Protein AF-A0A3D0MVD3-F1 (afdb_monomer_lite)

Radius of gyration: 24.78 Å; chains: 1; bounding box: 66×50×90 Å

Foldseek 3Di:
DDWDWDWDADPNAIATATDDDDDDGDGDDPDPDDPDPPDDQPAPLPDKFWFFQFPLRATALAEAEEEEEPAQVQQVLQVVCCVVPVRHFGAHDPDHAFDDPVQLVQVLLLLLLLLQFNNYQEYEYEAQAPGPNDPVSSQVSNCVSVHHYHYFHQVVLPHSVSSNVRVVVVVVVSVVVSVPTGIDIDTLLSAEEEEAEDLDALLLLVWQLLLLLLLLSNSLSSNHEYEQEALLLQVLPLVVLLVLAPDVVQSVVSVVLNVLVQVLCVLVVVPDSDCPDPSHVVRVDDGSNSRNSSSVSNNHRHGAHHEAEQLAADPGTHYYYYYFHNPRQQNLSSSSSNRHNEYEYEHAQDDQADARSHAYAYEYSAPVNCVVPVLRHNYYRNCVPPVVDDSNVSSVVVSVVVSVVSNPDHHSCRVVVRHHHDHDRSDPDDRDD

pLDDT: mean 87.59, std 19.26, range [27.52, 98.88]

Structure (mmCIF, N/CA/C/O backbone):
data_AF-A0A3D0MVD3-F1
#
_entry.id   AF-A0A3D0MVD3-F1
#
loop_
_atom_site.group_PDB
_atom_site.id
_atom_site.type_symbol
_atom_site.label_atom_id
_atom_site.label_alt_id
_atom_site.label_comp_id
_atom_site.label_asym_id
_atom_site.label_entity_id
_atom_site.label_seq_id
_atom_site.pdbx_PDB_ins_code
_atom_site.Cartn_x
_atom_site.Cartn_y
_atom_site.Cartn_z
_atom_site.occupancy
_atom_site.B_iso_or_equiv
_atom_site.auth_seq_id
_atom_site.auth_comp_id
_atom_site.auth_asym_id
_atom_site.auth_atom_id
_atom_site.pdbx_PDB_model_num
ATOM 1 N N . MET A 1 1 ? -28.614 -7.981 62.683 1.00 42.78 1 MET A N 1
ATOM 2 C CA . MET A 1 1 ? -28.472 -8.530 61.319 1.00 42.78 1 MET A CA 1
ATOM 3 C C . MET A 1 1 ? -27.143 -9.275 61.280 1.00 42.78 1 MET A C 1
ATOM 5 O O . MET A 1 1 ? -26.109 -8.626 61.317 1.00 42.78 1 MET A O 1
ATOM 9 N N . GLN A 1 2 ? -27.153 -10.607 61.383 1.00 33.69 2 GLN A N 1
ATOM 10 C CA . GLN A 1 2 ? -25.928 -11.416 61.335 1.00 33.69 2 GLN A CA 1
ATOM 11 C C . GLN A 1 2 ? -25.668 -11.805 59.881 1.00 33.69 2 GLN A C 1
ATOM 13 O O . GLN A 1 2 ? -26.498 -12.463 59.263 1.00 33.69 2 GLN A O 1
ATOM 18 N N . LEU A 1 3 ? -24.543 -11.351 59.335 1.00 35.91 3 LEU A N 1
ATOM 19 C CA . LEU A 1 3 ? -24.064 -11.752 58.019 1.00 35.91 3 LEU A CA 1
ATOM 20 C C . LEU A 1 3 ? -23.161 -12.975 58.213 1.00 35.91 3 LEU A C 1
ATOM 22 O O . LEU A 1 3 ? -22.106 -12.859 58.836 1.00 35.91 3 LEU A O 1
ATOM 26 N N . PHE A 1 4 ? -23.573 -14.137 57.711 1.00 40.38 4 PHE A N 1
ATOM 27 C CA . PHE A 1 4 ? -22.705 -15.312 57.657 1.00 40.38 4 PHE A CA 1
ATOM 28 C C . PHE A 1 4 ? -21.987 -15.332 56.306 1.00 40.38 4 PHE A C 1
ATOM 30 O O . PHE A 1 4 ? -22.629 -15.368 55.258 1.00 40.38 4 PHE A O 1
ATOM 37 N N . ILE A 1 5 ? -20.653 -15.280 56.346 1.00 44.38 5 ILE A N 1
ATOM 38 C CA . ILE A 1 5 ? -19.778 -15.427 55.179 1.00 44.38 5 ILE A CA 1
ATOM 39 C C . ILE A 1 5 ? -19.074 -16.774 55.323 1.00 44.38 5 ILE A C 1
ATOM 41 O O . ILE A 1 5 ? -18.333 -16.979 56.283 1.00 44.38 5 ILE A O 1
ATOM 45 N N . SER A 1 6 ? -19.297 -17.678 54.369 1.00 42.41 6 SER A N 1
ATOM 46 C CA . SER A 1 6 ? -18.528 -18.919 54.239 1.00 42.41 6 SER A CA 1
ATOM 47 C C . SER A 1 6 ? -17.803 -18.939 52.895 1.00 42.41 6 SER A C 1
ATOM 49 O O . SER A 1 6 ? -18.352 -18.506 51.876 1.00 42.41 6 SER A O 1
ATOM 51 N N . MET A 1 7 ? -16.557 -19.416 52.904 1.00 39.56 7 MET A N 1
ATOM 52 C CA . MET A 1 7 ? -15.723 -19.599 51.717 1.00 39.56 7 MET A CA 1
ATOM 53 C C . MET A 1 7 ? -15.426 -21.083 51.544 1.00 39.56 7 MET A C 1
ATOM 55 O O . MET A 1 7 ? -14.732 -21.676 52.368 1.00 39.56 7 MET A O 1
ATOM 59 N N . GLU A 1 8 ? -15.891 -21.660 50.441 1.00 44.62 8 GLU A N 1
ATOM 60 C CA . GLU A 1 8 ? -15.601 -23.048 50.083 1.00 44.62 8 GLU A CA 1
ATOM 61 C C . GLU A 1 8 ? -14.921 -23.139 48.716 1.00 44.62 8 GLU A C 1
ATOM 63 O O . GLU A 1 8 ? -15.130 -22.320 47.813 1.00 44.62 8 GLU A O 1
ATOM 68 N N . LYS A 1 9 ? -14.063 -24.153 48.580 1.00 36.06 9 LYS A N 1
ATOM 69 C CA . LYS A 1 9 ? -13.267 -24.409 47.381 1.00 36.06 9 LYS A CA 1
ATOM 70 C C . LYS A 1 9 ? -13.806 -25.662 46.698 1.00 36.06 9 LYS A C 1
ATOM 72 O O . LYS A 1 9 ? -13.534 -26.774 47.140 1.00 36.06 9 LYS A O 1
ATOM 77 N N . LEU A 1 10 ? -14.541 -25.478 45.605 1.00 44.56 10 LEU A N 1
ATOM 78 C CA . LEU A 1 10 ? -15.076 -26.560 44.777 1.00 44.56 10 LEU A CA 1
ATOM 79 C C . LEU A 1 10 ? -14.470 -26.453 43.375 1.00 44.56 10 LEU A C 1
ATOM 81 O O . LEU A 1 10 ? -14.450 -25.385 42.768 1.00 44.56 10 LEU A O 1
ATOM 85 N N . SER A 1 11 ? -13.931 -27.558 42.850 1.00 45.00 11 SER A N 1
ATOM 86 C CA . SER A 1 11 ? -13.425 -27.656 41.464 1.00 45.00 11 SER A CA 1
ATOM 87 C C . SER A 1 11 ? -12.439 -26.554 41.016 1.00 45.00 11 SER A C 1
ATOM 89 O O . SER A 1 11 ? -12.397 -26.180 39.849 1.00 45.00 11 SER A O 1
ATOM 91 N N . GLY A 1 12 ? -11.623 -26.022 41.933 1.00 44.56 12 GLY A N 1
ATOM 92 C CA . GLY A 1 12 ? -10.601 -25.016 41.610 1.00 44.56 12 GLY A CA 1
ATOM 93 C C . GLY A 1 12 ? -11.105 -23.572 41.493 1.00 44.56 12 GLY A C 1
ATOM 94 O O . GLY A 1 12 ? -10.300 -22.691 41.198 1.00 44.56 12 GLY A O 1
ATOM 95 N N . GLN A 1 13 ? -12.384 -23.309 41.776 1.00 40.06 13 GLN A N 1
ATOM 96 C CA . GLN A 1 13 ? -12.948 -21.961 41.890 1.00 40.06 13 GLN A CA 1
ATOM 97 C C . GLN A 1 13 ? -13.281 -21.632 43.356 1.00 40.06 13 GLN A C 1
ATOM 99 O O . GLN A 1 13 ? -13.587 -22.515 44.160 1.00 40.06 13 GLN A O 1
ATOM 104 N N . LEU A 1 14 ? -13.147 -20.353 43.719 1.00 39.94 14 LEU A N 1
ATOM 105 C CA . LEU A 1 14 ? -13.486 -19.819 45.041 1.00 39.94 14 LEU A CA 1
ATOM 106 C C . LEU A 1 14 ? -14.916 -19.282 45.005 1.00 39.94 14 LEU A C 1
ATOM 108 O O . LEU A 1 14 ? -15.205 -18.375 44.226 1.00 39.94 14 LEU A O 1
ATOM 112 N N . HIS A 1 15 ? -15.790 -19.820 45.854 1.00 45.06 15 HIS A N 1
ATOM 113 C CA . HIS A 1 15 ? -17.178 -19.377 45.962 1.00 45.06 15 HIS A CA 1
ATOM 114 C C . HIS A 1 15 ? -17.394 -18.628 47.281 1.00 45.06 15 HIS A C 1
ATOM 116 O O . HIS A 1 15 ? -16.989 -19.101 48.343 1.00 45.06 15 HIS A O 1
ATOM 122 N N . LEU A 1 16 ? -18.031 -17.457 47.203 1.00 41.53 16 LEU A N 1
ATOM 123 C CA . LEU A 1 16 ? -18.475 -16.683 48.361 1.00 41.53 16 LEU A CA 1
ATOM 124 C C . LEU A 1 16 ? -19.991 -16.857 48.491 1.00 41.53 16 LEU A C 1
ATOM 126 O O . LEU A 1 16 ? -20.726 -16.491 47.574 1.00 41.53 16 LEU A O 1
ATOM 130 N N . ILE A 1 17 ? -20.456 -17.422 49.604 1.00 47.00 17 ILE A N 1
ATOM 131 C CA . ILE A 1 17 ? -21.887 -17.634 49.851 1.00 47.00 17 ILE A CA 1
ATOM 132 C C . ILE A 1 17 ? -22.347 -16.635 50.913 1.00 47.00 17 ILE A C 1
ATOM 134 O O . ILE A 1 17 ? -21.803 -16.601 52.017 1.00 47.00 17 ILE A O 1
ATOM 138 N N . LEU A 1 18 ? -23.347 -15.824 50.561 1.00 40.09 18 LEU A N 1
ATOM 139 C CA . LEU A 1 18 ? -24.022 -14.882 51.453 1.00 40.09 18 LEU A CA 1
ATOM 140 C C . LEU A 1 18 ? -25.457 -15.367 51.661 1.00 40.09 18 LEU A C 1
ATOM 142 O O . LEU A 1 18 ? -26.223 -15.452 50.703 1.00 40.09 18 LEU A O 1
ATOM 146 N N . VAL A 1 19 ? -25.815 -15.692 52.903 1.00 41.47 19 VAL A N 1
ATOM 147 C CA . VAL A 1 19 ? -27.167 -16.149 53.259 1.00 41.47 19 VAL A CA 1
ATOM 148 C C . VAL A 1 19 ? -27.900 -15.023 53.986 1.00 41.47 19 VAL A C 1
ATOM 150 O O . VAL A 1 19 ? -27.467 -14.579 55.049 1.00 41.47 19 VAL A O 1
ATOM 153 N N . LEU A 1 20 ? -29.011 -14.567 53.405 1.00 36.78 20 LEU A N 1
ATOM 154 C CA . LEU A 1 20 ? -29.987 -13.671 54.027 1.00 36.78 20 LEU A CA 1
ATOM 155 C C . LEU A 1 20 ? -31.325 -14.421 54.069 1.00 36.78 20 LEU A C 1
ATOM 157 O O . LEU A 1 20 ? -31.834 -14.832 53.031 1.00 36.78 20 LEU A O 1
ATOM 161 N N . GLU A 1 21 ? -31.855 -14.660 55.266 1.00 49.50 21 GLU A N 1
ATOM 162 C CA . GLU A 1 21 ? -33.095 -15.418 55.482 1.00 49.50 21 GLU A CA 1
ATOM 163 C C . GLU A 1 21 ? -34.331 -14.507 55.616 1.00 49.50 21 GLU A C 1
ATOM 165 O O . GLU A 1 21 ? -34.207 -13.415 56.184 1.00 49.50 21 GLU A O 1
ATOM 170 N N . PRO A 1 22 ? -35.538 -14.998 55.260 1.00 49.41 22 PRO A N 1
ATOM 171 C CA . PRO A 1 22 ? -35.840 -16.038 54.276 1.00 49.41 22 PRO A CA 1
ATOM 172 C C . PRO A 1 22 ? -36.545 -15.438 53.048 1.00 49.41 22 PRO A C 1
ATOM 174 O O . PRO A 1 22 ? -37.058 -14.326 53.093 1.00 49.41 22 PRO A O 1
ATOM 177 N N . TRP A 1 23 ? -36.611 -16.226 51.975 1.00 35.09 23 TRP A N 1
ATOM 178 C CA . TRP A 1 23 ? -37.117 -15.913 50.628 1.00 35.09 23 TRP A CA 1
ATOM 179 C C . TRP A 1 23 ? -36.072 -15.219 49.733 1.00 35.09 23 TRP A C 1
ATOM 181 O O . TRP A 1 23 ? -35.795 -14.038 49.879 1.00 35.09 23 TRP A O 1
ATOM 191 N N . PHE A 1 24 ? -35.558 -15.981 48.759 1.00 33.34 24 PHE A N 1
ATOM 192 C CA . PHE A 1 24 ? -34.566 -15.661 47.713 1.00 33.34 24 PHE A CA 1
ATOM 193 C C . PHE A 1 24 ? -33.111 -16.071 47.992 1.00 33.34 24 PHE A C 1
ATOM 195 O O . PHE A 1 24 ? -32.304 -15.353 48.572 1.00 33.34 24 PHE A O 1
ATOM 202 N N . MET A 1 25 ? -32.760 -17.243 47.459 1.00 33.88 25 MET A N 1
ATOM 203 C CA . MET A 1 25 ? -31.386 -17.711 47.307 1.00 33.88 25 MET A CA 1
ATOM 204 C C . MET A 1 25 ? -30.790 -17.062 46.044 1.00 33.88 25 MET A C 1
ATOM 206 O O . MET A 1 25 ? -31.176 -17.419 44.933 1.00 33.88 25 MET A O 1
ATOM 210 N N . PHE A 1 26 ? -29.877 -16.097 46.192 1.00 33.94 26 PHE A N 1
ATOM 211 C CA . PHE A 1 26 ? -29.099 -15.549 45.074 1.00 33.94 26 PHE A CA 1
ATOM 212 C C . PHE A 1 26 ? -27.710 -16.187 45.056 1.00 33.94 26 PHE A C 1
ATOM 214 O O . PHE A 1 26 ? -26.931 -16.036 45.994 1.00 33.94 26 PHE A O 1
ATOM 221 N N . THR A 1 27 ? -27.372 -16.887 43.977 1.00 30.80 27 THR A N 1
ATOM 222 C CA . THR A 1 27 ? -26.001 -17.349 43.741 1.00 30.80 27 THR A CA 1
ATOM 223 C C . THR A 1 27 ? -25.240 -16.241 43.015 1.00 30.80 27 THR A C 1
ATOM 225 O O . THR A 1 27 ? -25.493 -15.984 41.841 1.00 30.80 27 THR A O 1
ATOM 228 N N . ILE A 1 28 ? -24.314 -15.561 43.699 1.00 33.19 28 ILE A N 1
ATOM 229 C CA . ILE A 1 28 ? -23.387 -14.618 43.058 1.00 33.19 28 ILE A CA 1
ATOM 230 C C . ILE A 1 28 ? -22.120 -15.391 42.689 1.00 33.19 28 ILE A C 1
ATOM 232 O O . ILE A 1 28 ? -21.298 -15.722 43.542 1.00 33.19 28 ILE A O 1
ATOM 236 N N . SER A 1 29 ? -21.946 -15.689 41.404 1.00 29.41 29 SER A N 1
ATOM 237 C CA . SER A 1 29 ? -20.688 -16.224 40.885 1.00 29.41 29 SER A CA 1
ATOM 238 C C . SER A 1 29 ? -19.672 -15.088 40.742 1.00 29.41 29 SER A C 1
ATOM 240 O O . SER A 1 29 ? -19.677 -14.361 39.751 1.00 29.41 29 SER A O 1
ATOM 242 N N . VAL A 1 30 ? -18.782 -14.923 41.723 1.00 30.62 30 VAL A N 1
ATOM 243 C CA . VAL A 1 30 ? -17.603 -14.057 41.573 1.00 30.62 30 VAL A CA 1
ATOM 244 C C . VAL A 1 30 ? -16.540 -14.832 40.797 1.00 30.62 30 VAL A C 1
ATOM 246 O O . VAL A 1 30 ? -15.803 -15.641 41.356 1.00 30.62 30 VAL A O 1
ATOM 249 N N . VAL A 1 31 ? -16.459 -14.600 39.487 1.00 28.08 31 VAL A N 1
ATOM 250 C CA . VAL A 1 31 ? -15.354 -15.108 38.667 1.00 28.08 31 VAL A CA 1
ATOM 251 C C . VAL A 1 31 ? -14.133 -14.231 38.931 1.00 28.08 31 VAL A C 1
ATOM 253 O O . VAL A 1 31 ? -14.072 -13.081 38.500 1.00 28.08 31 VAL A O 1
ATOM 256 N N . THR A 1 32 ? -13.136 -14.766 39.633 1.00 27.52 32 THR A N 1
ATOM 257 C CA . THR A 1 32 ? -11.799 -14.166 39.668 1.00 27.52 32 THR A CA 1
ATOM 258 C C . THR A 1 32 ? -11.208 -14.253 38.260 1.00 27.52 32 THR A C 1
ATOM 260 O O . THR A 1 32 ? -10.862 -15.331 37.778 1.00 27.52 32 THR A O 1
ATOM 263 N N . VAL A 1 33 ? -11.125 -13.116 37.565 1.00 30.81 33 VAL A N 1
ATOM 264 C CA . VAL A 1 33 ? -10.515 -13.023 36.232 1.00 30.81 33 VAL A CA 1
ATOM 265 C C . VAL A 1 33 ? -8.999 -13.165 36.378 1.00 30.81 33 VAL A C 1
ATOM 267 O O . VAL A 1 33 ? -8.267 -12.190 36.527 1.00 30.81 33 VAL A O 1
ATOM 270 N N . GLY A 1 34 ? -8.511 -14.404 36.343 1.00 28.41 34 GLY A N 1
ATOM 271 C CA . GLY A 1 34 ? -7.114 -14.676 36.021 1.00 28.41 34 GLY A CA 1
ATOM 272 C C . GLY A 1 34 ? -6.810 -14.165 34.610 1.00 28.41 34 GLY A C 1
ATOM 273 O O . GLY A 1 34 ? -7.619 -14.345 33.699 1.00 28.41 34 GLY A O 1
ATOM 274 N N . ARG A 1 35 ? -5.657 -13.506 34.429 1.00 38.28 35 ARG A N 1
ATOM 275 C CA . ARG A 1 35 ? -5.145 -12.963 33.154 1.00 38.28 35 ARG A CA 1
ATOM 276 C C . ARG A 1 35 ? -4.899 -14.064 32.108 1.00 38.28 35 ARG A C 1
ATOM 278 O O . ARG A 1 35 ? -3.765 -14.385 31.788 1.00 38.28 35 ARG A O 1
ATOM 285 N N . ASN A 1 36 ? -5.965 -14.625 31.555 1.00 28.20 36 ASN A N 1
ATOM 286 C CA . ASN A 1 36 ? -5.936 -15.463 30.365 1.00 28.20 36 ASN A CA 1
ATOM 287 C C . ASN A 1 36 ? -7.139 -15.078 29.502 1.00 28.20 36 ASN A C 1
ATOM 289 O O . ASN A 1 36 ? -8.187 -15.722 29.526 1.00 28.20 36 ASN A O 1
ATOM 293 N N . ARG A 1 37 ? -7.003 -13.979 28.748 1.00 37.69 37 ARG A N 1
ATOM 294 C CA . ARG A 1 37 ? -7.951 -13.657 27.677 1.00 37.69 37 ARG A CA 1
ATOM 295 C C . ARG A 1 37 ? -7.795 -14.725 26.593 1.00 37.69 37 ARG A C 1
ATOM 297 O O . ARG A 1 37 ? -6.898 -14.641 25.760 1.00 37.69 37 ARG A O 1
ATOM 304 N N . ARG A 1 38 ? -8.642 -15.757 26.624 1.00 30.92 38 ARG A N 1
ATOM 305 C CA . ARG A 1 38 ? -8.852 -16.629 25.463 1.00 30.92 38 ARG A CA 1
ATOM 306 C C . ARG A 1 38 ? -9.610 -15.814 24.421 1.00 30.92 38 ARG A C 1
ATOM 308 O O . ARG A 1 38 ? -10.798 -15.556 24.579 1.00 30.92 38 ARG A O 1
ATOM 315 N N . TRP A 1 39 ? -8.903 -15.388 23.384 1.00 43.31 39 TRP A N 1
ATOM 316 C CA . TRP A 1 39 ? -9.495 -14.768 22.206 1.00 43.31 39 TRP A CA 1
ATOM 317 C C . TRP A 1 39 ? -10.240 -15.852 21.421 1.00 43.31 39 TRP A C 1
ATOM 319 O O . TRP A 1 39 ? -9.623 -16.777 20.894 1.00 43.31 39 TRP A O 1
ATOM 329 N N . ILE A 1 40 ? -11.571 -15.795 21.417 1.00 38.22 40 ILE A N 1
ATOM 330 C CA . ILE A 1 40 ? -12.404 -16.705 20.628 1.00 38.22 40 ILE A CA 1
ATOM 331 C C . ILE A 1 40 ? -12.468 -16.128 19.211 1.00 38.22 40 ILE A C 1
ATOM 333 O O . ILE A 1 40 ? -13.049 -15.067 19.006 1.00 38.22 40 ILE A O 1
ATOM 337 N N . SER A 1 41 ? -11.838 -16.810 18.251 1.00 44.97 41 SER A N 1
ATOM 338 C CA . SER A 1 41 ? -11.932 -16.494 16.818 1.00 44.97 41 SER A CA 1
ATOM 339 C C . SER A 1 41 ? -13.382 -16.688 16.366 1.00 44.97 41 SER A C 1
ATOM 341 O O . SER A 1 41 ? -13.910 -17.796 16.455 1.00 44.97 41 SER A O 1
ATOM 343 N N . MET A 1 42 ? -14.030 -15.606 15.923 1.00 48.38 42 MET A N 1
ATOM 344 C CA . MET A 1 42 ? -15.375 -15.633 15.324 1.00 48.38 42 MET A CA 1
ATOM 345 C C . MET A 1 42 ? -15.336 -15.614 13.784 1.00 48.38 42 MET A C 1
ATOM 347 O O . MET A 1 42 ? -16.382 -15.553 13.142 1.00 48.38 42 MET A O 1
ATOM 351 N N . GLY A 1 43 ? -14.143 -15.653 13.182 1.00 55.47 43 GLY A N 1
ATOM 352 C CA . GLY A 1 43 ? -13.955 -15.582 11.734 1.00 55.47 43 GLY A CA 1
ATOM 353 C C . GLY A 1 43 ? -14.288 -16.897 11.031 1.00 55.47 43 GLY A C 1
ATOM 354 O O . GLY A 1 43 ? -13.859 -17.974 11.453 1.00 55.47 43 GLY A O 1
ATOM 355 N N . ASP A 1 44 ? -15.016 -16.810 9.919 1.00 62.56 44 ASP A N 1
ATOM 356 C CA . ASP A 1 44 ? -15.234 -17.947 9.028 1.00 62.56 44 ASP A CA 1
ATOM 357 C C . ASP A 1 44 ? -13.959 -18.221 8.218 1.00 62.56 44 ASP A C 1
ATOM 359 O O . ASP A 1 44 ? -13.727 -17.651 7.148 1.00 62.56 44 ASP A O 1
ATOM 363 N N . LYS A 1 45 ? -13.114 -19.110 8.752 1.00 61.81 45 LYS A N 1
ATOM 364 C CA . LYS A 1 45 ? -11.849 -19.543 8.133 1.00 61.81 45 LYS A CA 1
ATOM 365 C C . LYS A 1 45 ? -12.026 -20.184 6.750 1.00 61.81 45 LYS A C 1
ATOM 367 O O . LYS A 1 45 ? -11.028 -20.386 6.062 1.00 61.81 45 LYS A O 1
ATOM 372 N N . ASN A 1 46 ? -13.259 -20.488 6.344 1.00 66.44 46 ASN A N 1
ATOM 373 C CA . ASN A 1 46 ? -13.567 -21.105 5.060 1.00 66.44 46 ASN A CA 1
ATOM 374 C C . ASN A 1 46 ? -13.971 -20.092 3.978 1.00 66.44 46 ASN A C 1
ATOM 376 O O . ASN A 1 46 ? -14.238 -20.507 2.850 1.00 66.44 46 ASN A O 1
ATOM 380 N N . LYS A 1 47 ? -14.000 -18.779 4.263 1.00 82.88 47 LYS A N 1
ATOM 381 C CA . LYS A 1 47 ? -14.265 -17.775 3.220 1.00 82.88 47 LYS A CA 1
ATOM 382 C C . LYS A 1 47 ? -13.173 -17.800 2.150 1.00 82.88 47 LYS A C 1
ATOM 384 O O . LYS A 1 47 ? -11.989 -17.605 2.436 1.00 82.88 47 LYS A O 1
ATOM 389 N N . THR A 1 48 ? -13.593 -17.996 0.905 1.00 90.69 48 THR A N 1
ATOM 390 C CA . THR A 1 48 ? -12.734 -17.954 -0.278 1.00 90.69 48 THR A CA 1
ATOM 391 C C . THR A 1 48 ? -12.965 -16.681 -1.088 1.00 90.69 48 THR A C 1
ATOM 393 O O . THR A 1 48 ? -14.022 -16.052 -1.024 1.00 90.69 48 THR A O 1
ATOM 396 N N . LEU A 1 49 ? -11.959 -16.299 -1.866 1.00 94.00 49 LEU A N 1
ATOM 397 C CA . LEU A 1 49 ? -12.010 -15.216 -2.846 1.00 94.00 49 LEU A CA 1
ATOM 398 C C . LEU A 1 49 ? -11.340 -15.651 -4.148 1.00 94.00 49 LEU A C 1
ATOM 400 O O . LEU A 1 49 ? -10.601 -16.633 -4.177 1.00 94.00 49 LEU A O 1
ATOM 404 N N . LYS A 1 50 ? -11.593 -14.915 -5.229 1.00 94.75 50 LYS A N 1
ATOM 405 C CA . LYS A 1 50 ? -10.973 -15.139 -6.537 1.00 94.75 50 LYS A CA 1
ATOM 406 C C . LYS A 1 50 ? -9.700 -14.305 -6.664 1.00 94.75 50 LYS A C 1
ATOM 408 O O . LYS A 1 50 ? -9.775 -13.081 -6.755 1.00 94.75 50 LYS A O 1
ATOM 413 N N . GLY A 1 51 ? -8.542 -14.960 -6.725 1.00 97.12 51 GLY A N 1
ATOM 414 C CA . GLY A 1 51 ? -7.237 -14.295 -6.803 1.00 97.12 51 GLY A CA 1
ATOM 415 C C . GLY A 1 51 ? -6.262 -14.961 -7.773 1.00 97.12 51 GLY A C 1
ATOM 416 O O . GLY A 1 51 ? -6.508 -16.055 -8.276 1.00 97.12 51 GLY A O 1
ATOM 417 N N . TYR A 1 52 ? -5.143 -14.291 -8.032 1.00 97.88 52 TYR A N 1
ATOM 418 C CA . TYR A 1 52 ? -4.048 -14.776 -8.870 1.00 97.88 52 TYR A CA 1
ATOM 419 C C . TYR A 1 52 ? -2.984 -15.434 -7.995 1.00 97.88 52 TYR A C 1
ATOM 421 O O . TYR A 1 52 ? -2.267 -14.749 -7.261 1.00 97.88 52 TYR A O 1
ATOM 429 N N . MET A 1 53 ? -2.879 -16.760 -8.067 1.00 96.69 53 MET A N 1
ATOM 430 C CA . MET A 1 53 ? -1.848 -17.505 -7.347 1.00 96.69 53 MET A CA 1
ATOM 431 C C . MET A 1 53 ? -0.472 -17.215 -7.955 1.00 96.69 53 MET A C 1
ATOM 433 O O . MET A 1 53 ? -0.263 -17.381 -9.157 1.00 96.69 53 MET A O 1
ATOM 437 N N . ARG A 1 54 ? 0.483 -16.783 -7.131 1.00 96.62 54 ARG A N 1
ATOM 438 C CA . ARG A 1 54 ? 1.865 -16.525 -7.550 1.00 96.62 54 ARG A CA 1
ATOM 439 C C . ARG A 1 54 ? 2.745 -17.738 -7.262 1.00 96.62 54 ARG A C 1
ATOM 441 O O . ARG A 1 54 ? 2.462 -18.538 -6.376 1.00 96.62 54 ARG A O 1
ATOM 448 N N . LYS A 1 55 ? 3.856 -17.870 -7.994 1.00 94.81 55 LYS A N 1
ATOM 449 C CA . LYS A 1 55 ? 4.773 -19.023 -7.864 1.00 94.81 55 LYS A CA 1
ATOM 450 C C . LYS A 1 55 ? 5.411 -19.147 -6.478 1.00 94.81 55 LYS A C 1
ATOM 452 O O . LYS A 1 55 ? 5.749 -20.246 -6.061 1.00 94.81 55 LYS A O 1
ATOM 457 N N . ASN A 1 56 ? 5.568 -18.032 -5.771 1.00 92.50 56 ASN A N 1
ATOM 458 C CA . ASN A 1 56 ? 6.059 -17.981 -4.395 1.00 92.50 56 ASN A CA 1
ATOM 459 C C . ASN A 1 56 ? 4.955 -18.209 -3.339 1.00 92.50 56 ASN A C 1
ATOM 461 O O . ASN A 1 56 ? 5.207 -17.999 -2.156 1.00 92.50 56 ASN A O 1
ATOM 465 N N . GLY A 1 57 ? 3.742 -18.597 -3.749 1.00 93.50 57 GLY A N 1
ATOM 466 C CA . GLY A 1 57 ? 2.623 -18.917 -2.859 1.00 93.50 57 GLY A CA 1
ATOM 467 C C . GLY A 1 57 ? 1.825 -17.714 -2.351 1.00 93.50 57 GLY A C 1
ATOM 468 O O . GLY A 1 57 ? 0.874 -17.903 -1.597 1.00 93.50 57 GLY A O 1
ATOM 469 N N . THR A 1 58 ? 2.175 -16.484 -2.742 1.00 96.06 58 THR A N 1
ATOM 470 C CA . THR A 1 58 ? 1.350 -15.308 -2.433 1.00 96.06 58 THR A CA 1
ATOM 471 C C . THR A 1 58 ? 0.184 -15.183 -3.414 1.00 96.06 58 THR A C 1
ATOM 473 O O . THR A 1 58 ? 0.169 -15.806 -4.476 1.00 96.06 58 THR A O 1
ATOM 476 N N . VAL A 1 59 ? -0.811 -14.365 -3.068 1.00 97.56 59 VAL A N 1
ATOM 477 C CA . VAL A 1 59 ? -2.016 -14.177 -3.884 1.00 97.56 59 VAL A CA 1
ATOM 478 C C . VAL A 1 59 ? -2.182 -12.708 -4.238 1.00 97.56 59 VAL A C 1
ATOM 480 O O . VAL A 1 59 ? -2.194 -11.857 -3.352 1.00 97.56 59 VAL A O 1
ATOM 483 N N . GLY A 1 60 ? -2.329 -12.410 -5.530 1.00 98.19 60 GLY A N 1
ATOM 484 C CA . GLY A 1 60 ? -2.724 -11.088 -6.020 1.00 98.19 60 GLY A CA 1
ATOM 485 C C . GLY A 1 60 ? -4.237 -10.956 -6.155 1.00 98.19 60 GLY A C 1
ATOM 486 O O . GLY A 1 60 ? -4.892 -11.875 -6.640 1.00 98.19 60 GLY A O 1
ATOM 487 N N . ILE A 1 61 ? -4.794 -9.798 -5.799 1.00 98.38 61 ILE A N 1
ATOM 488 C CA . ILE A 1 61 ? -6.209 -9.459 -6.066 1.00 98.38 61 ILE A CA 1
ATOM 489 C C . ILE A 1 61 ? -6.376 -8.592 -7.325 1.00 98.38 61 ILE A C 1
ATOM 491 O O . ILE A 1 61 ? -7.490 -8.303 -7.771 1.00 98.38 61 ILE A O 1
ATOM 495 N N . ARG A 1 62 ? -5.248 -8.189 -7.913 1.00 98.25 62 ARG A N 1
ATOM 496 C CA . ARG A 1 62 ? -5.098 -7.570 -9.233 1.00 98.25 62 ARG A CA 1
ATOM 497 C C . ARG A 1 62 ? -3.965 -8.271 -9.992 1.00 98.25 62 ARG A C 1
ATOM 499 O O . ARG A 1 62 ? -3.229 -9.066 -9.403 1.00 98.25 62 ARG A O 1
ATOM 506 N N . ASN A 1 63 ? -3.843 -7.991 -11.289 1.00 98.06 63 ASN A N 1
ATOM 507 C CA . ASN A 1 63 ? -2.785 -8.551 -12.133 1.00 98.06 63 ASN A CA 1
ATOM 508 C C . ASN A 1 63 ? -2.168 -7.487 -13.044 1.00 98.06 63 ASN A C 1
ATOM 510 O O . ASN A 1 63 ? -2.354 -7.494 -14.255 1.00 98.06 63 ASN A O 1
ATOM 514 N N . HIS A 1 64 ? -1.483 -6.526 -12.436 1.00 98.50 64 HIS A N 1
ATOM 515 C CA . HIS A 1 64 ? -0.909 -5.389 -13.144 1.00 98.50 64 HIS A CA 1
ATOM 516 C C . HIS A 1 64 ? 0.514 -5.660 -13.642 1.00 98.50 64 HIS A C 1
ATOM 518 O O . HIS A 1 64 ? 1.245 -6.478 -13.078 1.00 98.50 64 HIS A O 1
ATOM 524 N N . ILE A 1 65 ? 0.929 -4.899 -14.651 1.00 98.81 65 ILE A N 1
ATOM 525 C CA . ILE A 1 65 ? 2.341 -4.692 -14.984 1.00 98.81 65 ILE A CA 1
ATOM 526 C C . ILE A 1 65 ? 2.804 -3.445 -14.230 1.00 98.81 65 ILE A C 1
ATOM 528 O O . ILE A 1 65 ? 2.162 -2.402 -14.346 1.00 98.81 65 ILE A O 1
ATOM 532 N N . LEU A 1 66 ? 3.896 -3.544 -13.471 1.00 98.81 66 LEU A N 1
ATOM 533 C CA . LEU A 1 66 ? 4.560 -2.388 -12.863 1.00 98.81 66 LEU A CA 1
ATOM 534 C C . LEU A 1 66 ? 5.703 -1.915 -13.765 1.00 98.81 66 LEU A C 1
ATOM 536 O O . LEU A 1 66 ? 6.569 -2.716 -14.106 1.00 98.81 66 LEU A O 1
ATOM 540 N N . VAL A 1 67 ? 5.750 -0.627 -14.094 1.00 98.75 67 VAL A N 1
ATOM 541 C CA . VAL A 1 67 ? 6.911 0.015 -14.727 1.00 98.75 67 VAL A CA 1
ATOM 542 C C . VAL A 1 67 ? 7.552 0.950 -13.704 1.00 98.75 67 VAL A C 1
ATOM 544 O O . VAL A 1 67 ? 6.952 1.951 -13.307 1.00 98.75 67 VAL A O 1
ATOM 547 N N . LEU A 1 68 ? 8.753 0.588 -13.252 1.00 98.19 68 LEU A N 1
ATOM 548 C CA . LEU A 1 68 ? 9.423 1.185 -12.099 1.00 98.19 68 LEU A CA 1
ATOM 549 C C . LEU A 1 68 ? 10.763 1.824 -12.514 1.00 98.19 68 LEU A C 1
ATOM 551 O O . LEU A 1 68 ? 11.683 1.098 -12.905 1.00 98.19 68 LEU A O 1
ATOM 555 N N . PRO A 1 69 ? 10.906 3.157 -12.422 1.00 97.56 69 PRO A N 1
ATOM 556 C CA . PRO A 1 69 ? 12.181 3.834 -12.614 1.00 97.56 69 PRO A CA 1
ATOM 557 C C . PRO A 1 69 ? 13.058 3.707 -11.365 1.00 97.56 69 PRO A C 1
ATOM 559 O O . PRO A 1 69 ? 12.587 3.902 -10.245 1.00 97.56 69 PRO A O 1
ATOM 562 N N . LEU A 1 70 ? 14.353 3.445 -11.555 1.00 95.94 70 LEU A N 1
ATOM 563 C CA . LEU A 1 70 ? 15.333 3.415 -10.459 1.00 95.94 70 LEU A CA 1
ATOM 564 C C . LEU A 1 70 ? 15.959 4.782 -10.154 1.00 95.94 70 LEU A C 1
ATOM 566 O O . LEU A 1 70 ? 16.697 4.918 -9.184 1.00 95.94 70 LEU A O 1
ATOM 570 N N . VAL A 1 71 ? 15.700 5.783 -10.997 1.00 95.25 71 VAL A N 1
ATOM 571 C CA . VAL A 1 71 ? 16.217 7.149 -10.865 1.00 95.25 71 VAL A CA 1
ATOM 572 C C . VAL A 1 71 ? 15.324 8.122 -11.640 1.00 95.25 71 VAL A C 1
ATOM 574 O O . VAL A 1 71 ? 14.739 7.738 -12.652 1.00 95.25 71 VAL A O 1
ATOM 577 N N . VAL A 1 72 ? 15.249 9.394 -11.227 1.00 95.81 72 VAL A N 1
ATOM 578 C CA . VAL A 1 72 ? 14.402 10.420 -11.874 1.00 95.81 72 VAL A CA 1
ATOM 579 C C . VAL A 1 72 ? 14.724 10.603 -13.356 1.00 95.81 72 VAL A C 1
ATOM 581 O O . VAL A 1 72 ? 13.826 10.820 -14.164 1.00 95.81 72 VAL A O 1
ATOM 584 N N . CYS A 1 73 ? 15.987 10.422 -13.753 1.00 96.81 73 CYS A N 1
ATOM 585 C CA . CYS A 1 73 ? 16.417 10.508 -15.150 1.00 96.81 73 CYS A CA 1
ATOM 586 C C . CYS A 1 73 ? 15.774 9.446 -16.061 1.00 96.81 73 CYS A C 1
ATOM 588 O O . CYS A 1 73 ? 15.841 9.574 -17.282 1.00 96.81 73 CYS A O 1
ATOM 590 N N . ALA A 1 74 ? 15.171 8.397 -15.493 1.00 97.62 74 ALA A N 1
ATOM 591 C CA . ALA A 1 74 ? 14.452 7.367 -16.233 1.00 97.62 74 ALA A CA 1
ATOM 592 C C . ALA A 1 74 ? 12.947 7.662 -16.394 1.00 97.62 74 ALA A C 1
ATOM 594 O O . ALA A 1 74 ? 12.277 6.959 -17.156 1.00 97.62 74 ALA A O 1
ATOM 595 N N . ASN A 1 75 ? 12.411 8.695 -15.730 1.00 97.75 75 ASN A N 1
ATOM 596 C CA . ASN A 1 75 ? 10.968 8.954 -15.679 1.00 97.75 75 ASN A CA 1
ATOM 597 C C . ASN A 1 75 ? 10.347 9.144 -17.067 1.00 97.75 75 ASN A C 1
ATOM 599 O O . ASN A 1 75 ? 9.291 8.581 -17.318 1.00 97.75 75 ASN A O 1
ATOM 603 N N . SER A 1 76 ? 11.013 9.825 -18.006 1.00 97.69 76 SER A N 1
ATOM 604 C CA . SER A 1 76 ? 10.443 10.053 -19.346 1.00 97.69 76 SER A CA 1
ATOM 605 C C . SER A 1 76 ? 10.159 8.759 -20.120 1.00 97.69 76 SER A C 1
ATOM 607 O O . SER A 1 76 ? 9.194 8.696 -20.876 1.00 97.69 76 SER A O 1
ATOM 609 N N . VAL A 1 77 ? 10.962 7.706 -19.923 1.00 98.44 77 VAL A N 1
ATOM 610 C CA . VAL A 1 77 ? 10.699 6.387 -20.530 1.00 98.44 77 VAL A CA 1
ATOM 611 C C . VAL A 1 77 ? 9.489 5.727 -19.865 1.00 98.44 77 VAL A C 1
ATOM 613 O O . VAL A 1 77 ? 8.652 5.138 -20.545 1.00 98.44 77 VAL A O 1
ATOM 616 N N . VAL A 1 78 ? 9.377 5.842 -18.541 1.00 98.19 78 VAL A N 1
ATOM 617 C CA . VAL A 1 78 ? 8.260 5.286 -17.763 1.00 98.19 78 VAL A CA 1
ATOM 618 C C . VAL A 1 78 ? 6.942 5.989 -18.087 1.00 98.19 78 VAL A C 1
ATOM 620 O O . VAL A 1 78 ? 5.928 5.327 -18.299 1.00 98.19 78 VAL A O 1
ATOM 623 N N . GLU A 1 79 ? 6.955 7.316 -18.185 1.00 97.88 79 GLU A N 1
ATOM 624 C CA . GLU A 1 79 ? 5.805 8.129 -18.582 1.00 97.88 79 GLU A CA 1
ATOM 625 C C . GLU A 1 79 ? 5.308 7.751 -19.979 1.00 97.88 79 GLU A C 1
ATOM 627 O O . GLU A 1 79 ? 4.104 7.595 -20.183 1.00 97.88 79 GLU A O 1
ATOM 632 N N . GLU A 1 80 ? 6.220 7.532 -20.929 1.00 98.50 80 GLU A N 1
ATOM 633 C CA . GLU A 1 80 ? 5.863 7.070 -22.271 1.00 98.50 80 GLU A CA 1
ATOM 634 C C . GLU A 1 80 ? 5.201 5.683 -22.244 1.00 98.50 80 GLU A C 1
ATOM 636 O O . GLU A 1 80 ? 4.202 5.465 -22.933 1.00 98.50 80 GLU A O 1
ATOM 641 N N . MET A 1 81 ? 5.682 4.755 -21.406 1.00 98.56 81 MET A N 1
ATOM 642 C CA . MET A 1 81 ? 5.001 3.466 -21.218 1.00 98.56 81 MET A CA 1
ATOM 643 C C . MET A 1 81 ? 3.584 3.650 -20.666 1.00 98.56 81 MET A C 1
ATOM 645 O O . MET A 1 81 ? 2.667 2.979 -21.131 1.00 98.56 81 MET A O 1
ATOM 649 N N . GLY A 1 82 ? 3.373 4.593 -19.745 1.00 97.31 82 GLY A N 1
ATOM 650 C CA . GLY A 1 82 ? 2.042 4.912 -19.217 1.00 97.31 82 GLY A CA 1
ATOM 651 C C . GLY A 1 82 ? 1.100 5.509 -20.267 1.00 97.31 82 GLY A C 1
ATOM 652 O O . GLY A 1 82 ? -0.096 5.217 -20.259 1.00 97.31 82 GLY A O 1
ATOM 653 N N . ARG A 1 83 ? 1.628 6.298 -21.215 1.00 97.88 83 ARG A N 1
ATOM 654 C CA . ARG A 1 83 ? 0.850 6.823 -22.353 1.00 97.88 83 ARG A CA 1
ATOM 655 C C . ARG A 1 83 ? 0.431 5.718 -23.322 1.00 97.88 83 ARG A C 1
ATOM 657 O O . ARG A 1 83 ? -0.702 5.735 -23.797 1.00 97.88 83 ARG A O 1
ATOM 664 N N . ARG A 1 84 ? 1.328 4.769 -23.613 1.00 98.19 84 ARG A N 1
ATOM 665 C CA . ARG A 1 84 ? 1.068 3.647 -24.536 1.00 98.19 84 ARG A CA 1
ATOM 666 C C . ARG A 1 84 ? 0.193 2.557 -23.930 1.00 98.19 84 ARG A C 1
ATOM 668 O O . ARG A 1 84 ? -0.617 1.968 -24.639 1.00 98.19 84 ARG A O 1
ATOM 675 N N . TYR A 1 85 ? 0.349 2.310 -22.632 1.00 97.69 85 TYR A N 1
ATOM 676 C CA . TYR A 1 85 ? -0.302 1.227 -21.902 1.00 97.69 85 TYR A CA 1
ATOM 677 C C . TYR A 1 85 ? -1.012 1.782 -20.655 1.00 97.69 85 TYR A C 1
ATOM 679 O O . TYR A 1 85 ? -0.503 1.633 -19.544 1.00 97.69 85 TYR A O 1
ATOM 687 N N . PRO A 1 86 ? -2.200 2.402 -20.795 1.00 94.25 86 PRO A N 1
ATOM 688 C CA . PRO A 1 86 ? -2.886 3.066 -19.677 1.00 94.25 86 PRO A CA 1
ATOM 689 C C . PRO A 1 86 ? -3.236 2.156 -18.483 1.00 94.25 86 PRO A C 1
ATOM 691 O O . PRO A 1 86 ? -3.424 2.636 -17.357 1.00 94.25 86 PRO A O 1
ATOM 694 N N . ASP A 1 87 ? -3.329 0.847 -18.727 1.00 93.69 87 ASP A N 1
ATOM 695 C CA . ASP A 1 87 ? -3.617 -0.171 -17.712 1.00 93.69 87 ASP A CA 1
ATOM 696 C C . ASP A 1 87 ? -2.359 -0.679 -16.987 1.00 93.69 87 ASP A C 1
ATOM 698 O O . ASP A 1 87 ? -2.466 -1.310 -15.930 1.00 93.69 87 ASP A O 1
ATOM 702 N N . ALA A 1 88 ? -1.164 -0.367 -17.504 1.00 97.50 88 ALA A N 1
ATOM 703 C CA . ALA A 1 88 ? 0.074 -0.550 -16.762 1.00 97.50 88 ALA A CA 1
ATOM 704 C C . ALA A 1 88 ? 0.139 0.457 -15.604 1.00 97.50 88 ALA A C 1
ATOM 706 O O . ALA A 1 88 ? -0.317 1.603 -15.690 1.00 97.50 88 ALA A O 1
ATOM 707 N N . ILE A 1 89 ? 0.714 0.016 -14.490 1.00 98.38 89 ILE A N 1
ATOM 708 C CA . ILE A 1 89 ? 0.969 0.862 -13.333 1.00 98.38 89 ILE A CA 1
ATOM 709 C C . ILE A 1 89 ? 2.371 1.430 -13.490 1.00 98.38 89 ILE A C 1
ATOM 711 O O . ILE A 1 89 ? 3.364 0.721 -13.364 1.00 98.38 89 ILE A O 1
ATOM 715 N N . THR A 1 90 ? 2.444 2.718 -13.782 1.00 97.62 90 THR A N 1
ATOM 716 C CA . THR A 1 90 ? 3.694 3.467 -13.877 1.00 97.62 90 THR A CA 1
ATOM 717 C C . THR A 1 90 ? 3.832 4.358 -12.655 1.00 97.62 90 THR A C 1
ATOM 719 O O . THR A 1 90 ? 2.861 5.016 -12.276 1.00 97.62 90 THR A O 1
ATOM 722 N N . VAL A 1 91 ? 5.019 4.413 -12.058 1.00 95.50 91 VAL A N 1
ATOM 723 C CA . VAL A 1 91 ? 5.304 5.312 -10.930 1.00 95.50 91 VAL A CA 1
ATOM 724 C C . VAL A 1 91 ? 6.481 6.223 -11.272 1.00 95.50 91 VAL A C 1
ATOM 726 O O . VAL A 1 91 ? 7.407 5.766 -11.938 1.00 95.50 91 VAL A O 1
ATOM 729 N N . PRO A 1 92 ? 6.480 7.500 -10.858 1.00 94.25 92 PRO A N 1
ATOM 730 C CA . PRO A 1 92 ? 7.649 8.357 -11.007 1.00 94.25 92 PRO A CA 1
ATOM 731 C C . PRO A 1 92 ? 8.698 8.017 -9.943 1.00 94.25 92 PRO A C 1
ATOM 733 O O . PRO A 1 92 ? 8.355 7.637 -8.825 1.00 94.25 92 PRO A O 1
ATOM 736 N N . HIS A 1 93 ? 9.981 8.225 -10.240 1.00 94.19 93 HIS A N 1
ATOM 737 C CA . HIS A 1 93 ? 10.976 8.354 -9.181 1.00 94.19 93 HIS A CA 1
ATOM 738 C C . HIS A 1 93 ? 11.024 9.821 -8.730 1.00 94.19 93 HIS A C 1
ATOM 740 O O . HIS A 1 93 ? 11.308 10.685 -9.567 1.00 94.19 93 HIS A O 1
ATOM 746 N N . PRO A 1 94 ? 10.736 10.126 -7.450 1.00 89.44 94 PRO A N 1
ATOM 747 C CA . PRO A 1 94 ? 10.591 11.506 -6.989 1.00 89.44 94 PRO A CA 1
ATOM 748 C C . PRO A 1 94 ? 11.928 12.216 -6.749 1.00 89.44 94 PRO A C 1
ATOM 750 O O . PRO A 1 94 ? 11.948 13.434 -6.581 1.00 89.44 94 PRO A O 1
ATOM 753 N N . TYR A 1 95 ? 13.043 11.482 -6.710 1.00 88.62 95 TYR A N 1
ATOM 754 C CA . TYR A 1 95 ? 14.310 12.030 -6.246 1.00 88.62 95 TYR A CA 1
ATOM 755 C C . TYR A 1 95 ? 15.448 11.915 -7.257 1.00 88.62 95 TYR A C 1
ATOM 757 O O . TYR A 1 95 ? 15.424 11.107 -8.180 1.00 88.62 95 TYR A O 1
ATOM 765 N N . GLY A 1 96 ? 16.479 12.738 -7.053 1.00 85.50 96 GLY A N 1
ATOM 766 C CA . GLY A 1 96 ? 17.770 12.580 -7.717 1.00 85.50 96 GLY A CA 1
ATOM 767 C C . GLY A 1 96 ? 18.476 11.282 -7.315 1.00 85.50 96 GLY A C 1
ATOM 768 O O . GLY A 1 96 ? 17.859 10.311 -6.894 1.00 85.50 96 GLY A O 1
ATOM 769 N N . CYS A 1 97 ? 19.796 11.258 -7.439 1.00 85.31 97 CYS A N 1
ATOM 770 C CA . CYS A 1 97 ? 20.603 10.125 -7.000 1.00 85.31 97 CYS A CA 1
ATOM 771 C C . CYS A 1 97 ? 21.609 10.558 -5.924 1.00 85.31 97 CYS A C 1
ATOM 773 O O . CYS A 1 97 ? 21.454 11.643 -5.371 1.00 85.31 97 CYS A O 1
ATOM 775 N N . THR A 1 98 ? 22.610 9.720 -5.629 1.00 85.31 98 THR A N 1
ATOM 776 C CA . THR A 1 98 ? 23.705 10.007 -4.674 1.00 85.31 98 THR A CA 1
ATOM 777 C C . THR A 1 98 ? 23.259 10.190 -3.223 1.00 85.31 98 THR A C 1
ATOM 779 O O . THR A 1 98 ? 23.799 11.001 -2.465 1.00 85.31 98 THR A O 1
ATOM 782 N N . PHE A 1 99 ? 22.286 9.374 -2.812 1.00 82.69 99 PHE A N 1
ATOM 783 C CA . PHE A 1 99 ? 21.906 9.272 -1.407 1.00 82.69 99 PHE A CA 1
ATOM 784 C C . PHE A 1 99 ? 22.995 8.621 -0.564 1.00 82.69 99 PHE A C 1
ATOM 786 O O . PHE A 1 99 ? 23.847 7.877 -1.061 1.00 82.69 99 PHE A O 1
ATOM 793 N N . ASP A 1 100 ? 22.913 8.853 0.740 1.00 84.06 100 ASP A N 1
ATOM 794 C CA . ASP A 1 100 ? 23.697 8.103 1.700 1.00 84.06 100 ASP A CA 1
ATOM 795 C C . ASP A 1 100 ? 23.348 6.597 1.673 1.00 84.06 100 ASP A C 1
ATOM 797 O O . ASP A 1 100 ? 22.270 6.207 1.206 1.00 84.06 100 ASP A O 1
ATOM 801 N N . PRO A 1 101 ? 24.248 5.718 2.155 1.00 86.50 101 PRO A N 1
ATOM 802 C CA . PRO A 1 101 ? 24.032 4.274 2.112 1.00 86.50 101 PRO A CA 1
ATOM 803 C C . PRO A 1 101 ? 22.738 3.798 2.785 1.00 86.50 101 PRO A C 1
ATOM 805 O O . PRO A 1 101 ? 22.151 2.824 2.315 1.00 86.50 101 PRO A O 1
ATOM 808 N N . SER A 1 102 ? 22.281 4.466 3.852 1.00 86.44 102 SER A N 1
ATOM 809 C CA . SER A 1 102 ? 21.060 4.067 4.563 1.00 86.44 102 SER A CA 1
ATOM 810 C C . SER A 1 102 ? 19.811 4.379 3.741 1.00 86.44 102 SER A C 1
ATOM 812 O O . SER A 1 102 ? 18.992 3.488 3.518 1.00 86.44 102 SER A O 1
ATOM 814 N N . SER A 1 103 ? 19.735 5.582 3.168 1.00 87.12 103 SER A N 1
ATOM 815 C CA . SER A 1 103 ? 18.653 5.978 2.263 1.00 87.12 103 SER A CA 1
ATOM 816 C C . SER A 1 103 ? 18.637 5.127 0.985 1.00 87.12 103 SER A C 1
ATOM 818 O O . SER A 1 103 ? 17.579 4.657 0.574 1.00 87.12 103 SER A O 1
ATOM 820 N N . ASN A 1 104 ? 19.799 4.854 0.370 1.00 89.56 104 ASN A N 1
ATOM 821 C CA . ASN A 1 104 ? 19.875 3.961 -0.798 1.00 89.56 104 ASN A CA 1
ATOM 822 C C . ASN A 1 104 ? 19.355 2.556 -0.473 1.00 89.56 104 ASN A C 1
ATOM 824 O O . ASN A 1 104 ? 18.658 1.957 -1.295 1.00 89.56 104 ASN A O 1
ATOM 828 N N . LYS A 1 105 ? 19.689 2.026 0.710 1.00 91.62 105 LYS A N 1
ATOM 829 C CA . LYS A 1 105 ? 19.206 0.719 1.152 1.00 91.62 105 LYS A CA 1
ATOM 830 C C . LYS A 1 105 ? 17.687 0.714 1.325 1.00 91.62 105 LYS A C 1
ATOM 832 O O . LYS A 1 105 ? 17.042 -0.180 0.792 1.00 91.62 105 LYS A O 1
ATOM 837 N N . GLU A 1 106 ? 17.123 1.700 2.015 1.00 91.06 106 GLU A N 1
ATOM 838 C CA . GLU A 1 106 ? 15.675 1.776 2.245 1.00 91.06 106 GLU A CA 1
ATOM 839 C C . GLU A 1 106 ? 14.892 1.914 0.931 1.00 91.06 106 GLU A C 1
ATOM 841 O O . GLU A 1 106 ? 13.932 1.180 0.707 1.00 91.06 106 GLU A O 1
ATOM 846 N N . ILE A 1 107 ? 15.353 2.763 0.004 1.00 93.75 107 ILE A N 1
ATOM 847 C CA . ILE A 1 107 ? 14.735 2.884 -1.326 1.00 93.75 107 ILE A CA 1
ATOM 848 C C . ILE A 1 107 ? 14.847 1.562 -2.104 1.00 93.75 107 ILE A C 1
ATOM 850 O O . ILE A 1 107 ? 13.884 1.135 -2.742 1.00 93.75 107 ILE A O 1
ATOM 854 N N . THR A 1 108 ? 16.001 0.888 -2.039 1.00 95.38 108 THR A N 1
ATOM 855 C CA . THR A 1 108 ? 16.197 -0.429 -2.672 1.00 95.38 108 THR A CA 1
ATOM 856 C C . THR A 1 108 ? 15.226 -1.463 -2.103 1.00 95.38 108 THR A C 1
ATOM 858 O O . THR A 1 108 ? 14.587 -2.183 -2.870 1.00 95.38 108 THR A O 1
ATOM 861 N N . ASP A 1 109 ? 15.065 -1.509 -0.779 1.00 96.00 109 ASP A N 1
ATOM 862 C CA . ASP A 1 109 ? 14.143 -2.423 -0.103 1.00 96.00 109 ASP A CA 1
ATOM 863 C C . ASP A 1 109 ? 12.682 -2.131 -0.496 1.00 96.00 109 ASP A C 1
ATOM 865 O O . ASP A 1 109 ? 11.940 -3.065 -0.808 1.00 96.00 109 ASP A O 1
ATOM 869 N N . ILE A 1 110 ? 12.284 -0.854 -0.588 1.00 96.69 110 ILE A N 1
ATOM 870 C CA . ILE A 1 110 ? 10.952 -0.439 -1.062 1.00 96.69 110 ILE A CA 1
ATOM 871 C C . ILE A 1 110 ? 10.718 -0.861 -2.513 1.00 96.69 110 ILE A C 1
ATOM 873 O O . ILE A 1 110 ? 9.664 -1.410 -2.827 1.00 96.69 110 ILE A O 1
ATOM 877 N N . PHE A 1 111 ? 11.687 -0.667 -3.406 1.00 97.62 111 PHE A N 1
ATOM 878 C CA . PHE A 1 111 ? 11.572 -1.093 -4.803 1.00 97.62 111 PHE A CA 1
ATOM 879 C C . PHE A 1 111 ? 11.470 -2.606 -4.956 1.00 97.62 111 PHE A C 1
ATOM 881 O O . PHE A 1 111 ? 10.640 -3.095 -5.729 1.00 97.62 111 PHE A O 1
ATOM 888 N N . VAL A 1 112 ? 12.270 -3.354 -4.195 1.00 98.31 112 VAL A N 1
ATOM 889 C CA . VAL A 1 112 ? 12.172 -4.813 -4.149 1.00 98.31 112 VAL A CA 1
ATOM 890 C C . VAL A 1 112 ? 10.804 -5.232 -3.620 1.00 98.31 112 VAL A C 1
ATOM 892 O O . VAL A 1 112 ? 10.143 -6.060 -4.245 1.00 98.31 112 VAL A O 1
ATOM 895 N N . GLY A 1 113 ? 10.354 -4.662 -2.503 1.00 97.94 113 GLY A N 1
ATOM 896 C CA . GLY A 1 113 ? 9.056 -4.961 -1.904 1.00 97.94 113 GLY A CA 1
ATOM 897 C C . GLY A 1 113 ? 7.899 -4.668 -2.858 1.00 97.94 113 GLY A C 1
ATOM 898 O O . GLY A 1 113 ? 7.078 -5.545 -3.133 1.00 97.94 113 GLY A O 1
ATOM 899 N N . LEU A 1 114 ? 7.883 -3.474 -3.456 1.00 98.00 114 LEU A N 1
ATOM 900 C CA . LEU A 1 114 ? 6.843 -3.059 -4.393 1.00 98.00 114 LEU A CA 1
ATOM 901 C C . LEU A 1 114 ? 6.813 -3.974 -5.618 1.00 98.00 114 LEU A C 1
ATOM 903 O O . LEU A 1 114 ? 5.753 -4.479 -5.976 1.00 98.00 114 LEU A O 1
ATOM 907 N N . GLY A 1 115 ? 7.969 -4.277 -6.214 1.00 98.12 115 GLY A N 1
ATOM 908 C CA . GLY A 1 115 ? 8.044 -5.229 -7.323 1.00 98.12 115 GLY A CA 1
ATOM 909 C C . GLY A 1 115 ? 7.602 -6.645 -6.932 1.00 98.12 115 GLY A C 1
ATOM 910 O O . GLY A 1 115 ? 7.028 -7.375 -7.746 1.00 98.12 115 GLY A O 1
ATOM 911 N N . ARG A 1 116 ? 7.799 -7.049 -5.672 1.00 98.06 116 ARG A N 1
ATOM 912 C CA . ARG A 1 116 ? 7.336 -8.339 -5.139 1.00 98.06 116 ARG A CA 1
ATOM 913 C C . ARG A 1 116 ? 5.852 -8.362 -4.791 1.00 98.06 116 ARG A C 1
ATOM 915 O O . ARG A 1 116 ? 5.310 -9.471 -4.739 1.00 98.06 116 ARG A O 1
ATOM 922 N N . ASN A 1 117 ? 5.191 -7.213 -4.622 1.00 98.69 117 ASN A N 1
ATOM 923 C CA . ASN A 1 117 ? 3.774 -7.149 -4.266 1.00 98.69 117 ASN A CA 1
ATOM 924 C C . ASN A 1 117 ? 2.942 -8.050 -5.202 1.00 98.69 117 ASN A C 1
ATOM 926 O O . ASN A 1 117 ? 3.137 -8.040 -6.426 1.00 98.69 117 ASN A O 1
ATOM 930 N N . PRO A 1 118 ? 2.048 -8.888 -4.652 1.00 98.19 118 PRO A N 1
ATOM 931 C CA . PRO A 1 118 ? 1.367 -9.906 -5.436 1.00 98.19 118 PRO A CA 1
ATOM 932 C C . PRO A 1 118 ? 0.330 -9.357 -6.427 1.00 98.19 118 PRO A C 1
ATOM 934 O O . PRO A 1 118 ? -0.046 -10.083 -7.348 1.00 98.19 118 PRO A O 1
ATOM 937 N N . ASN A 1 119 ? -0.102 -8.100 -6.308 1.00 98.69 119 ASN A N 1
ATOM 938 C CA . ASN A 1 119 ? -0.972 -7.451 -7.293 1.00 98.69 119 ASN A CA 1
ATOM 939 C C . ASN A 1 119 ? -0.263 -7.173 -8.630 1.00 98.69 119 ASN A C 1
ATOM 941 O O . ASN A 1 119 ? -0.937 -6.978 -9.643 1.00 98.69 119 ASN A O 1
ATOM 945 N N . PHE A 1 120 ? 1.074 -7.210 -8.665 1.00 98.69 120 PHE A N 1
ATOM 946 C CA . PHE A 1 120 ? 1.845 -7.132 -9.905 1.00 98.69 120 PHE A CA 1
ATOM 947 C C . PHE A 1 120 ? 2.182 -8.529 -10.421 1.00 98.69 120 PHE A C 1
ATOM 949 O O . PHE A 1 120 ? 2.880 -9.300 -9.754 1.00 98.69 120 PHE A O 1
ATOM 956 N N . GLY A 1 121 ? 1.705 -8.846 -11.621 1.00 98.25 121 GLY A N 1
ATOM 957 C CA . GLY A 1 121 ? 2.026 -10.084 -12.324 1.00 98.25 121 GLY A CA 1
ATOM 958 C C . GLY A 1 121 ? 3.392 -10.047 -13.001 1.00 98.25 121 GLY A C 1
ATOM 959 O O . GLY A 1 121 ? 4.047 -11.079 -13.089 1.00 98.25 121 GLY A O 1
ATOM 960 N N . ALA A 1 122 ? 3.848 -8.866 -13.420 1.00 98.69 122 ALA A N 1
ATOM 961 C CA . ALA A 1 122 ? 5.154 -8.655 -14.040 1.00 98.69 122 ALA A CA 1
ATOM 962 C C . ALA A 1 122 ? 5.706 -7.261 -13.705 1.00 98.69 122 ALA A C 1
ATOM 964 O O . ALA A 1 122 ? 4.945 -6.351 -13.362 1.00 98.69 122 ALA A O 1
ATOM 965 N N . VAL A 1 123 ? 7.028 -7.097 -13.801 1.00 98.81 123 VAL A N 1
ATOM 966 C CA . VAL A 1 123 ? 7.714 -5.835 -13.481 1.00 98.81 123 VAL A CA 1
ATOM 967 C C . VAL A 1 123 ? 8.732 -5.481 -14.561 1.00 98.81 123 VAL A C 1
ATOM 969 O O . VAL A 1 123 ? 9.586 -6.293 -14.902 1.00 98.81 123 VAL A O 1
ATOM 972 N N . LEU A 1 124 ? 8.680 -4.253 -15.068 1.00 98.88 124 LEU A N 1
ATOM 973 C CA . LEU A 1 124 ? 9.708 -3.653 -15.910 1.00 98.88 124 LEU A CA 1
ATOM 974 C C . LEU A 1 124 ? 10.497 -2.629 -15.087 1.00 98.88 124 LEU A C 1
ATOM 976 O O . LEU A 1 124 ? 9.944 -1.624 -14.643 1.00 98.88 124 LEU A O 1
ATOM 980 N N . LEU A 1 125 ? 11.795 -2.871 -14.916 1.00 98.81 125 LEU A N 1
ATOM 981 C CA . LEU A 1 125 ? 12.727 -1.924 -14.313 1.00 98.81 125 LEU A CA 1
ATOM 982 C C . LEU A 1 125 ? 13.339 -1.032 -15.393 1.00 98.81 125 LEU A C 1
ATOM 984 O O . LEU A 1 125 ? 13.883 -1.531 -16.384 1.00 98.81 125 LEU A O 1
ATOM 988 N N . VAL A 1 126 ? 13.296 0.280 -15.170 1.00 98.69 126 VAL A N 1
ATOM 989 C CA . VAL A 1 126 ? 13.919 1.271 -16.051 1.00 98.69 126 VAL A CA 1
ATOM 990 C C . VAL A 1 126 ? 15.036 1.990 -15.303 1.00 98.69 126 VAL A C 1
ATOM 992 O O . VAL A 1 126 ? 14.832 2.649 -14.287 1.00 98.69 126 VAL A O 1
ATOM 995 N N . SER A 1 127 ? 16.241 1.834 -15.822 1.00 97.75 127 SER A N 1
ATOM 996 C CA . SER A 1 127 ? 17.502 2.302 -15.260 1.00 97.75 127 SER A CA 1
ATOM 997 C C . SER A 1 127 ? 18.109 3.359 -16.184 1.00 97.75 127 SER A C 1
ATOM 999 O O . SER A 1 127 ? 17.939 3.285 -17.405 1.00 97.75 127 SER A O 1
ATOM 1001 N N . LEU A 1 128 ? 18.846 4.332 -15.638 1.00 97.38 128 LEU A N 1
ATOM 1002 C CA . LEU A 1 128 ? 19.692 5.185 -16.474 1.00 97.38 128 LEU A CA 1
ATOM 1003 C C . LEU A 1 128 ? 20.977 4.426 -16.829 1.00 97.38 128 LEU A C 1
ATOM 1005 O O . LEU A 1 128 ? 21.296 4.285 -18.009 1.00 97.38 128 LEU A O 1
ATOM 1009 N N . GLY A 1 129 ? 21.663 3.894 -15.817 1.00 94.50 129 GLY A N 1
ATOM 1010 C CA . GLY A 1 129 ? 22.918 3.145 -15.931 1.00 94.50 129 GLY A CA 1
ATOM 1011 C C . GLY A 1 129 ? 24.017 3.606 -14.969 1.00 94.50 129 GLY A C 1
ATOM 1012 O O . GLY A 1 129 ? 25.021 2.910 -14.836 1.00 94.50 129 GLY A O 1
ATOM 1013 N N . CYS A 1 130 ? 23.827 4.737 -14.283 1.00 93.75 130 CYS A N 1
ATOM 1014 C CA . CYS A 1 130 ? 24.819 5.334 -13.381 1.00 93.75 130 CYS A CA 1
ATOM 1015 C C . CYS A 1 130 ? 24.252 5.722 -12.004 1.00 93.75 130 CYS A C 1
ATOM 1017 O O . CYS A 1 130 ? 24.913 6.420 -11.238 1.00 93.75 130 CYS A O 1
ATOM 1019 N N . GLU A 1 131 ? 23.018 5.325 -11.700 1.00 93.38 131 GLU A N 1
ATOM 1020 C CA . GLU A 1 131 ? 22.407 5.516 -10.388 1.00 93.38 131 GLU A CA 1
ATOM 1021 C C . GLU A 1 131 ? 23.131 4.744 -9.263 1.00 93.38 131 GLU A C 1
ATOM 1023 O O . GLU A 1 131 ? 23.748 3.704 -9.483 1.00 93.38 131 GLU A O 1
ATOM 1028 N N . THR A 1 132 ? 23.035 5.248 -8.028 1.00 91.38 132 THR A N 1
ATOM 1029 C CA . THR A 1 132 ? 23.564 4.609 -6.814 1.00 91.38 132 THR A CA 1
ATOM 1030 C C . THR A 1 132 ? 22.719 3.430 -6.351 1.00 91.38 132 THR A C 1
ATOM 1032 O O . THR A 1 132 ? 23.245 2.515 -5.718 1.00 91.38 132 THR A O 1
ATOM 1035 N N . ILE A 1 133 ? 21.425 3.422 -6.684 1.00 91.94 133 ILE A N 1
ATOM 1036 C CA . ILE A 1 133 ? 20.562 2.255 -6.504 1.00 91.94 133 ILE A CA 1
ATOM 1037 C C . ILE A 1 133 ? 20.995 1.199 -7.512 1.00 91.94 133 ILE A C 1
ATOM 1039 O O . ILE A 1 133 ? 20.921 1.388 -8.724 1.00 91.94 133 ILE A O 1
ATOM 1043 N N . LYS A 1 134 ? 21.453 0.055 -7.016 1.00 93.00 134 LYS A N 1
ATOM 1044 C CA . LYS A 1 134 ? 22.006 -0.980 -7.881 1.00 93.00 134 LYS A CA 1
ATOM 1045 C C . LYS A 1 134 ? 20.885 -1.775 -8.533 1.00 93.00 134 LYS A C 1
ATOM 1047 O O . LYS A 1 134 ? 20.251 -2.618 -7.901 1.00 93.00 134 LYS A O 1
ATOM 1052 N N . LEU A 1 135 ? 20.727 -1.581 -9.839 1.00 95.94 135 LEU A N 1
ATOM 1053 C CA . LEU A 1 135 ? 19.784 -2.317 -10.685 1.00 95.94 135 LEU A CA 1
ATOM 1054 C C . LEU A 1 135 ? 19.792 -3.833 -10.443 1.00 95.94 135 LEU A C 1
ATOM 1056 O O . LEU A 1 135 ? 18.730 -4.441 -10.357 1.00 95.94 135 LEU A O 1
ATOM 1060 N N . HIS A 1 136 ? 20.973 -4.442 -10.313 1.00 96.56 136 HIS A N 1
ATOM 1061 C CA . HIS A 1 136 ? 21.091 -5.883 -10.084 1.00 96.56 136 HIS A CA 1
ATOM 1062 C C . HIS A 1 136 ? 20.471 -6.325 -8.749 1.00 96.56 136 HIS A C 1
ATOM 1064 O O . HIS A 1 136 ? 19.818 -7.362 -8.702 1.00 96.56 136 HIS A O 1
ATOM 1070 N N . GLU A 1 137 ? 20.640 -5.547 -7.675 1.00 97.38 137 GLU A N 1
ATOM 1071 C CA . GLU A 1 137 ? 20.073 -5.876 -6.359 1.00 97.38 137 GLU A CA 1
ATOM 1072 C C . GLU A 1 137 ? 18.538 -5.823 -6.398 1.00 97.38 137 GLU A C 1
ATOM 1074 O O . GLU A 1 137 ? 17.878 -6.753 -5.932 1.00 97.38 137 GLU A O 1
ATOM 1079 N N . VAL A 1 138 ? 17.969 -4.798 -7.048 1.00 98.19 138 VAL A N 1
ATOM 1080 C CA . VAL A 1 138 ? 16.512 -4.678 -7.230 1.00 98.19 138 VAL A CA 1
ATOM 1081 C C . VAL A 1 138 ? 15.968 -5.803 -8.114 1.00 98.19 138 VAL A C 1
ATOM 1083 O O . VAL A 1 138 ? 14.993 -6.465 -7.754 1.00 98.19 138 VAL A O 1
ATOM 1086 N N . TYR A 1 139 ? 16.614 -6.054 -9.255 1.00 98.56 139 TYR A N 1
ATOM 1087 C CA . TYR A 1 139 ? 16.225 -7.107 -10.192 1.00 98.56 139 TYR A CA 1
ATOM 1088 C C . TYR A 1 139 ? 16.200 -8.482 -9.522 1.00 98.56 139 TYR A C 1
ATOM 1090 O O . TYR A 1 139 ? 15.174 -9.161 -9.562 1.00 98.56 139 TYR A O 1
ATOM 1098 N N . GLU A 1 140 ? 17.291 -8.876 -8.861 1.00 98.12 140 GLU A N 1
ATOM 1099 C CA . GLU A 1 140 ? 17.377 -10.173 -8.191 1.00 98.12 140 GLU A CA 1
ATOM 1100 C C . GLU A 1 140 ? 16.372 -10.282 -7.043 1.00 98.12 140 GLU A C 1
ATOM 1102 O O . GLU A 1 140 ? 15.669 -11.290 -6.936 1.00 98.12 140 GLU A O 1
ATOM 1107 N N . GLY A 1 141 ? 16.220 -9.224 -6.239 1.00 97.75 141 GLY A N 1
ATOM 1108 C CA . GLY A 1 141 ? 15.245 -9.186 -5.152 1.00 97.75 141 GLY A CA 1
ATOM 1109 C C . GLY A 1 141 ? 13.812 -9.456 -5.625 1.00 97.75 141 GLY A C 1
ATOM 1110 O O . GLY A 1 141 ? 13.079 -10.207 -4.975 1.00 97.75 141 GLY A O 1
ATOM 1111 N N . ILE A 1 142 ? 13.417 -8.906 -6.777 1.00 98.38 142 ILE A N 1
ATOM 1112 C CA . ILE A 1 142 ? 12.086 -9.128 -7.362 1.00 98.38 142 ILE A CA 1
ATOM 1113 C C . ILE A 1 142 ? 12.004 -10.500 -8.036 1.00 98.38 142 ILE A C 1
ATOM 1115 O O . ILE A 1 142 ? 11.027 -11.229 -7.821 1.00 98.38 142 ILE A O 1
ATOM 1119 N N . ARG A 1 143 ? 13.020 -10.886 -8.818 1.00 97.50 143 ARG A N 1
ATOM 1120 C CA . ARG A 1 143 ? 13.060 -12.143 -9.585 1.00 97.50 143 ARG A CA 1
ATOM 1121 C C . ARG A 1 143 ? 12.882 -13.372 -8.695 1.00 97.50 143 ARG A C 1
ATOM 1123 O O . ARG A 1 143 ? 12.234 -14.333 -9.109 1.00 97.50 143 ARG A O 1
ATOM 1130 N N . LEU A 1 144 ? 13.373 -13.328 -7.455 1.00 95.81 144 LEU A N 1
ATOM 1131 C CA . LEU A 1 144 ? 13.201 -14.400 -6.465 1.00 95.81 144 LEU A CA 1
ATOM 1132 C C . LEU A 1 144 ? 11.732 -14.691 -6.099 1.00 95.81 144 LEU A C 1
ATOM 1134 O O . LEU A 1 144 ? 11.438 -15.767 -5.587 1.00 95.81 144 LEU A O 1
ATOM 1138 N N . SER A 1 145 ? 10.788 -13.790 -6.396 1.00 95.69 145 SER A N 1
ATOM 1139 C CA . SER A 1 145 ? 9.348 -14.082 -6.274 1.00 95.69 145 SER A CA 1
ATOM 1140 C C . SER A 1 145 ? 8.799 -14.997 -7.382 1.00 95.69 145 SER A C 1
ATOM 1142 O O . SER A 1 145 ? 7.663 -15.463 -7.292 1.00 95.69 145 SER A O 1
ATOM 1144 N N . GLY A 1 146 ? 9.585 -15.266 -8.430 1.00 96.31 146 GLY A N 1
ATOM 1145 C CA . GLY A 1 146 ? 9.227 -16.141 -9.549 1.00 96.31 146 GLY A CA 1
ATOM 1146 C C . GLY A 1 146 ? 8.390 -15.482 -10.652 1.00 96.31 146 GLY A C 1
ATOM 1147 O O . GLY A 1 146 ? 8.018 -16.164 -11.617 1.00 96.31 146 GLY A O 1
ATOM 1148 N N . LYS A 1 147 ? 8.089 -14.182 -10.531 1.00 96.38 147 LYS A N 1
ATOM 1149 C CA . LYS A 1 147 ? 7.392 -13.410 -11.568 1.00 96.38 147 LYS A CA 1
ATOM 1150 C C . LYS A 1 147 ? 8.352 -12.935 -12.674 1.00 96.38 147 LYS A C 1
ATOM 1152 O O . LYS A 1 147 ? 9.547 -12.802 -12.407 1.00 96.38 147 LYS A O 1
ATOM 1157 N N . PRO A 1 148 ? 7.863 -12.678 -13.899 1.00 98.00 148 PRO A N 1
ATOM 1158 C CA . PRO A 1 148 ? 8.664 -12.062 -14.952 1.00 98.00 148 PRO A CA 1
ATOM 1159 C C . PRO A 1 148 ? 9.181 -10.680 -14.534 1.00 98.00 148 PRO A C 1
ATOM 1161 O O . PRO A 1 148 ? 8.415 -9.841 -14.052 1.00 98.00 148 PRO A O 1
ATOM 1164 N N . VAL A 1 149 ? 10.481 -10.450 -14.738 1.00 98.69 149 VAL A N 1
ATOM 1165 C CA . VAL A 1 149 ? 11.134 -9.158 -14.505 1.00 98.69 149 VAL A CA 1
ATOM 1166 C C . VAL A 1 149 ? 11.949 -8.793 -15.737 1.00 98.69 149 VAL A C 1
ATOM 1168 O O . VAL A 1 149 ? 12.771 -9.580 -16.198 1.00 98.69 149 VAL A O 1
ATOM 1171 N N . GLY A 1 150 ? 11.701 -7.606 -16.271 1.00 98.62 150 GLY A N 1
ATOM 1172 C CA . GLY A 1 150 ? 12.340 -7.064 -17.460 1.00 98.62 150 GLY A CA 1
ATOM 1173 C C . GLY A 1 150 ? 13.186 -5.863 -17.084 1.00 98.62 150 GLY A C 1
ATOM 1174 O O . GLY A 1 150 ? 12.933 -5.210 -16.071 1.00 98.62 150 GLY A O 1
ATOM 1175 N N . VAL A 1 151 ? 14.207 -5.579 -17.884 1.00 98.50 151 VAL A N 1
ATOM 1176 C CA . VAL A 1 151 ? 15.179 -4.528 -17.586 1.00 98.50 151 VAL A CA 1
ATOM 1177 C C . VAL A 1 151 ? 15.504 -3.740 -18.845 1.00 98.50 151 VAL A C 1
ATOM 1179 O O . VAL A 1 151 ? 15.861 -4.310 -19.878 1.00 98.50 151 VAL A O 1
ATOM 1182 N N . VAL A 1 152 ? 15.456 -2.417 -18.718 1.00 98.56 152 VAL A N 1
ATOM 1183 C CA . VAL A 1 152 ? 15.938 -1.462 -19.718 1.00 98.56 152 VAL A CA 1
ATOM 1184 C C . VAL A 1 152 ? 16.917 -0.511 -19.043 1.00 98.56 152 VAL A C 1
ATOM 1186 O O . VAL A 1 152 ? 16.603 0.061 -18.003 1.00 98.56 152 VAL A O 1
ATOM 1189 N N . SER A 1 153 ? 18.102 -0.331 -19.630 1.00 98.31 153 SER A N 1
ATOM 1190 C CA . SER A 1 153 ? 19.093 0.648 -19.167 1.00 98.31 153 SER A CA 1
ATOM 1191 C C . SER A 1 153 ? 19.367 1.652 -20.277 1.00 98.31 153 SER A C 1
ATOM 1193 O O . SER A 1 153 ? 19.931 1.298 -21.310 1.00 98.31 153 SER A O 1
ATOM 1195 N N . ILE A 1 154 ? 18.970 2.907 -20.070 1.00 98.56 154 ILE A N 1
ATOM 1196 C CA . ILE A 1 154 ? 18.960 3.945 -21.109 1.00 98.56 154 ILE A CA 1
ATOM 1197 C C . ILE A 1 154 ? 20.349 4.149 -21.724 1.00 98.56 154 ILE A C 1
ATOM 1199 O O . ILE A 1 154 ? 20.470 4.236 -22.946 1.00 98.56 154 ILE A O 1
ATOM 1203 N N . GLN A 1 155 ? 21.407 4.180 -20.910 1.00 98.06 155 GLN A N 1
ATOM 1204 C CA . GLN A 1 155 ? 22.780 4.326 -21.399 1.00 98.06 155 GLN A CA 1
ATOM 1205 C C . GLN A 1 155 ? 23.258 3.094 -22.175 1.00 98.06 155 GLN A C 1
ATOM 1207 O O . GLN A 1 155 ? 23.926 3.252 -23.193 1.00 98.06 155 GLN A O 1
ATOM 1212 N N . LYS A 1 156 ? 22.880 1.878 -21.751 1.00 97.81 156 LYS A N 1
ATOM 1213 C CA . LYS A 1 156 ? 23.232 0.639 -22.468 1.00 97.81 156 LYS A CA 1
ATOM 1214 C C . LYS A 1 156 ? 22.503 0.513 -23.801 1.00 97.81 156 LYS A C 1
ATOM 1216 O O . LYS A 1 156 ? 23.112 0.094 -24.778 1.00 97.81 156 LYS A O 1
ATOM 1221 N N . GLU A 1 157 ? 21.236 0.921 -23.860 1.00 98.19 157 GLU A N 1
ATOM 1222 C CA . GLU A 1 157 ? 20.498 1.000 -25.126 1.00 98.19 157 GLU A CA 1
ATOM 1223 C C . GLU A 1 157 ? 20.977 2.184 -25.989 1.00 98.19 157 GLU A C 1
ATOM 1225 O O . GLU A 1 157 ? 20.671 2.263 -27.174 1.00 98.19 157 GLU A O 1
ATOM 1230 N N . GLY A 1 158 ? 21.753 3.114 -25.427 1.00 97.38 158 GLY A N 1
ATOM 1231 C CA . GLY A 1 158 ? 22.334 4.268 -26.111 1.00 97.38 158 GLY A CA 1
ATOM 1232 C C . GLY A 1 158 ? 21.347 5.409 -26.390 1.00 97.38 158 GLY A C 1
ATOM 1233 O O . GLY A 1 158 ? 21.495 6.115 -27.387 1.00 97.38 158 GLY A O 1
ATOM 1234 N N . GLY A 1 159 ? 20.348 5.593 -25.527 1.00 97.38 159 GLY A N 1
ATOM 1235 C CA . GLY A 1 159 ? 19.461 6.757 -25.543 1.00 97.38 159 GLY A CA 1
ATOM 1236 C C . GLY A 1 159 ? 17.983 6.426 -25.351 1.00 97.38 159 GLY A C 1
ATOM 1237 O O . GLY A 1 159 ? 17.552 5.277 -25.446 1.00 97.38 159 GLY A O 1
ATOM 1238 N N . THR A 1 160 ? 17.193 7.471 -25.100 1.00 98.19 160 THR A N 1
ATOM 1239 C CA . THR A 1 160 ? 15.777 7.379 -24.713 1.00 98.19 160 THR A CA 1
ATOM 1240 C C . THR A 1 160 ? 14.909 6.655 -25.744 1.00 98.19 160 THR A C 1
ATOM 12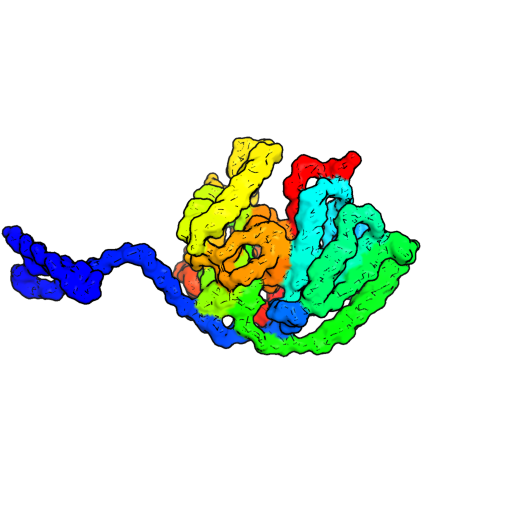42 O O . THR A 1 160 ? 14.121 5.799 -25.365 1.00 98.19 160 THR A O 1
ATOM 1245 N N . GLY A 1 161 ? 15.071 6.939 -27.043 1.00 98.44 161 GLY A N 1
ATOM 1246 C CA . GLY A 1 161 ? 14.252 6.318 -28.097 1.00 98.44 161 GLY A CA 1
ATOM 1247 C C . GLY A 1 161 ? 14.400 4.792 -28.153 1.00 98.44 161 GLY A C 1
ATOM 1248 O O . GLY A 1 161 ? 13.407 4.074 -28.095 1.00 98.44 161 GLY A O 1
ATOM 1249 N N . ARG A 1 162 ? 15.642 4.289 -28.153 1.00 98.56 162 ARG A N 1
ATOM 1250 C CA . ARG A 1 162 ? 15.918 2.840 -28.153 1.00 98.56 162 ARG A CA 1
ATOM 1251 C C . ARG A 1 162 ? 15.504 2.166 -26.844 1.00 98.56 162 ARG A C 1
ATOM 1253 O O . ARG A 1 162 ? 15.015 1.041 -26.855 1.00 98.56 162 ARG A O 1
ATOM 1260 N N . ALA A 1 163 ? 15.637 2.871 -25.720 1.00 98.75 163 ALA A N 1
ATOM 1261 C CA . ALA A 1 163 ? 15.119 2.403 -24.439 1.00 98.75 163 ALA A CA 1
ATOM 1262 C C . ALA A 1 163 ? 13.588 2.240 -24.461 1.00 98.75 163 ALA A C 1
ATOM 1264 O O . ALA A 1 163 ? 13.080 1.231 -23.977 1.00 98.75 163 ALA A O 1
ATOM 1265 N N . ILE A 1 164 ? 12.861 3.187 -25.065 1.00 98.81 164 ILE A N 1
ATOM 1266 C CA . ILE A 1 164 ? 11.404 3.115 -25.246 1.00 98.81 164 ILE A CA 1
ATOM 1267 C C . ILE A 1 164 ? 11.015 1.931 -26.140 1.00 98.81 164 ILE A C 1
ATOM 1269 O O . ILE A 1 164 ? 10.096 1.199 -25.791 1.00 98.81 164 ILE A O 1
ATOM 1273 N N . GLU A 1 165 ? 11.705 1.709 -27.262 1.00 98.69 165 GLU A N 1
ATOM 1274 C CA . GLU A 1 165 ? 11.436 0.569 -28.157 1.00 98.69 165 GLU A CA 1
ATOM 1275 C C . GLU A 1 165 ? 11.623 -0.777 -27.447 1.00 98.69 165 GLU A C 1
ATOM 1277 O O . GLU A 1 165 ? 10.781 -1.669 -27.553 1.00 98.69 165 GLU A O 1
ATOM 1282 N N . LYS A 1 166 ? 12.695 -0.913 -26.660 1.00 98.81 166 LYS A N 1
ATOM 1283 C CA . LYS A 1 166 ? 12.935 -2.120 -25.865 1.00 98.81 166 LYS A CA 1
ATOM 1284 C C . LYS A 1 166 ? 11.906 -2.298 -24.748 1.00 98.81 166 LYS A C 1
ATOM 1286 O O . LYS A 1 166 ? 11.444 -3.414 -24.520 1.00 98.81 166 LYS A O 1
ATOM 1291 N N . ALA A 1 167 ? 11.544 -1.216 -24.059 1.00 98.81 167 ALA A N 1
ATOM 1292 C CA . ALA A 1 167 ? 10.501 -1.232 -23.039 1.00 98.81 167 ALA A CA 1
ATOM 1293 C C . ALA A 1 167 ? 9.152 -1.675 -23.630 1.00 98.81 167 ALA A C 1
ATOM 1295 O O . ALA A 1 167 ? 8.489 -2.529 -23.045 1.00 98.81 167 ALA A O 1
ATOM 1296 N N . ASP A 1 168 ? 8.792 -1.166 -24.813 1.00 98.75 168 ASP A N 1
ATOM 1297 C CA . ASP A 1 168 ? 7.576 -1.535 -25.546 1.00 98.75 168 ASP A CA 1
ATOM 1298 C C . ASP A 1 168 ? 7.517 -3.038 -25.837 1.00 98.75 168 ASP A C 1
ATOM 1300 O O . ASP A 1 168 ? 6.523 -3.692 -25.520 1.00 98.75 168 ASP A O 1
ATOM 1304 N N . ALA A 1 169 ? 8.608 -3.601 -26.368 1.00 98.81 169 ALA A N 1
ATOM 1305 C CA . ALA A 1 169 ? 8.703 -5.029 -26.655 1.00 98.81 169 ALA A CA 1
ATOM 1306 C C . ALA A 1 169 ? 8.489 -5.882 -25.392 1.00 98.81 169 ALA A C 1
ATOM 1308 O O . ALA A 1 169 ? 7.674 -6.804 -25.399 1.00 98.81 169 ALA A O 1
ATOM 1309 N N . ILE A 1 170 ? 9.147 -5.525 -24.284 1.00 98.81 170 ILE A N 1
ATOM 1310 C CA . ILE A 1 170 ? 9.019 -6.243 -23.007 1.00 98.81 170 ILE A CA 1
ATOM 1311 C C . ILE A 1 170 ? 7.592 -6.145 -22.448 1.00 98.81 170 ILE A C 1
ATOM 1313 O O . ILE A 1 170 ? 7.044 -7.141 -21.975 1.00 98.81 170 ILE A O 1
ATOM 1317 N N . VAL A 1 171 ? 6.962 -4.966 -22.496 1.00 98.75 171 VAL A N 1
ATOM 1318 C CA . VAL A 1 171 ? 5.586 -4.798 -21.997 1.00 98.75 171 VAL A CA 1
ATOM 1319 C C . VAL A 1 171 ? 4.606 -5.649 -22.806 1.00 98.75 171 VAL A C 1
ATOM 1321 O O . VAL A 1 171 ? 3.747 -6.299 -22.211 1.00 98.75 171 VAL A O 1
ATOM 1324 N N . ARG A 1 172 ? 4.760 -5.730 -24.134 1.00 98.50 172 ARG A N 1
ATOM 1325 C CA . ARG A 1 172 ? 3.937 -6.613 -24.981 1.00 98.50 172 ARG A CA 1
ATOM 1326 C C . ARG A 1 172 ? 4.099 -8.087 -24.616 1.00 98.50 172 ARG A C 1
ATOM 1328 O O . ARG A 1 172 ? 3.103 -8.806 -24.543 1.00 98.50 172 ARG A O 1
ATOM 1335 N N . GLU A 1 173 ? 5.326 -8.531 -24.349 1.00 98.56 173 GLU A N 1
ATOM 1336 C CA . GLU A 1 173 ? 5.583 -9.893 -23.867 1.00 98.56 173 GLU A CA 1
ATOM 1337 C C . GLU A 1 173 ? 4.897 -10.150 -22.521 1.00 98.56 173 GLU A C 1
ATOM 1339 O O . GLU A 1 173 ? 4.259 -11.187 -22.336 1.00 98.56 173 GLU A O 1
ATOM 1344 N N . PHE A 1 174 ? 4.962 -9.194 -21.591 1.00 98.62 174 PHE A N 1
ATOM 1345 C CA . PHE A 1 174 ? 4.267 -9.299 -20.309 1.00 98.62 174 PHE A CA 1
ATOM 1346 C C . PHE A 1 174 ? 2.755 -9.365 -20.463 1.00 98.62 174 PHE A C 1
ATOM 1348 O O . PHE A 1 174 ? 2.138 -10.204 -19.813 1.00 98.62 174 PHE A O 1
ATOM 1355 N N . MET A 1 175 ? 2.155 -8.552 -21.331 1.00 98.25 175 MET A N 1
ATOM 1356 C CA . MET A 1 175 ? 0.716 -8.620 -21.596 1.00 98.25 175 MET A CA 1
ATOM 1357 C C . MET A 1 175 ? 0.310 -10.019 -22.076 1.00 98.25 175 MET A C 1
ATOM 1359 O O . MET A 1 175 ? -0.573 -10.632 -21.481 1.00 98.25 175 MET A O 1
ATOM 1363 N N . ALA A 1 176 ? 1.030 -10.580 -23.053 1.00 97.75 176 ALA A N 1
ATOM 1364 C CA . ALA A 1 176 ? 0.764 -11.925 -23.569 1.00 97.75 176 ALA A CA 1
ATOM 1365 C C . ALA A 1 176 ? 0.966 -13.042 -22.522 1.00 97.75 176 ALA A C 1
ATOM 1367 O O . ALA A 1 176 ? 0.369 -14.118 -22.623 1.00 97.75 176 ALA A O 1
ATOM 1368 N N . LEU A 1 177 ? 1.830 -12.824 -21.524 1.00 96.69 177 LEU A N 1
ATOM 1369 C CA . LEU A 1 177 ? 1.987 -13.736 -20.389 1.00 96.69 177 LEU A CA 1
ATOM 1370 C C . LEU A 1 177 ? 0.820 -13.612 -19.403 1.00 96.69 177 LEU A C 1
ATOM 1372 O O . LEU A 1 177 ? 0.254 -14.634 -19.022 1.00 96.69 177 LEU A O 1
ATOM 1376 N N . LEU A 1 178 ? 0.450 -12.389 -19.014 1.00 96.81 178 LEU A N 1
ATOM 1377 C CA . LEU A 1 178 ? -0.590 -12.141 -18.011 1.00 96.81 178 LEU A CA 1
ATOM 1378 C C . LEU A 1 178 ? -2.005 -12.447 -18.516 1.00 96.81 178 LEU A C 1
ATOM 1380 O O . LEU A 1 178 ? -2.863 -12.784 -17.706 1.00 96.81 178 LEU A O 1
ATOM 1384 N N . GLU A 1 179 ? -2.250 -12.411 -19.827 1.00 95.69 179 GLU A N 1
ATOM 1385 C CA . GLU A 1 179 ? -3.506 -12.886 -20.436 1.00 95.69 179 GLU A CA 1
ATOM 1386 C C . GLU A 1 179 ? -3.801 -14.364 -20.137 1.00 95.69 179 GLU A C 1
ATOM 1388 O O . GLU A 1 179 ? -4.954 -14.791 -20.173 1.00 95.69 179 GLU A O 1
ATOM 1393 N N . LYS A 1 180 ? -2.767 -15.156 -19.828 1.00 95.44 180 LYS A N 1
ATOM 1394 C CA . LYS A 1 180 ? -2.893 -16.585 -19.505 1.00 95.44 180 LYS A CA 1
ATOM 1395 C C . LYS A 1 180 ? -3.159 -16.838 -18.022 1.00 95.44 180 LYS A C 1
ATOM 1397 O O . LYS A 1 180 ? -3.470 -17.972 -17.654 1.00 95.44 180 LYS A O 1
ATOM 1402 N N . ASP A 1 181 ? -3.020 -15.823 -17.172 1.00 95.25 181 ASP A N 1
ATOM 1403 C CA . ASP A 1 181 ? -3.264 -15.963 -15.743 1.00 95.25 181 ASP A CA 1
ATOM 1404 C C . ASP A 1 181 ? -4.768 -16.057 -15.472 1.00 95.25 181 ASP A C 1
ATOM 1406 O O . ASP A 1 181 ? -5.550 -15.170 -15.815 1.00 95.25 181 ASP A O 1
ATOM 1410 N N . VAL A 1 182 ? -5.175 -17.118 -14.781 1.00 94.38 182 VAL A N 1
ATOM 1411 C CA . VAL A 1 182 ? -6.568 -17.331 -14.380 1.00 94.38 182 VAL A CA 1
ATOM 1412 C C . VAL A 1 182 ? -6.741 -17.083 -12.888 1.00 94.38 182 VAL A C 1
ATOM 1414 O O . VAL A 1 182 ? -5.899 -17.464 -12.072 1.00 94.38 182 VAL A O 1
ATOM 1417 N N . LYS A 1 183 ? -7.861 -16.457 -12.514 1.00 96.12 183 LYS A N 1
ATOM 1418 C CA . LYS A 1 183 ? -8.248 -16.363 -11.105 1.00 96.12 183 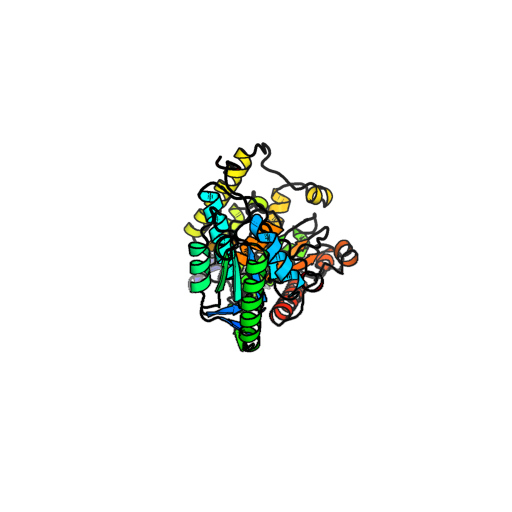LYS A CA 1
ATOM 1419 C C . LYS A 1 183 ? -8.656 -17.743 -10.590 1.00 96.12 183 LYS A C 1
ATOM 1421 O O . LYS A 1 183 ? -9.451 -18.434 -11.225 1.00 96.12 183 LYS A O 1
ATOM 1426 N N . VAL A 1 184 ? -8.175 -18.101 -9.406 1.00 96.50 184 VAL A N 1
ATOM 1427 C CA . VAL A 1 184 ? -8.525 -19.337 -8.695 1.00 96.50 184 VAL A CA 1
ATOM 1428 C C . VAL A 1 184 ? -9.140 -19.011 -7.339 1.00 96.50 184 VAL A C 1
ATOM 1430 O O . VAL A 1 184 ? -8.980 -17.898 -6.835 1.00 96.50 184 VAL A O 1
ATOM 1433 N N . ASP A 1 185 ? -9.859 -19.970 -6.757 1.00 96.38 185 ASP A N 1
ATOM 1434 C CA . ASP A 1 185 ? -10.306 -19.848 -5.371 1.00 96.38 185 ASP A CA 1
ATOM 1435 C C . ASP A 1 185 ? -9.103 -19.918 -4.432 1.00 96.38 185 ASP A C 1
ATOM 1437 O O . ASP A 1 185 ? -8.292 -20.842 -4.494 1.00 96.38 185 ASP A O 1
ATOM 1441 N N . VAL A 1 186 ? -8.993 -18.926 -3.559 1.00 95.50 186 VAL A N 1
ATOM 1442 C CA . VAL A 1 186 ? -7.955 -18.834 -2.533 1.00 95.50 186 VAL A CA 1
ATOM 1443 C C . VAL A 1 186 ? -8.592 -18.468 -1.197 1.00 95.50 186 VAL A C 1
ATOM 1445 O O . VAL A 1 186 ? -9.636 -17.810 -1.175 1.00 95.50 186 VAL A O 1
ATOM 1448 N N . PRO A 1 187 ? -7.999 -18.869 -0.064 1.00 95.00 187 PRO A N 1
ATOM 1449 C CA . PRO A 1 187 ? -8.563 -18.536 1.232 1.00 95.00 187 PRO A CA 1
ATOM 1450 C C . PRO A 1 187 ? -8.342 -17.054 1.551 1.00 95.00 187 PRO A C 1
ATOM 1452 O O . PRO A 1 187 ? -7.287 -16.493 1.233 1.00 95.00 187 PRO A O 1
ATOM 1455 N N . LEU A 1 188 ? -9.305 -16.442 2.246 1.00 95.25 188 LEU A N 1
ATOM 1456 C CA . LEU A 1 188 ? -9.222 -15.060 2.734 1.00 95.25 188 LEU A CA 1
ATOM 1457 C C . LEU A 1 188 ? -7.967 -14.810 3.583 1.00 95.25 188 LEU A C 1
ATOM 1459 O O . LEU A 1 188 ? -7.388 -13.727 3.527 1.00 95.25 188 LEU A O 1
ATOM 1463 N N . SER A 1 189 ? -7.499 -15.836 4.299 1.00 96.31 189 SER A N 1
ATOM 1464 C CA . SER A 1 189 ? -6.259 -15.819 5.084 1.00 96.31 189 SER A CA 1
ATOM 1465 C C . SER A 1 189 ? -4.997 -15.514 4.271 1.00 96.31 189 SER A C 1
ATOM 1467 O O . SER A 1 189 ? -3.954 -15.202 4.840 1.00 96.31 189 SER A O 1
ATOM 1469 N N . SER A 1 190 ? -5.071 -15.580 2.940 1.00 95.44 190 SER A N 1
ATOM 1470 C CA . SER A 1 190 ? -3.962 -15.207 2.060 1.00 95.44 190 SER A CA 1
ATOM 1471 C C . SER A 1 190 ? -3.732 -13.699 2.005 1.00 95.44 190 SER A C 1
ATOM 1473 O O . SER A 1 190 ? -2.633 -13.292 1.631 1.00 95.44 190 SER A O 1
ATOM 1475 N N . LEU A 1 191 ? -4.737 -12.886 2.354 1.00 97.69 191 LEU A N 1
ATOM 1476 C CA . LEU A 1 191 ? -4.666 -11.438 2.208 1.00 97.69 191 LEU A CA 1
ATOM 1477 C C . LEU A 1 191 ? -3.771 -10.776 3.255 1.00 97.69 191 LEU A C 1
ATOM 1479 O O . LEU A 1 191 ? -3.686 -11.200 4.411 1.00 97.69 191 LEU A O 1
ATOM 1483 N N . ILE A 1 192 ? -3.169 -9.673 2.828 1.00 98.69 192 ILE A N 1
ATOM 1484 C CA . ILE A 1 192 ? -2.551 -8.666 3.681 1.00 98.69 192 ILE A CA 1
ATOM 1485 C C . ILE A 1 192 ? -3.324 -7.359 3.476 1.00 98.69 192 ILE A C 1
ATOM 1487 O O . ILE A 1 192 ? -3.451 -6.887 2.346 1.00 98.69 192 ILE A O 1
ATOM 1491 N N . VAL A 1 193 ? -3.866 -6.786 4.546 1.00 98.75 193 VAL A N 1
ATOM 1492 C CA . VAL A 1 193 ? -4.674 -5.557 4.519 1.00 98.75 193 VAL A CA 1
ATOM 1493 C C . VAL A 1 193 ? -3.914 -4.438 5.220 1.00 98.75 193 VAL A C 1
ATOM 1495 O O . VAL A 1 193 ? -3.443 -4.627 6.334 1.00 98.75 193 VAL A O 1
ATOM 1498 N N . GLY A 1 194 ? -3.780 -3.281 4.579 1.00 98.50 194 GLY A N 1
ATOM 1499 C CA . GLY A 1 194 ? -3.205 -2.088 5.199 1.00 98.50 194 GLY A CA 1
ATOM 1500 C C . GLY A 1 194 ? -4.252 -1.189 5.853 1.00 98.50 194 GLY A C 1
ATOM 1501 O O . GLY A 1 194 ? -5.417 -1.207 5.448 1.00 98.50 194 GLY A O 1
ATOM 1502 N N . THR A 1 195 ? -3.837 -0.366 6.813 1.00 98.31 195 THR A N 1
ATOM 1503 C CA . THR A 1 195 ? -4.665 0.710 7.377 1.00 98.31 195 THR A CA 1
ATOM 1504 C C . THR A 1 195 ? -3.877 2.003 7.435 1.00 98.31 195 THR A C 1
ATOM 1506 O O . THR A 1 195 ? -2.768 1.990 7.944 1.00 98.31 195 THR A O 1
ATOM 1509 N N . GLU A 1 196 ? -4.482 3.095 6.996 1.00 96.62 196 GLU A N 1
ATOM 1510 C CA . GLU A 1 196 ? -3.912 4.440 6.996 1.00 96.62 196 GLU A CA 1
ATOM 1511 C C . GLU A 1 196 ? -4.962 5.436 7.505 1.00 96.62 196 GLU A C 1
ATOM 1513 O O . GLU A 1 196 ? -6.168 5.201 7.334 1.00 96.62 196 GLU A O 1
ATOM 1518 N N . CYS A 1 197 ? -4.543 6.557 8.094 1.00 92.88 197 CYS A N 1
ATOM 1519 C CA . CYS A 1 197 ? -5.394 7.737 8.199 1.00 92.88 197 CYS A CA 1
ATOM 1520 C C . CYS A 1 197 ? -4.743 8.957 7.558 1.00 92.88 197 CYS A C 1
ATOM 1522 O O . CYS A 1 197 ? -3.567 9.207 7.732 1.00 92.88 197 CYS A O 1
ATOM 1524 N N . GLY A 1 198 ? -5.538 9.740 6.834 1.00 89.75 198 GLY A N 1
ATOM 1525 C CA . GLY A 1 198 ? -5.073 11.007 6.273 1.00 89.75 198 GLY A CA 1
ATOM 1526 C C . GLY A 1 198 ? -5.522 12.189 7.107 1.00 89.75 198 GLY A C 1
ATOM 1527 O O . GLY A 1 198 ? -5.375 12.225 8.327 1.00 89.75 198 GLY A O 1
ATOM 1528 N N . ALA A 1 199 ? -6.166 13.147 6.431 1.00 88.31 199 ALA A N 1
ATOM 1529 C CA . ALA A 1 199 ? -6.780 14.347 7.000 1.00 88.31 199 ALA A CA 1
ATOM 1530 C C . ALA A 1 199 ? -7.886 14.044 8.042 1.00 88.31 199 ALA A C 1
ATOM 1532 O O . ALA A 1 199 ? -9.079 14.234 7.788 1.00 88.31 199 ALA A O 1
ATOM 1533 N N . SER A 1 200 ? -7.470 13.543 9.203 1.00 88.56 200 SER A N 1
ATOM 1534 C CA . SER A 1 200 ? -8.258 13.212 10.382 1.00 88.56 200 SER A CA 1
ATOM 1535 C C . SER A 1 200 ? -8.953 14.437 10.959 1.00 88.56 200 SER A C 1
ATOM 1537 O O . SER A 1 200 ? -8.449 15.557 10.858 1.00 88.56 200 SER A O 1
ATOM 1539 N N . ASP A 1 201 ? -10.106 14.192 11.568 1.00 91.00 201 ASP A N 1
ATOM 1540 C CA . ASP A 1 201 ? -10.917 15.158 12.300 1.00 91.00 201 ASP A CA 1
ATOM 1541 C C . ASP A 1 201 ? -11.249 14.609 13.699 1.00 91.00 201 ASP A C 1
ATOM 1543 O O . ASP A 1 201 ? -10.831 13.504 14.062 1.00 91.00 201 ASP A O 1
ATOM 1547 N N . SER A 1 202 ? -12.013 15.364 14.486 1.00 91.44 202 SER A N 1
ATOM 1548 C CA . SER A 1 202 ? -12.467 14.940 15.818 1.00 91.44 202 SER A CA 1
ATOM 1549 C C . SER A 1 202 ? -13.385 13.707 15.797 1.00 91.44 202 SER A C 1
ATOM 1551 O O . SER A 1 202 ? -13.538 13.029 16.814 1.00 91.44 202 SER A O 1
ATOM 1553 N N . TYR A 1 203 ? -13.973 13.356 14.647 1.00 94.50 203 TYR A N 1
ATOM 1554 C CA . TYR A 1 203 ? -14.811 12.163 14.499 1.00 94.50 203 TYR A CA 1
ATOM 1555 C C . TYR A 1 203 ? -14.000 10.905 14.174 1.00 94.50 203 TYR A C 1
ATOM 1557 O O . TYR A 1 203 ? -14.466 9.804 14.469 1.00 94.50 203 TYR A O 1
ATOM 1565 N N . SER A 1 204 ? -12.789 11.025 13.613 1.00 95.88 204 SER A N 1
ATOM 1566 C CA . SER A 1 204 ? -11.951 9.890 13.191 1.00 95.88 204 SER A CA 1
ATOM 1567 C C . SER A 1 204 ? -11.835 8.799 14.259 1.00 95.88 204 SER A C 1
ATOM 1569 O O . SER A 1 204 ? -12.067 7.623 13.968 1.00 95.88 204 SER A O 1
ATOM 1571 N N . GLY A 1 205 ? -11.518 9.181 15.502 1.00 95.31 205 GLY A N 1
ATOM 1572 C CA . GLY A 1 205 ? -11.362 8.257 16.632 1.00 95.31 205 GLY A CA 1
ATOM 1573 C C . GLY A 1 205 ? -12.673 7.689 17.188 1.00 95.31 205 GLY A C 1
ATOM 1574 O O . GLY A 1 205 ? -12.638 6.714 17.939 1.00 95.31 205 GLY A O 1
ATOM 1575 N N . LEU A 1 206 ? -13.818 8.262 16.808 1.00 96.12 206 LEU A N 1
ATOM 1576 C CA . LEU A 1 206 ? -15.153 7.901 17.296 1.00 96.12 206 LEU A CA 1
ATOM 1577 C C . LEU A 1 206 ? -15.960 7.086 16.273 1.00 96.12 206 LEU A C 1
ATOM 1579 O O . LEU A 1 206 ? -16.837 6.320 16.669 1.00 96.12 206 LEU A O 1
ATOM 1583 N N . SER A 1 207 ? -15.655 7.217 14.977 1.00 98.19 207 SER A N 1
ATOM 1584 C CA . SER A 1 207 ? -16.378 6.562 13.880 1.00 98.19 207 SER A CA 1
ATOM 1585 C C . SER A 1 207 ? -15.462 5.723 12.977 1.00 98.19 207 SER A C 1
ATOM 1587 O O . SER A 1 207 ? -15.365 4.510 13.167 1.00 98.19 207 SER A O 1
ATOM 1589 N N . ALA A 1 208 ? -14.778 6.329 12.000 1.00 98.31 208 ALA A N 1
ATOM 1590 C CA . ALA A 1 208 ? -14.071 5.617 10.935 1.00 98.31 208 ALA A CA 1
ATOM 1591 C C . ALA A 1 208 ? -12.981 4.678 11.463 1.00 98.31 208 ALA A C 1
ATOM 1593 O O . ALA A 1 208 ? -12.922 3.530 11.027 1.00 98.31 208 ALA A O 1
ATOM 1594 N N . ASN A 1 209 ? -12.152 5.117 12.417 1.00 98.44 209 ASN A N 1
ATOM 1595 C CA . ASN A 1 209 ? -11.057 4.288 12.923 1.00 98.44 209 ASN A CA 1
ATOM 1596 C C . ASN A 1 209 ? -11.574 3.062 13.700 1.00 98.44 209 ASN A C 1
ATOM 1598 O O . ASN A 1 209 ? -11.106 1.960 13.413 1.00 98.44 209 ASN A O 1
ATOM 1602 N N . PRO A 1 210 ? -12.556 3.180 14.621 1.00 98.44 210 PRO A N 1
ATOM 1603 C CA . PRO A 1 210 ? -13.205 2.010 15.216 1.00 98.44 210 PRO A CA 1
ATOM 1604 C C . PRO A 1 210 ? -13.909 1.086 14.209 1.00 98.44 210 PRO A C 1
ATOM 1606 O O . PRO A 1 210 ? -13.837 -0.134 14.364 1.00 98.44 210 PRO A O 1
ATOM 1609 N N . VAL A 1 211 ? -14.570 1.635 13.181 1.00 98.81 211 VAL A N 1
ATOM 1610 C CA . VAL A 1 211 ? -15.236 0.847 12.123 1.00 98.81 211 VAL A CA 1
ATOM 1611 C C . VAL A 1 211 ? -14.215 0.047 11.307 1.00 98.81 211 VAL A C 1
ATOM 1613 O O . VAL A 1 211 ? -14.389 -1.160 11.126 1.00 98.81 211 VAL A O 1
ATOM 1616 N N . VAL A 1 212 ? -13.114 0.680 10.884 1.00 98.88 212 VAL A N 1
ATOM 1617 C CA . VAL A 1 212 ? -11.973 -0.006 10.252 1.00 98.88 212 VAL A CA 1
ATOM 1618 C C . VAL A 1 212 ? -11.393 -1.055 11.195 1.00 98.88 212 VAL A C 1
ATOM 1620 O O . VAL A 1 212 ? -11.204 -2.194 10.783 1.00 98.88 212 VAL A O 1
ATOM 1623 N N . GLY A 1 213 ? -11.199 -0.724 12.472 1.00 98.69 213 GLY A N 1
ATOM 1624 C CA . GLY A 1 213 ? -10.711 -1.661 13.480 1.00 98.69 213 GLY A CA 1
ATOM 1625 C C . GLY A 1 213 ? -11.562 -2.921 13.610 1.00 98.69 213 GLY A C 1
ATOM 1626 O O . GLY A 1 213 ? -11.022 -4.023 13.705 1.00 98.69 213 GLY A O 1
ATOM 1627 N N . HIS A 1 214 ? -12.887 -2.780 13.557 1.00 98.75 214 HIS A N 1
ATOM 1628 C CA . HIS A 1 214 ? -13.798 -3.921 13.571 1.00 98.75 214 HIS A CA 1
ATOM 1629 C C . HIS A 1 214 ? -13.664 -4.783 12.305 1.00 98.75 214 HIS A C 1
ATOM 1631 O O . HIS A 1 214 ? -13.633 -6.009 12.399 1.00 98.75 214 HIS A O 1
ATOM 1637 N N . ALA A 1 215 ? -13.525 -4.168 11.127 1.00 98.62 215 ALA A N 1
ATOM 1638 C CA . ALA A 1 215 ? -13.267 -4.897 9.884 1.00 98.62 215 ALA A CA 1
ATOM 1639 C C . ALA A 1 215 ? -11.902 -5.617 9.907 1.00 98.62 215 ALA A C 1
ATOM 1641 O O . ALA A 1 215 ? -11.805 -6.777 9.504 1.00 98.62 215 ALA A O 1
ATOM 1642 N N . CYS A 1 216 ? -10.858 -4.970 10.427 1.00 98.62 216 CYS A N 1
ATOM 1643 C CA . CYS A 1 216 ? -9.526 -5.548 10.618 1.00 98.62 216 CYS A CA 1
ATOM 1644 C C . CYS A 1 216 ? -9.555 -6.770 11.539 1.00 98.62 216 CYS A C 1
ATOM 1646 O O . CYS A 1 216 ? -8.941 -7.792 11.234 1.00 98.62 216 CYS A O 1
ATOM 1648 N N . ASP A 1 217 ? -10.312 -6.696 12.632 1.00 98.44 217 ASP A N 1
ATOM 1649 C CA . ASP A 1 217 ? -10.509 -7.812 13.549 1.00 98.44 217 ASP A CA 1
ATOM 1650 C C . ASP A 1 217 ? -11.122 -9.040 12.833 1.00 98.44 217 ASP A C 1
ATOM 1652 O O . ASP A 1 217 ? -10.670 -10.161 13.067 1.00 98.44 217 ASP A O 1
ATOM 1656 N N . HIS A 1 218 ? -12.059 -8.855 11.888 1.00 97.56 218 HIS A N 1
ATOM 1657 C CA . HIS A 1 218 ? -12.581 -9.951 11.046 1.00 97.56 218 HIS A CA 1
ATOM 1658 C C . HIS A 1 218 ? -11.521 -10.573 10.133 1.00 97.56 218 HIS A C 1
ATOM 1660 O O . HIS A 1 218 ? -11.476 -11.798 9.985 1.00 97.56 218 HIS A O 1
ATOM 1666 N N . PHE A 1 219 ? -10.658 -9.756 9.521 1.00 97.88 219 PHE A N 1
ATOM 1667 C CA . PHE A 1 219 ? -9.544 -10.254 8.708 1.00 97.88 219 PHE A CA 1
ATOM 1668 C C . PHE A 1 219 ? -8.568 -11.082 9.550 1.00 97.88 219 PHE A C 1
ATOM 1670 O O . PHE A 1 219 ? -8.238 -12.210 9.173 1.00 97.88 219 PHE A O 1
ATOM 1677 N N . VAL A 1 220 ? -8.162 -10.565 10.714 1.00 98.19 220 VAL A N 1
ATOM 1678 C CA . VAL A 1 220 ? -7.277 -11.273 11.651 1.00 98.19 220 VAL A CA 1
ATOM 1679 C C . VAL A 1 220 ? -7.909 -12.584 12.119 1.00 98.19 220 VAL A C 1
ATOM 1681 O O . VAL A 1 220 ? -7.261 -13.630 12.070 1.00 98.19 220 VAL A O 1
ATOM 1684 N N . ASP A 1 221 ? -9.185 -12.564 12.509 1.00 96.44 221 ASP A N 1
ATOM 1685 C CA . ASP A 1 221 ? -9.893 -13.757 12.985 1.00 96.44 221 ASP A CA 1
ATOM 1686 C C . ASP A 1 221 ? -10.074 -14.813 11.878 1.00 96.44 221 ASP A C 1
ATOM 1688 O O . ASP A 1 221 ? -10.155 -16.008 12.181 1.00 96.44 221 ASP A O 1
ATOM 1692 N N . SER A 1 222 ? -10.076 -14.386 10.610 1.00 95.44 222 SER A N 1
ATOM 1693 C CA . SER A 1 222 ? -10.081 -15.248 9.416 1.00 95.44 222 SER A CA 1
ATOM 1694 C C . SER A 1 222 ? -8.680 -15.728 9.002 1.00 95.44 222 SER A C 1
ATOM 1696 O O . SER A 1 222 ? -8.541 -16.450 8.016 1.00 95.44 222 SER A O 1
ATOM 1698 N N . GLY A 1 223 ? -7.633 -15.359 9.746 1.00 96.19 223 GLY A N 1
ATOM 1699 C CA . GLY A 1 223 ? -6.248 -15.784 9.525 1.00 96.19 223 GLY A CA 1
ATOM 1700 C C . GLY A 1 223 ? -5.454 -14.937 8.527 1.00 96.19 223 GLY A C 1
ATOM 1701 O O . GLY A 1 223 ? -4.363 -15.353 8.139 1.00 96.19 223 GLY A O 1
ATOM 1702 N N . ALA A 1 224 ? -5.984 -13.788 8.101 1.00 97.69 224 ALA A N 1
ATOM 1703 C CA . ALA A 1 224 ? -5.266 -12.833 7.261 1.00 97.69 224 ALA A CA 1
ATOM 1704 C C . ALA A 1 224 ? -4.270 -12.003 8.090 1.00 97.69 224 ALA A C 1
ATOM 1706 O O . ALA A 1 224 ? -4.208 -12.104 9.321 1.00 97.69 224 ALA A O 1
ATOM 1707 N N . THR A 1 225 ? -3.480 -11.178 7.410 1.00 98.69 225 THR A N 1
ATOM 1708 C CA . THR A 1 225 ? -2.572 -10.221 8.051 1.00 98.69 225 THR A CA 1
ATOM 1709 C C . THR A 1 225 ? -3.124 -8.806 7.909 1.00 98.69 225 THR A C 1
ATOM 1711 O O . THR A 1 225 ? -3.642 -8.452 6.852 1.00 98.69 225 THR A O 1
ATOM 1714 N N . VAL A 1 226 ? -3.001 -7.993 8.956 1.00 98.81 226 VAL A N 1
ATOM 1715 C CA . VAL A 1 226 ? -3.360 -6.569 8.937 1.00 98.81 226 VAL A CA 1
ATOM 1716 C C . VAL A 1 226 ? -2.149 -5.750 9.359 1.00 98.81 226 VAL A C 1
ATOM 1718 O O . VAL A 1 226 ? -1.571 -6.037 10.405 1.00 98.81 226 VAL A O 1
ATOM 1721 N N . PHE A 1 227 ? -1.785 -4.733 8.583 1.00 98.69 227 PHE A N 1
ATOM 1722 C CA . PHE A 1 227 ? -0.818 -3.723 8.998 1.00 98.69 227 PHE A CA 1
ATOM 1723 C C . PHE A 1 227 ? -1.508 -2.577 9.731 1.00 98.69 227 PHE A C 1
ATOM 1725 O O . PHE A 1 227 ? -2.491 -2.031 9.236 1.00 98.69 227 PHE A O 1
ATOM 1732 N N . LEU A 1 228 ? -0.933 -2.190 10.866 1.00 98.00 228 LEU A N 1
ATOM 1733 C CA . LEU A 1 228 ? -1.085 -0.879 11.484 1.00 98.00 228 LEU A CA 1
ATOM 1734 C C . LEU A 1 228 ? 0.230 -0.110 11.285 1.00 98.00 228 LEU A C 1
ATOM 1736 O O . LEU A 1 228 ? 1.293 -0.618 11.639 1.00 98.00 228 LEU A O 1
ATOM 1740 N N . THR A 1 229 ? 0.168 1.082 10.709 1.00 94.06 229 THR A N 1
ATOM 1741 C CA . THR A 1 229 ? 1.323 1.941 10.393 1.00 94.06 229 THR A CA 1
ATOM 1742 C C . THR A 1 229 ? 1.292 3.227 11.223 1.00 94.06 229 THR A C 1
ATOM 1744 O O . THR A 1 229 ? 0.648 3.265 12.272 1.00 94.06 229 THR A O 1
ATOM 1747 N N . GLU A 1 230 ? 1.994 4.261 10.748 1.00 90.19 230 GLU A N 1
ATOM 1748 C CA . GLU A 1 230 ? 1.944 5.632 11.250 1.00 90.19 230 GLU A CA 1
ATOM 1749 C C . GLU A 1 230 ? 2.500 5.756 12.673 1.00 90.19 230 GLU A C 1
ATOM 1751 O O . GLU A 1 230 ? 1.810 6.174 13.600 1.00 90.19 230 GLU A O 1
ATOM 1756 N N . VAL A 1 231 ? 3.780 5.401 12.848 1.00 88.69 231 VAL A N 1
ATOM 1757 C CA . VAL A 1 231 ? 4.451 5.422 14.165 1.00 88.69 231 VAL A CA 1
ATOM 1758 C C . VAL A 1 231 ? 4.392 6.805 14.805 1.00 88.69 231 VAL A C 1
ATOM 1760 O O . VAL A 1 231 ? 4.136 6.925 15.999 1.00 88.69 231 VAL A O 1
ATOM 1763 N N . THR A 1 232 ? 4.544 7.851 13.992 1.00 85.69 232 THR A N 1
ATOM 1764 C CA . THR A 1 232 ? 4.394 9.251 14.414 1.00 85.69 232 THR A CA 1
ATOM 1765 C C . THR A 1 232 ? 2.995 9.563 14.947 1.00 85.69 232 THR A C 1
ATOM 1767 O O . THR A 1 232 ? 2.846 10.434 15.795 1.00 85.69 232 THR A O 1
ATOM 1770 N N . GLU A 1 233 ? 1.970 8.855 14.470 1.00 86.94 233 GLU A N 1
ATOM 1771 C CA . GLU A 1 233 ? 0.559 9.136 14.750 1.00 86.94 233 GLU A CA 1
ATOM 1772 C C . GLU A 1 233 ? -0.002 8.350 15.927 1.00 86.94 233 GLU A C 1
ATOM 1774 O O . GLU A 1 233 ? -1.183 8.488 16.231 1.00 86.94 233 GLU A O 1
ATOM 1779 N N . PHE A 1 234 ? 0.796 7.496 16.569 1.00 88.44 234 PHE A N 1
ATOM 1780 C CA . PHE A 1 234 ? 0.413 6.845 17.819 1.00 88.44 234 PHE A CA 1
ATOM 1781 C C . PHE A 1 234 ? 1.356 7.154 18.988 1.00 88.44 234 PHE A C 1
ATOM 1783 O O . PHE A 1 234 ? 1.246 6.506 20.030 1.00 88.44 234 PHE A O 1
ATOM 1790 N N . LEU A 1 235 ? 2.238 8.151 18.840 1.00 87.62 235 LEU A N 1
ATOM 1791 C CA . LEU A 1 235 ? 3.044 8.693 19.938 1.00 87.62 235 LEU A CA 1
ATOM 1792 C C . LEU A 1 235 ? 2.130 9.230 21.054 1.00 87.62 235 LEU A C 1
ATOM 1794 O O . LEU A 1 235 ? 1.175 9.962 20.795 1.00 87.62 235 LEU A O 1
ATOM 1798 N N . GLY A 1 236 ? 2.382 8.836 22.297 1.00 87.19 236 GLY A N 1
ATOM 1799 C CA . GLY A 1 236 ? 1.495 9.032 23.448 1.00 87.19 236 GLY A CA 1
ATOM 1800 C C . GLY A 1 236 ? 0.480 7.898 23.672 1.00 87.19 236 GLY A C 1
ATOM 1801 O O . GLY A 1 236 ? -0.256 7.920 24.660 1.00 87.19 236 GLY A O 1
ATOM 1802 N N . ALA A 1 237 ? 0.418 6.894 22.791 1.00 92.94 237 ALA A N 1
ATOM 1803 C CA . ALA A 1 237 ? -0.436 5.707 22.936 1.00 92.94 237 ALA A CA 1
ATOM 1804 C C . ALA A 1 237 ? 0.331 4.377 22.775 1.00 92.94 237 ALA A C 1
ATOM 1806 O O . ALA A 1 237 ? -0.275 3.297 22.812 1.00 92.94 237 ALA A O 1
ATOM 1807 N N . GLU A 1 238 ? 1.655 4.426 22.635 1.00 93.50 238 GLU A N 1
ATOM 1808 C CA . GLU A 1 238 ? 2.537 3.277 22.430 1.00 93.50 238 GLU A CA 1
ATOM 1809 C C . GLU A 1 238 ? 2.468 2.261 23.571 1.00 93.50 238 GLU A C 1
ATOM 1811 O O . GLU A 1 238 ? 2.448 1.061 23.302 1.00 93.50 238 GLU A O 1
ATOM 1816 N N . ASP A 1 239 ? 2.307 2.697 24.823 1.00 94.12 239 ASP A N 1
ATOM 1817 C CA . ASP A 1 239 ? 2.164 1.792 25.971 1.00 94.12 239 ASP A CA 1
ATOM 1818 C C . ASP A 1 239 ? 0.917 0.901 25.857 1.00 94.12 239 ASP A C 1
ATOM 1820 O O . ASP A 1 239 ? 0.929 -0.271 26.250 1.00 94.12 239 ASP A O 1
ATOM 1824 N N . ILE A 1 240 ? -0.168 1.425 25.276 1.00 96.25 240 ILE A N 1
ATOM 1825 C CA . ILE A 1 240 ? -1.398 0.658 25.033 1.00 96.25 240 ILE A CA 1
ATOM 1826 C C . ILE A 1 240 ? -1.138 -0.417 23.973 1.00 96.25 240 ILE A C 1
ATOM 1828 O O . ILE A 1 240 ? -1.623 -1.546 24.102 1.00 96.25 240 ILE A O 1
ATOM 1832 N N . LEU A 1 241 ? -0.372 -0.093 22.930 1.00 96.44 241 LEU A N 1
ATOM 1833 C CA . LEU A 1 241 ? 0.031 -1.059 21.909 1.00 96.44 241 LEU A CA 1
ATOM 1834 C C . LEU A 1 241 ? 1.018 -2.093 22.468 1.00 96.44 241 LEU A C 1
ATOM 1836 O O . LEU A 1 241 ? 0.824 -3.287 22.247 1.00 96.44 241 LEU A O 1
ATOM 1840 N N . ALA A 1 242 ? 2.008 -1.676 23.256 1.00 97.12 242 ALA A N 1
ATOM 1841 C CA . ALA A 1 242 ? 2.986 -2.557 23.889 1.00 97.12 242 ALA A CA 1
ATOM 1842 C C . ALA A 1 242 ? 2.307 -3.604 24.789 1.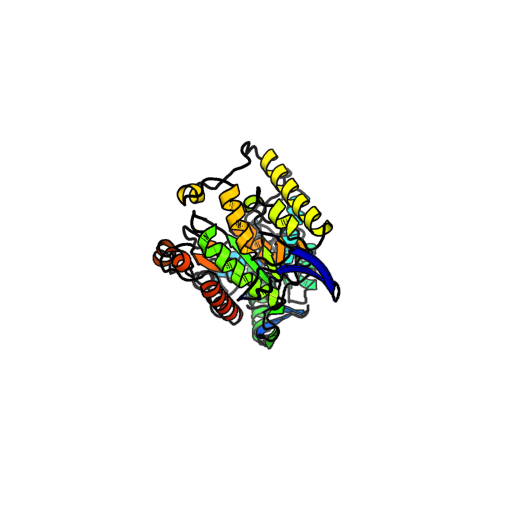00 97.12 242 ALA A C 1
ATOM 1844 O O . ALA A 1 242 ? 2.651 -4.786 24.748 1.00 97.12 242 ALA A O 1
ATOM 1845 N N . GLN A 1 243 ? 1.264 -3.210 25.529 1.00 97.50 243 GLN A N 1
ATOM 1846 C CA . GLN A 1 243 ? 0.440 -4.131 26.326 1.00 97.50 243 GLN A CA 1
ATOM 1847 C C . GLN A 1 243 ? -0.366 -5.134 25.481 1.00 97.50 243 GLN A C 1
ATOM 1849 O O . GLN A 1 243 ? -0.799 -6.167 25.998 1.00 97.50 243 GLN A O 1
ATOM 1854 N N . ARG A 1 244 ? -0.591 -4.846 24.193 1.00 97.44 244 ARG A N 1
ATOM 1855 C CA . ARG A 1 244 ? -1.262 -5.741 23.236 1.00 97.44 244 ARG A CA 1
ATOM 1856 C C . ARG A 1 244 ? -0.294 -6.664 22.498 1.00 97.44 244 ARG A C 1
ATOM 1858 O O . ARG A 1 244 ? -0.764 -7.562 21.799 1.00 97.44 244 ARG A O 1
ATOM 1865 N N . CYS A 1 245 ? 1.016 -6.467 22.605 1.00 98.31 245 CYS A N 1
ATOM 1866 C CA . CYS A 1 245 ? 1.996 -7.340 21.970 1.00 98.31 245 CYS A CA 1
ATOM 1867 C C . CYS A 1 245 ? 1.959 -8.750 22.572 1.00 98.31 245 CYS A C 1
ATOM 1869 O O . CYS A 1 245 ? 1.855 -8.931 23.784 1.00 98.31 245 CYS A O 1
ATOM 1871 N N . VAL A 1 246 ? 2.091 -9.771 21.723 1.00 98.06 246 VAL A N 1
ATOM 1872 C CA . VAL A 1 246 ? 2.061 -11.181 22.161 1.00 98.06 246 VAL A CA 1
ATOM 1873 C C . VAL A 1 246 ? 3.237 -11.586 23.047 1.00 98.06 246 VAL A C 1
ATOM 1875 O O . VAL A 1 246 ? 3.180 -12.617 23.714 1.00 98.06 246 VAL A O 1
ATOM 1878 N N . SER A 1 247 ? 4.316 -10.805 23.046 1.00 98.12 247 SER A N 1
ATOM 1879 C CA . SER A 1 247 ? 5.484 -11.047 23.887 1.00 98.12 247 SER A CA 1
ATOM 1880 C C . SER A 1 247 ? 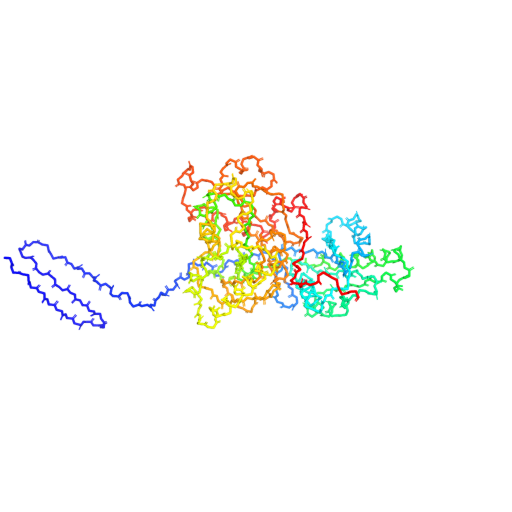6.212 -9.747 24.211 1.00 98.12 247 SER A C 1
ATOM 1882 O O . SER A 1 247 ? 6.114 -8.765 23.473 1.00 98.12 247 SER A O 1
ATOM 1884 N N . ALA A 1 248 ? 7.021 -9.785 25.273 1.00 98.06 248 ALA A N 1
ATOM 1885 C CA . ALA A 1 248 ? 7.909 -8.686 25.637 1.00 98.06 248 ALA A CA 1
ATOM 1886 C C . ALA A 1 248 ? 8.882 -8.324 24.502 1.00 98.06 248 ALA A C 1
ATOM 1888 O O . ALA A 1 248 ? 9.199 -7.154 24.330 1.00 98.06 248 ALA A O 1
ATOM 1889 N N . LYS A 1 249 ? 9.305 -9.301 23.682 1.00 97.88 249 LYS A N 1
ATOM 1890 C CA . LYS A 1 249 ? 10.203 -9.036 22.553 1.00 97.88 249 LYS A CA 1
ATOM 1891 C C . LYS A 1 249 ? 9.523 -8.228 21.446 1.00 97.88 249 LYS A C 1
ATOM 1893 O O . LYS A 1 249 ? 10.122 -7.317 20.892 1.00 97.88 249 LYS A O 1
ATOM 1898 N N . VAL A 1 250 ? 8.263 -8.541 21.140 1.00 98.06 250 VAL A N 1
ATOM 1899 C CA . VAL A 1 250 ? 7.473 -7.774 20.161 1.00 98.06 250 VAL A CA 1
ATOM 1900 C C . VAL A 1 250 ? 7.213 -6.356 20.681 1.00 98.06 250 VAL A C 1
ATOM 1902 O O . VAL A 1 250 ? 7.342 -5.406 19.917 1.00 98.06 250 VAL A O 1
ATOM 1905 N N . ALA A 1 251 ? 6.922 -6.206 21.978 1.00 98.19 251 ALA A N 1
ATOM 1906 C CA . ALA A 1 251 ? 6.782 -4.895 22.610 1.00 98.19 251 ALA A CA 1
ATOM 1907 C C . ALA A 1 251 ? 8.089 -4.084 22.570 1.00 98.19 251 ALA A C 1
ATOM 1909 O O . ALA A 1 251 ? 8.070 -2.908 22.230 1.00 98.19 251 ALA A O 1
ATOM 1910 N N . GLU A 1 252 ? 9.233 -4.704 22.863 1.00 97.94 252 GLU A N 1
ATOM 1911 C CA . GLU A 1 252 ? 10.540 -4.042 22.798 1.00 97.94 252 GLU A CA 1
ATOM 1912 C C . GLU A 1 252 ? 10.852 -3.532 21.386 1.00 97.94 252 GLU A C 1
ATOM 1914 O O . GLU A 1 252 ? 11.264 -2.383 21.241 1.00 97.94 252 GLU A O 1
ATOM 1919 N N . ASN A 1 253 ? 10.598 -4.348 20.357 1.00 97.06 253 ASN A N 1
ATOM 1920 C CA . ASN A 1 253 ? 10.781 -3.945 18.962 1.00 97.06 253 ASN A CA 1
ATOM 1921 C C . ASN A 1 253 ? 9.859 -2.770 18.580 1.00 97.06 253 ASN A C 1
ATOM 1923 O O . ASN A 1 253 ? 10.284 -1.870 17.864 1.00 97.06 253 ASN A O 1
ATOM 1927 N N . LEU A 1 254 ? 8.608 -2.752 19.063 1.00 97.25 254 LEU A N 1
ATOM 1928 C CA . LEU A 1 254 ? 7.705 -1.610 18.869 1.00 97.25 254 LEU A CA 1
ATOM 1929 C C . LEU A 1 254 ? 8.303 -0.332 19.474 1.00 97.25 254 LEU A C 1
ATOM 1931 O O . LEU A 1 254 ? 8.391 0.690 18.799 1.00 97.25 254 LEU A O 1
ATOM 1935 N N . MET A 1 255 ? 8.749 -0.409 20.730 1.00 97.19 255 MET A N 1
ATOM 1936 C CA . MET A 1 255 ? 9.329 0.734 21.440 1.00 97.19 255 MET A CA 1
ATOM 1937 C C . MET A 1 255 ? 10.654 1.202 20.826 1.00 97.19 255 MET A C 1
ATOM 1939 O O . MET A 1 255 ? 11.020 2.363 20.973 1.00 97.19 255 MET A O 1
ATOM 1943 N N . GLU A 1 256 ? 11.392 0.323 20.148 1.00 95.69 256 GLU A N 1
ATOM 1944 C CA . GLU A 1 256 ? 12.592 0.696 19.397 1.00 95.69 256 GLU A CA 1
ATOM 1945 C C . GLU A 1 256 ? 12.255 1.636 18.235 1.00 95.69 256 GLU A C 1
ATOM 1947 O O . GLU A 1 256 ? 12.842 2.712 18.153 1.00 95.69 256 GLU A O 1
ATOM 1952 N N . TYR A 1 257 ? 11.246 1.312 17.422 1.00 93.56 257 TYR A N 1
ATOM 1953 C CA . TYR A 1 257 ? 10.802 2.197 16.339 1.00 93.56 257 TYR A CA 1
ATOM 1954 C C . TYR A 1 257 ? 10.195 3.511 16.837 1.00 93.56 257 TYR A C 1
ATOM 1956 O O . TYR A 1 257 ? 10.388 4.549 16.201 1.00 93.56 257 TYR A O 1
ATOM 1964 N N . VAL A 1 258 ? 9.508 3.494 17.984 1.00 92.62 258 VAL A N 1
ATOM 1965 C CA . VAL A 1 258 ? 9.040 4.723 18.646 1.00 92.62 258 VAL A CA 1
ATOM 1966 C C . VAL A 1 258 ? 10.230 5.621 18.988 1.00 92.62 258 VAL A C 1
ATOM 1968 O O . VAL A 1 258 ? 10.285 6.755 18.519 1.00 92.62 258 VAL A O 1
ATOM 1971 N N . ARG A 1 259 ? 11.241 5.092 19.691 1.00 91.94 259 ARG A N 1
ATOM 1972 C CA . ARG A 1 259 ? 12.450 5.853 20.052 1.00 91.94 259 ARG A CA 1
ATOM 1973 C C . ARG A 1 259 ? 13.223 6.356 18.834 1.00 91.94 259 ARG A C 1
ATOM 1975 O O . ARG A 1 259 ? 13.746 7.467 18.859 1.00 91.94 259 ARG A O 1
ATOM 1982 N N . GLU A 1 260 ? 13.320 5.553 17.773 1.00 88.56 260 GLU A N 1
ATOM 1983 C CA . GLU A 1 260 ? 13.933 5.992 16.513 1.00 88.56 260 GLU A CA 1
ATOM 1984 C C . GLU A 1 260 ? 13.175 7.173 15.897 1.00 88.56 260 GLU A C 1
ATOM 1986 O O . GLU A 1 260 ? 13.797 8.132 15.438 1.00 88.56 260 GLU A O 1
ATOM 1991 N N . THR A 1 261 ? 11.842 7.112 15.907 1.00 86.50 261 THR A N 1
ATOM 1992 C CA . THR A 1 261 ? 10.969 8.158 15.363 1.00 86.50 261 THR A CA 1
ATOM 1993 C C . THR A 1 261 ? 11.099 9.452 16.164 1.00 86.50 261 THR A C 1
ATOM 1995 O O . THR A 1 261 ? 11.346 10.506 15.579 1.00 86.50 261 THR A O 1
ATOM 1998 N N . GLU A 1 262 ? 11.035 9.375 17.494 1.00 85.06 262 GLU A N 1
ATOM 1999 C CA . GLU A 1 262 ? 11.257 10.521 18.387 1.00 85.06 262 GLU A CA 1
ATOM 2000 C C . GLU A 1 262 ? 12.652 11.129 18.187 1.00 85.06 262 GLU A C 1
ATOM 2002 O O . GLU A 1 262 ? 12.805 12.347 18.079 1.00 85.06 262 GLU A O 1
ATOM 2007 N N . GLY A 1 263 ? 13.678 10.279 18.077 1.00 83.31 263 GLY A N 1
ATOM 2008 C CA . GLY A 1 263 ? 15.051 10.705 17.821 1.00 83.31 263 GLY A CA 1
ATOM 2009 C C . GLY A 1 263 ? 15.209 11.429 16.484 1.00 83.31 263 GLY A C 1
ATOM 2010 O O . GLY A 1 263 ? 15.931 12.424 16.411 1.00 83.31 263 GLY A O 1
ATOM 2011 N N . PHE A 1 264 ? 14.521 10.971 15.435 1.00 78.19 264 PHE A N 1
ATOM 2012 C CA . PHE A 1 264 ? 14.498 11.646 14.138 1.00 78.19 264 PHE A CA 1
ATOM 2013 C C . PHE A 1 264 ? 13.792 13.005 14.222 1.00 78.19 264 PHE A C 1
ATOM 2015 O O . PHE A 1 264 ? 14.352 14.005 13.773 1.00 78.19 264 PHE A O 1
ATOM 2022 N N . MET A 1 265 ? 12.615 13.066 14.853 1.00 76.25 265 MET A N 1
ATOM 2023 C CA . MET A 1 265 ? 11.855 14.311 15.041 1.00 76.25 265 MET A CA 1
ATOM 2024 C C . MET A 1 265 ? 12.656 15.366 15.821 1.00 76.25 265 MET A C 1
ATOM 2026 O O . MET A 1 265 ? 12.677 16.537 15.440 1.00 76.25 265 MET A O 1
ATOM 2030 N N . ALA A 1 266 ? 13.403 14.953 16.848 1.00 75.12 266 ALA A N 1
ATOM 2031 C CA . ALA A 1 266 ? 14.269 15.851 17.611 1.00 75.12 266 ALA A CA 1
ATOM 2032 C C . ALA A 1 266 ? 15.413 16.454 16.766 1.00 75.12 266 ALA A C 1
ATOM 2034 O O . ALA A 1 266 ? 15.828 17.589 17.002 1.00 75.12 266 ALA A O 1
ATOM 2035 N N . GLN A 1 267 ? 15.926 15.723 15.769 1.00 70.69 267 GLN A N 1
ATOM 2036 C CA . GLN A 1 267 ? 17.026 16.186 14.909 1.00 70.69 267 GLN A CA 1
ATOM 2037 C C . GLN A 1 267 ? 16.590 17.213 13.862 1.00 70.69 267 GLN A C 1
ATOM 2039 O O . GLN A 1 267 ? 17.377 18.093 13.514 1.00 70.69 267 GLN A O 1
ATOM 2044 N N . VAL A 1 268 ? 15.355 17.125 13.361 1.00 65.06 268 VAL A N 1
ATOM 2045 C CA . VAL A 1 268 ? 14.824 18.059 12.351 1.00 65.06 268 VAL A CA 1
ATOM 2046 C C . VAL A 1 268 ? 14.388 19.410 12.937 1.00 65.06 268 VAL A C 1
ATOM 2048 O O . VAL A 1 268 ? 13.898 20.266 12.208 1.00 65.06 268 VAL A O 1
ATOM 2051 N N . GLY A 1 269 ? 14.618 19.647 14.233 1.00 52.22 269 GLY A N 1
ATOM 2052 C CA . GLY A 1 269 ? 14.356 20.938 14.874 1.00 52.22 269 GLY A CA 1
ATOM 2053 C C . GLY A 1 269 ? 12.881 21.198 15.177 1.00 52.22 269 GLY A C 1
ATOM 2054 O O . GLY A 1 269 ? 12.526 22.326 15.515 1.00 52.22 269 GLY A O 1
ATOM 2055 N N . HIS A 1 270 ? 12.031 20.171 15.105 1.00 52.00 270 HIS A N 1
ATOM 2056 C CA . HIS A 1 270 ? 10.683 20.226 15.660 1.00 52.00 270 HIS A CA 1
ATOM 2057 C C . HIS A 1 270 ? 10.811 20.125 17.187 1.00 52.00 270 HIS A C 1
ATOM 2059 O O . HIS A 1 270 ? 10.838 19.042 17.765 1.00 52.00 270 HIS A O 1
ATOM 2065 N N . SER A 1 271 ? 10.985 21.275 17.844 1.00 41.91 271 SER A N 1
ATOM 2066 C CA . SER A 1 271 ? 11.147 21.384 19.303 1.00 41.91 271 SER A CA 1
ATOM 2067 C C . SER A 1 271 ? 9.878 21.049 20.093 1.00 41.91 271 SER A C 1
ATOM 2069 O O . SER A 1 271 ? 9.921 20.985 21.319 1.00 41.91 271 SER A O 1
ATOM 2071 N N . GLU A 1 272 ? 8.757 20.838 19.407 1.00 47.03 272 GLU A N 1
ATOM 2072 C CA . GLU A 1 272 ? 7.497 20.387 19.981 1.00 47.03 272 GLU A CA 1
ATOM 2073 C C . GLU A 1 272 ? 7.202 18.988 19.431 1.00 47.03 272 GLU A C 1
ATOM 2075 O O . GLU A 1 272 ? 7.078 18.791 18.227 1.00 47.03 272 GLU A O 1
ATOM 2080 N N . ILE A 1 273 ? 7.094 18.005 20.327 1.00 48.47 273 ILE A N 1
ATOM 2081 C CA . ILE A 1 273 ? 6.777 16.594 20.028 1.00 48.47 273 ILE A CA 1
ATOM 2082 C C . ILE A 1 273 ? 5.379 16.443 19.373 1.00 48.47 273 ILE A C 1
ATOM 2084 O O . ILE A 1 273 ? 5.012 15.364 18.920 1.00 48.47 273 ILE A O 1
ATOM 2088 N N . ALA A 1 274 ? 4.604 17.527 19.268 1.00 52.34 274 ALA A N 1
ATOM 2089 C CA . ALA A 1 274 ? 3.247 17.550 18.747 1.00 52.34 274 ALA A CA 1
ATOM 2090 C C . ALA A 1 274 ? 3.159 18.349 17.438 1.00 52.34 274 ALA A C 1
ATOM 2092 O O . ALA A 1 274 ? 2.917 19.551 17.463 1.00 52.34 274 ALA A O 1
ATOM 2093 N N . ASP A 1 275 ? 3.279 17.678 16.293 1.00 59.69 275 ASP A N 1
ATOM 2094 C CA . ASP A 1 275 ? 2.882 18.272 15.011 1.00 59.69 275 ASP A CA 1
ATOM 2095 C C . ASP A 1 275 ? 1.546 17.664 14.562 1.00 59.69 275 ASP A C 1
ATOM 2097 O O . ASP A 1 275 ? 1.467 16.754 13.733 1.00 59.69 275 ASP A O 1
ATOM 2101 N N . ILE A 1 276 ? 0.454 18.126 15.181 1.00 64.25 276 ILE A N 1
ATOM 2102 C CA . ILE A 1 276 ? -0.880 17.875 14.633 1.00 64.25 276 ILE A CA 1
ATOM 2103 C C . ILE A 1 276 ? -0.982 18.732 13.370 1.00 64.25 276 ILE A C 1
ATOM 2105 O O . ILE A 1 276 ? -1.063 19.956 13.461 1.00 64.25 276 ILE A O 1
ATOM 2109 N N . ALA A 1 277 ? -1.007 18.099 12.194 1.00 68.19 277 ALA A N 1
ATOM 2110 C CA . ALA A 1 277 ? -1.031 18.825 10.926 1.00 68.19 277 ALA A CA 1
ATOM 2111 C C . ALA A 1 277 ? -2.142 19.904 10.905 1.00 68.19 277 ALA A C 1
ATOM 2113 O O . ALA A 1 277 ? -3.251 19.645 11.387 1.00 68.19 277 ALA A O 1
ATOM 2114 N N . PRO A 1 278 ? -1.933 21.087 10.288 1.00 72.19 278 PRO A N 1
ATOM 2115 C CA . PRO A 1 278 ? -2.906 22.188 10.323 1.00 72.19 278 PRO A CA 1
ATOM 2116 C C . PRO A 1 278 ? -4.325 21.793 9.885 1.00 72.19 278 PRO A C 1
ATOM 2118 O O . PRO A 1 278 ? -5.320 22.273 10.431 1.00 72.19 278 PRO A O 1
ATOM 2121 N N . GLY A 1 279 ? -4.433 20.871 8.920 1.00 68.50 279 GLY A N 1
ATOM 2122 C CA . GLY A 1 279 ? -5.713 20.312 8.482 1.00 68.50 279 GLY A CA 1
ATOM 2123 C C . GLY A 1 279 ? -6.444 19.527 9.577 1.00 68.50 279 GLY A C 1
ATOM 2124 O O . GLY A 1 279 ? -7.670 19.605 9.650 1.00 68.50 279 GLY A O 1
ATOM 2125 N N . ASN A 1 280 ? -5.714 18.819 10.441 1.00 77.75 280 ASN A N 1
ATOM 2126 C CA . ASN A 1 280 ? -6.257 18.059 11.567 1.00 77.75 280 ASN A CA 1
ATOM 2127 C C . ASN A 1 280 ? -6.735 18.971 12.701 1.00 77.75 280 ASN A C 1
ATOM 2129 O O . ASN A 1 280 ? -7.842 18.772 13.200 1.00 77.75 280 ASN A O 1
ATOM 2133 N N . ILE A 1 281 ? -5.968 20.016 13.040 1.00 74.19 281 ILE A N 1
ATOM 2134 C CA . ILE A 1 281 ? -6.389 21.041 14.015 1.00 74.19 281 ILE A CA 1
ATOM 2135 C C . ILE A 1 281 ? -7.679 21.710 13.536 1.00 74.19 281 ILE A C 1
ATOM 2137 O O . ILE A 1 281 ? -8.666 21.793 14.263 1.00 74.19 281 ILE A O 1
ATOM 2141 N N . ALA A 1 282 ? -7.725 22.109 12.261 1.00 71.44 282 ALA A N 1
ATOM 2142 C CA . ALA A 1 282 ? -8.935 22.659 11.657 1.00 71.44 282 ALA A CA 1
ATOM 2143 C C . ALA A 1 282 ? -10.077 21.626 11.529 1.00 71.44 282 ALA A C 1
ATOM 2145 O O . ALA A 1 282 ? -11.210 22.009 11.248 1.00 71.44 282 ALA A O 1
ATOM 2146 N N . GLY A 1 283 ? -9.787 20.330 11.685 1.00 70.50 283 GLY A N 1
ATOM 2147 C CA . GLY A 1 283 ? -10.762 19.244 11.811 1.00 70.50 283 GLY A CA 1
ATOM 2148 C C . GLY A 1 283 ? -11.231 19.000 13.253 1.00 70.50 283 GLY A C 1
ATOM 2149 O O . GLY A 1 283 ? -12.069 18.133 13.470 1.00 70.50 283 GLY A O 1
ATOM 2150 N N . GLY A 1 284 ? -10.722 19.755 14.230 1.00 81.25 284 GLY A N 1
ATOM 2151 C CA . GLY A 1 284 ? -11.161 19.713 15.625 1.00 81.25 284 GLY A CA 1
ATOM 2152 C C . GLY A 1 284 ? -10.320 18.846 16.562 1.00 81.25 284 GLY A C 1
ATOM 2153 O O . GLY A 1 284 ? -10.719 18.695 17.711 1.00 81.25 284 GLY A O 1
ATOM 2154 N N . LEU A 1 285 ? -9.188 18.291 16.110 1.00 81.88 285 LEU A N 1
ATOM 2155 C CA . LEU A 1 285 ? -8.257 17.586 16.998 1.00 81.88 285 LEU A CA 1
ATOM 2156 C C . LEU A 1 285 ? -7.480 18.587 17.854 1.00 81.88 285 LEU A C 1
ATOM 2158 O O . LEU A 1 285 ? -6.946 19.568 17.332 1.00 81.88 285 LEU A O 1
ATOM 2162 N N . SER A 1 286 ? -7.430 18.330 19.161 1.00 82.81 286 SER A N 1
ATOM 2163 C CA . SER A 1 286 ? -6.902 19.277 20.148 1.00 82.81 286 SER A CA 1
ATOM 2164 C C . SER A 1 286 ? -5.556 18.872 20.747 1.00 82.81 286 SER A C 1
ATOM 2166 O O . SER A 1 286 ? -4.746 19.748 21.049 1.00 82.81 286 SER A O 1
ATOM 2168 N N . THR A 1 287 ? -5.294 17.569 20.894 1.00 84.06 287 THR A N 1
ATOM 2169 C CA . THR A 1 287 ? -4.022 17.053 21.422 1.00 84.06 287 THR A CA 1
ATOM 2170 C C . THR A 1 287 ? -3.507 15.863 20.615 1.00 84.06 287 THR A C 1
ATOM 2172 O O . THR A 1 287 ? -4.256 15.206 19.883 1.00 84.06 287 THR A O 1
ATOM 2175 N N . LEU A 1 288 ? -2.205 15.586 20.733 1.00 80.81 288 LEU A N 1
ATOM 2176 C CA . LEU A 1 288 ? -1.585 14.438 20.077 1.00 80.81 288 LEU A CA 1
ATOM 2177 C C . LEU A 1 288 ? -2.148 13.133 20.646 1.00 80.81 288 LEU A C 1
ATOM 2179 O O . LEU A 1 288 ? -2.459 12.226 19.889 1.00 80.81 288 LEU A O 1
ATOM 2183 N N . GLU A 1 289 ? -2.377 13.062 21.956 1.00 86.19 289 GLU A N 1
ATOM 2184 C CA . GLU A 1 289 ? -2.934 11.885 22.625 1.00 86.19 289 GLU A CA 1
ATOM 2185 C C . GLU A 1 289 ? -4.339 11.554 22.111 1.00 86.19 289 GLU A C 1
ATOM 2187 O O . GLU A 1 289 ? -4.657 10.383 21.914 1.00 86.19 289 GLU A O 1
ATOM 2192 N N . GLU A 1 290 ? -5.174 12.565 21.846 1.00 86.00 290 GLU A N 1
ATOM 2193 C CA . GLU A 1 290 ? -6.491 12.376 21.228 1.00 86.00 290 GLU A CA 1
ATOM 2194 C C . GLU A 1 290 ? -6.361 11.710 19.848 1.00 86.00 290 GLU A C 1
ATOM 2196 O O . GLU A 1 290 ? -7.027 10.705 19.565 1.00 86.00 290 GLU A O 1
ATOM 2201 N N . LYS A 1 291 ? -5.452 12.226 19.011 1.00 87.94 291 LYS A N 1
ATOM 2202 C CA . LYS A 1 291 ? -5.162 11.673 17.682 1.00 87.94 291 LYS A CA 1
ATOM 2203 C C . LYS A 1 291 ? -4.611 10.250 17.784 1.00 87.94 291 LYS A C 1
ATOM 2205 O O . LYS A 1 291 ? -5.125 9.352 17.114 1.00 87.94 291 LYS A O 1
ATOM 2210 N N . SER A 1 292 ? -3.660 10.025 18.683 1.00 90.81 292 SER A N 1
ATOM 2211 C CA . SER A 1 292 ? -2.997 8.743 18.915 1.00 90.81 292 SER A CA 1
ATOM 2212 C C . SER A 1 292 ? -3.950 7.668 19.407 1.00 90.81 292 SER A C 1
ATOM 2214 O O . SER A 1 292 ? -3.984 6.564 18.856 1.00 90.81 292 SER A O 1
ATOM 2216 N N . LEU A 1 293 ? -4.816 7.993 20.368 1.00 93.38 293 LEU A N 1
ATOM 2217 C CA . LEU A 1 293 ? -5.864 7.087 20.837 1.00 93.38 293 LEU A CA 1
ATOM 2218 C C . LEU A 1 293 ? -6.845 6.719 19.722 1.00 93.38 293 LEU A C 1
ATOM 2220 O O . LEU A 1 293 ? -7.314 5.579 19.682 1.00 93.38 293 LEU A O 1
ATOM 2224 N N . GLY A 1 294 ? -7.141 7.649 18.811 1.00 93.06 294 GLY A N 1
ATOM 2225 C CA . GLY A 1 294 ? -7.920 7.378 17.608 1.00 93.06 294 GLY A CA 1
ATOM 2226 C C . GLY A 1 294 ? -7.166 6.508 16.598 1.00 93.06 294 GLY A C 1
ATOM 2227 O O . GLY A 1 294 ? -7.751 5.578 16.037 1.00 93.06 294 GLY A O 1
ATOM 2228 N N . CYS A 1 295 ? -5.883 6.780 16.362 1.00 93.50 295 CYS A N 1
ATOM 2229 C CA . CYS A 1 295 ? -5.034 6.079 15.398 1.00 93.50 295 CYS A CA 1
ATOM 2230 C C . CYS A 1 295 ? -4.935 4.581 15.713 1.00 93.50 295 CYS A C 1
ATOM 2232 O O . CYS A 1 295 ? -5.221 3.743 14.851 1.00 93.50 295 CYS A O 1
ATOM 2234 N N . ILE A 1 296 ? -4.652 4.226 16.971 1.00 96.19 296 ILE A N 1
ATOM 2235 C CA . ILE A 1 296 ? -4.457 2.825 17.381 1.00 96.19 296 ILE A CA 1
ATOM 2236 C C . ILE A 1 296 ? -5.714 1.951 17.245 1.00 96.19 296 ILE A C 1
ATOM 2238 O O . ILE A 1 296 ? -5.624 0.718 17.288 1.00 96.19 296 ILE A O 1
ATOM 2242 N N . ARG A 1 297 ? -6.897 2.563 17.083 1.00 96.88 297 ARG A N 1
ATOM 2243 C CA . ARG A 1 297 ? -8.164 1.843 16.884 1.00 96.88 297 ARG A CA 1
ATOM 2244 C C . ARG A 1 297 ? -8.287 1.232 15.496 1.00 96.88 297 ARG A C 1
ATOM 2246 O O . ARG A 1 297 ? -8.989 0.233 15.375 1.00 96.88 297 ARG A O 1
ATOM 2253 N N . LYS A 1 298 ? -7.575 1.750 14.487 1.00 96.19 298 LYS A N 1
ATOM 2254 C CA . LYS A 1 298 ? -7.596 1.218 13.109 1.00 96.19 298 LYS A CA 1
ATOM 2255 C C . LYS A 1 298 ? -7.112 -0.230 13.033 1.00 96.19 298 LYS A C 1
ATOM 2257 O O . LYS A 1 298 ? -7.656 -1.029 12.280 1.00 96.19 298 LYS A O 1
ATOM 2262 N N . GLY A 1 299 ? -6.143 -0.587 13.877 1.00 95.69 299 GLY A N 1
ATOM 2263 C CA . GLY A 1 299 ? -5.641 -1.957 14.008 1.00 95.69 299 GLY A CA 1
ATOM 2264 C C . GLY A 1 299 ? -6.580 -2.900 14.770 1.00 95.69 299 GLY A C 1
ATOM 2265 O O . GLY A 1 299 ? -6.185 -4.014 15.104 1.00 95.69 299 GLY A O 1
ATOM 2266 N N . GLY A 1 300 ? -7.790 -2.460 15.124 1.00 97.31 300 GLY A N 1
ATOM 2267 C CA . GLY A 1 300 ? -8.746 -3.258 15.881 1.00 97.31 300 GLY A CA 1
ATOM 2268 C C . GLY A 1 300 ? -8.281 -3.516 17.309 1.00 97.31 300 GLY A C 1
ATOM 2269 O O . GLY A 1 300 ? -7.637 -2.677 17.947 1.00 97.31 300 GLY A O 1
ATOM 2270 N N . THR A 1 301 ? -8.620 -4.687 17.832 1.00 97.31 301 THR A N 1
ATOM 2271 C CA . THR A 1 301 ? -8.404 -5.048 19.242 1.00 97.31 301 THR A CA 1
ATOM 2272 C C . THR A 1 301 ? -7.547 -6.293 19.430 1.00 97.31 301 THR A C 1
ATOM 2274 O O . THR A 1 301 ? -7.171 -6.603 20.565 1.00 97.31 301 THR A O 1
ATOM 2277 N N . ARG A 1 302 ? -7.213 -7.003 18.346 1.00 97.81 302 ARG A N 1
ATOM 2278 C CA . ARG A 1 302 ? -6.454 -8.257 18.427 1.00 97.81 302 ARG A CA 1
ATOM 2279 C C . ARG A 1 302 ? -4.996 -8.003 18.856 1.00 97.81 302 ARG A C 1
ATOM 2281 O O . ARG A 1 302 ? -4.498 -6.882 18.690 1.00 97.81 302 ARG A O 1
ATOM 2288 N N . PRO A 1 303 ? -4.313 -9.005 19.449 1.00 98.25 303 PRO A N 1
ATOM 2289 C CA . PRO A 1 303 ? -2.923 -8.854 19.875 1.00 98.25 303 PRO A CA 1
ATOM 2290 C C . PRO A 1 303 ? -1.969 -8.623 18.698 1.00 98.25 303 PRO A C 1
ATOM 2292 O O . PRO A 1 303 ? -2.120 -9.260 17.652 1.00 98.25 303 PRO A O 1
ATOM 2295 N N . ILE A 1 304 ? -0.959 -7.772 18.894 1.00 98.56 304 ILE A N 1
ATOM 2296 C CA . ILE A 1 304 ? 0.093 -7.511 17.901 1.00 98.56 304 ILE A CA 1
ATOM 2297 C C . ILE A 1 304 ? 1.054 -8.697 17.879 1.00 98.56 304 ILE A C 1
ATOM 2299 O O . ILE A 1 304 ? 1.664 -9.024 18.900 1.00 98.56 304 ILE A O 1
ATOM 2303 N N . GLN A 1 305 ? 1.174 -9.331 16.718 1.00 98.50 305 GLN A N 1
ATOM 2304 C CA . GLN A 1 305 ? 1.938 -10.560 16.501 1.00 98.50 305 GLN A CA 1
ATOM 2305 C C . GLN A 1 305 ? 3.395 -10.280 16.127 1.00 98.50 305 GLN A C 1
ATOM 2307 O O . GLN A 1 305 ? 4.288 -11.023 16.526 1.00 98.50 305 GLN A O 1
ATOM 2312 N N . GLU A 1 306 ? 3.634 -9.215 15.364 1.00 97.88 306 GLU A N 1
ATOM 2313 C CA . GLU A 1 306 ? 4.935 -8.882 14.785 1.00 97.88 306 GLU A CA 1
ATOM 2314 C C . GLU A 1 306 ? 5.062 -7.359 14.637 1.00 97.88 306 GLU A C 1
ATOM 2316 O O . GLU A 1 306 ? 4.059 -6.654 14.501 1.00 97.88 306 GLU A O 1
ATOM 2321 N N . VAL A 1 307 ? 6.299 -6.863 14.655 1.00 97.88 307 VAL A N 1
ATOM 2322 C CA . VAL A 1 307 ? 6.645 -5.497 14.247 1.00 97.88 307 VAL A CA 1
ATOM 2323 C C . VAL A 1 307 ? 7.675 -5.603 13.129 1.00 97.88 307 VAL A C 1
ATOM 2325 O O . VAL A 1 307 ? 8.647 -6.348 13.278 1.00 97.88 307 VAL A O 1
ATOM 2328 N N . VAL A 1 308 ? 7.455 -4.906 12.017 1.00 97.75 308 VAL A N 1
ATOM 2329 C CA . VAL A 1 308 ? 8.281 -4.991 10.804 1.00 97.75 308 VAL A CA 1
ATOM 2330 C C . VAL A 1 308 ? 8.858 -3.624 10.419 1.00 97.75 308 VAL A C 1
ATOM 2332 O O . VAL A 1 308 ? 8.227 -2.600 10.687 1.00 97.75 308 VAL A O 1
ATOM 2335 N N . PRO A 1 309 ? 10.037 -3.585 9.768 1.00 95.88 309 PRO A N 1
ATOM 2336 C CA . PRO A 1 309 ? 10.602 -2.339 9.257 1.00 95.88 309 PRO A CA 1
ATOM 2337 C C . PRO A 1 309 ? 9.757 -1.758 8.116 1.00 95.88 309 PRO A C 1
ATOM 2339 O O . PRO A 1 309 ? 8.895 -2.436 7.551 1.00 95.88 309 PRO A O 1
ATOM 2342 N N . HIS A 1 310 ? 10.067 -0.525 7.722 1.00 95.44 310 HIS A N 1
ATOM 2343 C CA . HIS A 1 310 ? 9.483 0.142 6.559 1.00 95.44 310 HIS A CA 1
ATOM 2344 C C . HIS A 1 310 ? 9.587 -0.698 5.283 1.00 95.44 310 HIS A C 1
ATOM 2346 O O . HIS A 1 310 ? 10.671 -1.139 4.903 1.00 95.44 310 HIS A O 1
ATOM 2352 N N . GLY A 1 311 ? 8.446 -0.969 4.640 1.00 96.50 311 GLY A N 1
ATOM 2353 C CA . GLY A 1 311 ? 8.380 -1.851 3.467 1.00 96.50 311 GLY A CA 1
ATOM 2354 C C . GLY A 1 311 ? 8.582 -3.342 3.768 1.00 96.50 311 GLY A C 1
ATOM 2355 O O . GLY A 1 311 ? 8.664 -4.153 2.845 1.00 96.50 311 GLY A O 1
ATOM 2356 N N . GLY A 1 312 ? 8.681 -3.724 5.043 1.00 96.81 312 GLY A N 1
ATOM 2357 C CA . GLY A 1 312 ? 8.938 -5.089 5.480 1.00 96.81 312 GLY A CA 1
ATOM 2358 C C . GLY A 1 312 ? 7.753 -6.022 5.235 1.00 96.81 312 GLY A C 1
ATOM 2359 O O . GLY A 1 312 ? 6.628 -5.749 5.646 1.00 96.81 312 GLY A O 1
ATOM 2360 N N . CYS A 1 313 ? 8.014 -7.164 4.597 1.00 96.19 313 CYS A N 1
ATOM 2361 C CA . CYS A 1 313 ? 7.019 -8.222 4.433 1.00 96.19 313 CYS A CA 1
ATOM 2362 C C . CYS A 1 313 ? 6.915 -9.067 5.723 1.00 96.19 313 CYS A C 1
ATOM 2364 O O . CYS A 1 313 ? 7.943 -9.587 6.175 1.00 96.19 313 CYS A O 1
ATOM 2366 N N . PRO A 1 314 ? 5.715 -9.224 6.310 1.00 96.38 314 PRO A N 1
ATOM 2367 C CA . PRO A 1 314 ? 5.505 -9.952 7.554 1.00 96.38 314 PRO A CA 1
ATOM 2368 C C . PRO A 1 314 ? 5.731 -11.447 7.360 1.00 96.38 314 PRO A C 1
ATOM 2370 O O . PRO A 1 314 ? 5.424 -12.019 6.309 1.00 96.38 314 PRO A O 1
ATOM 2373 N N . ARG A 1 315 ? 6.250 -12.098 8.400 1.00 93.06 315 ARG A N 1
ATOM 2374 C CA . ARG A 1 315 ? 6.427 -13.558 8.430 1.00 93.06 315 ARG A CA 1
ATOM 2375 C C . ARG A 1 315 ? 5.222 -14.250 9.060 1.00 93.06 315 ARG A C 1
ATOM 2377 O O . ARG A 1 315 ? 4.937 -15.401 8.728 1.00 93.06 315 ARG A O 1
ATOM 2384 N N . GLY A 1 316 ? 4.545 -13.563 9.979 1.00 90.38 316 GLY A N 1
ATOM 2385 C CA . GLY A 1 316 ? 3.363 -14.044 10.683 1.00 90.38 316 GLY A CA 1
ATOM 2386 C C . GLY A 1 316 ? 2.030 -13.669 10.027 1.00 90.38 316 GLY A C 1
ATOM 2387 O O . GLY A 1 316 ? 1.949 -12.942 9.035 1.00 90.38 316 GLY A O 1
ATOM 2388 N N . ARG A 1 317 ? 0.952 -14.180 10.629 1.00 96.25 317 ARG A N 1
ATOM 2389 C CA . ARG A 1 317 ? -0.440 -13.776 10.371 1.00 96.25 317 ARG A CA 1
ATOM 2390 C C . ARG A 1 317 ? -0.971 -12.982 11.557 1.00 96.25 317 ARG A C 1
ATOM 2392 O O . ARG A 1 317 ? -0.415 -13.087 12.644 1.00 96.25 317 ARG A O 1
ATOM 2399 N N . GLY A 1 318 ? -2.069 -12.257 11.367 1.00 98.06 318 GLY A N 1
ATOM 2400 C CA . GLY A 1 318 ? -2.703 -11.429 12.392 1.00 98.06 318 GLY A CA 1
ATOM 2401 C C . GLY A 1 318 ? -2.309 -9.955 12.308 1.00 98.06 318 GLY A C 1
ATOM 2402 O O . GLY A 1 318 ? -1.954 -9.466 11.238 1.00 98.06 318 GLY A O 1
ATOM 2403 N N . LEU A 1 319 ? -2.422 -9.230 13.422 1.00 98.69 319 LEU A N 1
ATOM 2404 C CA . LEU A 1 319 ? -2.100 -7.804 13.465 1.00 98.69 319 LEU A CA 1
ATOM 2405 C C . LEU A 1 319 ? -0.584 -7.589 13.543 1.00 98.69 319 LEU A C 1
ATOM 2407 O O . LEU A 1 319 ? 0.074 -8.128 14.434 1.00 98.69 319 LEU A O 1
ATOM 2411 N N . VAL A 1 320 ? -0.053 -6.773 12.641 1.00 98.62 320 VAL A N 1
ATOM 2412 C CA . VAL A 1 320 ? 1.367 -6.433 12.512 1.00 98.62 320 VAL A CA 1
ATOM 2413 C C . VAL A 1 320 ? 1.514 -4.919 12.549 1.00 98.62 320 VAL A C 1
ATOM 2415 O O . VAL A 1 320 ? 0.757 -4.220 11.883 1.00 98.62 320 VAL A O 1
ATOM 2418 N N . VAL A 1 321 ? 2.490 -4.407 13.297 1.00 98.31 321 VAL A N 1
ATOM 2419 C CA . VAL A 1 321 ? 2.857 -2.984 13.224 1.00 98.31 321 VAL A CA 1
ATOM 2420 C C . VAL A 1 321 ? 3.998 -2.809 12.225 1.00 98.31 321 VAL A C 1
ATOM 2422 O O . VAL A 1 321 ? 4.977 -3.547 12.291 1.00 98.31 321 VAL A O 1
ATOM 2425 N N . MET A 1 322 ? 3.889 -1.862 11.298 1.00 97.75 322 MET A N 1
ATOM 2426 C CA . MET A 1 322 ? 4.961 -1.516 10.358 1.00 97.75 322 MET A CA 1
ATOM 2427 C C . MET A 1 322 ? 5.519 -0.126 10.678 1.00 97.75 322 MET A C 1
ATOM 2429 O O . MET A 1 322 ? 4.752 0.820 10.842 1.00 97.75 322 MET A O 1
ATOM 2433 N N . ASP A 1 323 ? 6.850 0.004 10.708 1.00 94.44 323 ASP A N 1
ATOM 2434 C CA . ASP A 1 323 ? 7.530 1.306 10.751 1.00 94.44 323 ASP A CA 1
ATOM 2435 C C . ASP A 1 323 ? 7.234 2.103 9.473 1.00 94.44 323 ASP A C 1
ATOM 2437 O O . ASP A 1 323 ? 7.797 1.853 8.409 1.00 94.44 323 ASP A O 1
ATOM 2441 N N . ALA A 1 324 ? 6.330 3.069 9.563 1.00 91.75 324 ALA A N 1
ATOM 2442 C CA . ALA A 1 324 ? 6.009 3.989 8.485 1.00 91.75 324 ALA A CA 1
ATOM 2443 C C . ALA A 1 324 ? 5.641 5.366 9.059 1.00 91.75 324 ALA A C 1
ATOM 2445 O O . ALA A 1 324 ? 5.098 5.438 10.167 1.00 91.75 324 ALA A O 1
ATOM 2446 N N . PRO A 1 325 ? 5.957 6.455 8.333 1.00 87.00 325 PRO A N 1
ATOM 2447 C CA . PRO A 1 325 ? 5.623 7.810 8.763 1.00 87.00 325 PRO A CA 1
ATOM 2448 C C . PRO A 1 325 ? 4.109 8.046 8.659 1.00 87.00 325 PRO A C 1
ATOM 2450 O O . PRO A 1 325 ? 3.435 7.334 7.927 1.00 87.00 325 PRO A O 1
ATOM 2453 N N . GLY A 1 326 ? 3.585 9.084 9.312 1.00 84.69 326 GLY A N 1
ATOM 2454 C CA . GLY A 1 326 ? 2.201 9.562 9.130 1.00 84.69 326 GLY A CA 1
ATOM 2455 C C . GLY A 1 326 ? 1.947 10.296 7.806 1.00 84.69 326 GLY A C 1
ATOM 2456 O O . GLY A 1 326 ? 0.960 11.006 7.664 1.00 84.69 326 GLY A O 1
ATOM 2457 N N . HIS A 1 327 ? 2.869 10.211 6.842 1.00 88.75 327 HIS A N 1
ATOM 2458 C CA . HIS A 1 327 ? 2.678 10.792 5.518 1.00 88.75 327 HIS A CA 1
ATOM 2459 C C . HIS A 1 327 ? 1.906 9.811 4.632 1.00 88.75 327 HIS A C 1
ATOM 2461 O O . HIS A 1 327 ? 2.478 8.811 4.184 1.00 88.75 327 HIS A O 1
ATOM 2467 N N . ASP A 1 328 ? 0.654 10.153 4.313 1.00 93.38 328 ASP A N 1
ATOM 2468 C CA . ASP A 1 328 ? -0.324 9.339 3.577 1.00 93.38 328 ASP A CA 1
ATOM 2469 C C . ASP A 1 328 ? 0.298 8.445 2.484 1.00 93.38 328 ASP A C 1
ATOM 2471 O O . ASP A 1 328 ? 0.133 7.225 2.462 1.00 93.38 328 ASP A O 1
ATOM 2475 N N . VAL A 1 329 ? 1.017 9.061 1.537 1.00 95.69 329 VAL A N 1
ATOM 2476 C CA . VAL A 1 329 ? 1.528 8.374 0.341 1.00 95.69 329 VAL A CA 1
ATOM 2477 C C . VAL A 1 329 ? 2.728 7.488 0.670 1.00 95.69 329 VAL A C 1
ATOM 2479 O O . VAL A 1 329 ? 2.808 6.365 0.175 1.00 95.69 329 VAL A O 1
ATOM 2482 N N . GLU A 1 330 ? 3.655 7.963 1.505 1.00 95.25 330 GLU A N 1
ATOM 2483 C CA . GLU A 1 330 ? 4.849 7.198 1.889 1.00 95.25 330 GLU A CA 1
ATOM 2484 C C . GLU A 1 330 ? 4.456 5.946 2.682 1.00 95.25 330 GLU A C 1
ATOM 2486 O O . GLU A 1 330 ? 4.978 4.859 2.428 1.00 95.25 330 GLU A O 1
ATOM 2491 N N . SER A 1 331 ? 3.485 6.078 3.588 1.00 96.00 331 SER A N 1
ATOM 2492 C CA . SER A 1 331 ? 2.962 4.966 4.381 1.00 96.00 331 SER A CA 1
ATOM 2493 C C . SER A 1 331 ? 2.231 3.932 3.523 1.00 96.00 331 SER A C 1
ATOM 2495 O O . SER A 1 331 ? 2.521 2.732 3.595 1.00 96.00 331 SER A O 1
ATOM 2497 N N . MET A 1 332 ? 1.352 4.372 2.614 1.00 97.94 332 MET A N 1
ATOM 2498 C CA . MET A 1 332 ? 0.676 3.455 1.691 1.00 97.94 332 MET A CA 1
ATOM 2499 C C . MET A 1 332 ? 1.650 2.723 0.763 1.00 97.94 332 MET A C 1
ATOM 2501 O O . MET A 1 332 ? 1.485 1.523 0.530 1.00 97.94 332 MET A O 1
ATOM 2505 N N . VAL A 1 333 ? 2.681 3.406 0.256 1.00 97.88 333 VAL A N 1
ATOM 2506 C CA . VAL A 1 333 ? 3.734 2.776 -0.555 1.00 97.88 333 VAL A CA 1
ATOM 2507 C C . VAL A 1 333 ? 4.526 1.756 0.262 1.00 97.88 333 VAL A C 1
ATOM 2509 O O . VAL A 1 333 ? 4.826 0.680 -0.255 1.00 97.88 333 VAL A O 1
ATOM 2512 N N . ALA A 1 334 ? 4.810 2.031 1.536 1.00 97.88 334 ALA A N 1
ATOM 2513 C CA . ALA A 1 334 ? 5.466 1.077 2.426 1.00 97.88 334 ALA A CA 1
ATOM 2514 C C . ALA A 1 334 ? 4.617 -0.181 2.646 1.00 97.88 334 ALA A C 1
ATOM 2516 O O . ALA A 1 334 ? 5.120 -1.296 2.506 1.00 97.88 334 ALA A O 1
ATOM 2517 N N . MET A 1 335 ? 3.314 -0.033 2.897 1.00 98.56 335 MET A N 1
ATOM 2518 C CA . MET A 1 335 ? 2.405 -1.179 3.017 1.00 98.56 335 MET A CA 1
ATOM 2519 C C . MET A 1 335 ? 2.297 -1.963 1.707 1.00 98.56 335 MET A C 1
ATOM 2521 O O . MET A 1 335 ? 2.324 -3.198 1.721 1.00 98.56 335 MET A O 1
ATOM 2525 N N . ALA A 1 336 ? 2.228 -1.272 0.566 1.00 98.56 336 ALA A N 1
ATOM 2526 C CA . ALA A 1 336 ? 2.273 -1.910 -0.744 1.00 98.56 336 ALA A CA 1
ATOM 2527 C C . ALA A 1 336 ? 3.586 -2.687 -0.933 1.00 98.56 336 ALA A C 1
ATOM 2529 O O . ALA A 1 336 ? 3.554 -3.844 -1.353 1.00 98.56 336 ALA A O 1
ATOM 2530 N N . ALA A 1 337 ? 4.731 -2.120 -0.553 1.00 98.38 337 ALA A N 1
ATOM 2531 C CA . ALA A 1 337 ? 6.016 -2.810 -0.594 1.00 98.38 337 ALA A CA 1
ATOM 2532 C C . ALA A 1 337 ? 6.077 -4.019 0.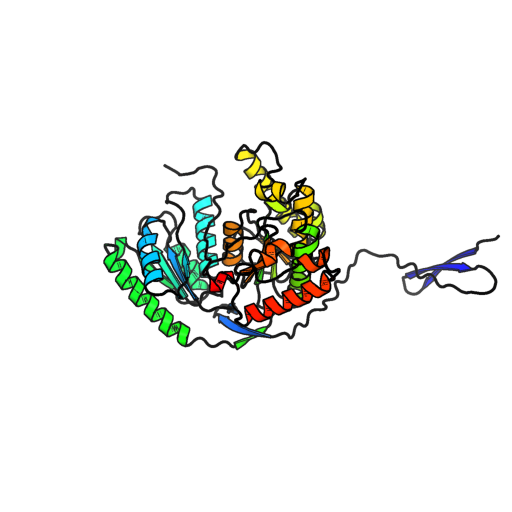361 1.00 98.38 337 ALA A C 1
ATOM 2534 O O . ALA A 1 337 ? 6.609 -5.068 -0.004 1.00 98.38 337 ALA A O 1
ATOM 2535 N N . GLY A 1 338 ? 5.431 -3.925 1.526 1.00 98.12 338 GLY A N 1
ATOM 2536 C CA . GLY A 1 338 ? 5.237 -5.035 2.464 1.00 98.12 338 GLY A CA 1
ATOM 2537 C C . GLY A 1 338 ? 4.289 -6.130 1.963 1.00 98.12 338 GLY A C 1
ATOM 2538 O O . GLY A 1 338 ? 4.153 -7.168 2.609 1.00 98.12 338 GLY A O 1
ATOM 2539 N N . GLY A 1 339 ? 3.653 -5.935 0.804 1.00 98.31 339 GLY A N 1
ATOM 2540 C CA . GLY A 1 339 ? 2.798 -6.924 0.151 1.00 98.31 339 GLY A CA 1
ATOM 2541 C C . GLY A 1 339 ? 1.302 -6.748 0.397 1.00 98.31 339 GLY A C 1
ATOM 2542 O O . GLY A 1 339 ? 0.552 -7.676 0.096 1.00 98.31 339 GLY A O 1
ATOM 2543 N N . ALA A 1 340 ? 0.855 -5.595 0.910 1.00 98.75 340 ALA A N 1
ATOM 2544 C CA . ALA A 1 340 ? -0.567 -5.310 1.086 1.00 98.75 340 ALA A CA 1
ATOM 2545 C C . ALA A 1 340 ? -1.342 -5.500 -0.228 1.00 98.75 340 ALA A C 1
ATOM 2547 O O . ALA A 1 340 ? -0.968 -4.993 -1.289 1.00 98.75 340 ALA A O 1
ATOM 2548 N N . ASN A 1 341 ? -2.441 -6.243 -0.144 1.00 98.75 341 ASN A N 1
ATOM 2549 C CA . ASN A 1 341 ? -3.354 -6.485 -1.248 1.00 98.75 341 ASN A CA 1
ATOM 2550 C C . ASN A 1 341 ? -4.304 -5.314 -1.460 1.00 98.75 341 ASN A C 1
ATOM 2552 O O . ASN A 1 341 ? -4.593 -4.998 -2.609 1.00 98.75 341 ASN A O 1
ATOM 2556 N N . LEU A 1 342 ? -4.780 -4.708 -0.373 1.00 98.75 342 LEU A N 1
ATOM 2557 C CA . LEU A 1 342 ? -5.651 -3.533 -0.335 1.00 98.75 342 LEU A CA 1
ATOM 2558 C C . LEU A 1 342 ? -5.359 -2.724 0.931 1.00 98.75 342 LEU A C 1
ATOM 2560 O O . LEU A 1 342 ? -4.789 -3.258 1.886 1.00 98.75 342 LEU A O 1
ATOM 2564 N N . ILE A 1 343 ? -5.770 -1.460 0.947 1.00 98.88 343 ILE A N 1
ATOM 2565 C CA . ILE A 1 343 ? -5.553 -0.541 2.070 1.00 98.88 343 ILE A CA 1
ATOM 2566 C C . ILE A 1 343 ? -6.876 0.141 2.433 1.00 98.88 343 ILE A C 1
ATOM 2568 O O . ILE A 1 343 ? -7.578 0.646 1.557 1.00 98.88 343 ILE A O 1
ATOM 2572 N N . PHE A 1 344 ? -7.214 0.179 3.721 1.00 98.81 344 PHE A N 1
ATOM 2573 C CA . PHE A 1 344 ? -8.221 1.096 4.248 1.00 98.81 344 PHE A CA 1
ATOM 2574 C C . PHE A 1 344 ? -7.584 2.450 4.530 1.00 98.81 344 PHE A C 1
ATOM 2576 O O . PHE A 1 344 ? -6.548 2.511 5.183 1.00 98.81 344 PHE A O 1
ATOM 2583 N N . PHE A 1 345 ? -8.226 3.524 4.087 1.00 98.62 345 PHE A N 1
ATOM 2584 C CA . PHE A 1 345 ? -7.766 4.887 4.323 1.00 98.62 345 PHE A CA 1
ATOM 2585 C C . PHE A 1 345 ? -8.883 5.695 4.976 1.00 98.62 345 PHE A C 1
ATOM 2587 O O . PHE A 1 345 ? -9.905 5.968 4.337 1.00 98.62 345 PHE A O 1
ATOM 2594 N N . THR A 1 346 ? -8.723 6.078 6.241 1.00 98.25 346 THR A N 1
ATOM 2595 C CA . THR A 1 346 ? -9.724 6.901 6.933 1.00 98.25 346 THR A CA 1
ATOM 2596 C C . THR A 1 346 ? -9.474 8.389 6.714 1.00 98.25 346 THR A C 1
ATOM 2598 O O . THR A 1 346 ? -8.337 8.848 6.598 1.00 98.25 346 THR A O 1
ATOM 2601 N N . THR A 1 347 ? -10.548 9.176 6.611 1.00 96.94 347 THR A N 1
ATOM 2602 C CA . THR A 1 347 ? -10.436 10.623 6.393 1.00 96.94 347 THR A CA 1
ATOM 2603 C C . THR A 1 347 ? -11.636 11.396 6.937 1.00 96.94 347 THR A C 1
ATOM 2605 O O . THR A 1 347 ? -12.787 11.020 6.715 1.00 96.94 347 THR A O 1
ATOM 2608 N N . GLY A 1 348 ? -11.376 12.510 7.617 1.00 95.62 348 GLY A N 1
ATOM 2609 C CA . GLY A 1 348 ? -12.409 13.439 8.078 1.00 95.62 348 GLY A CA 1
ATOM 2610 C C . GLY A 1 348 ? -12.680 14.588 7.118 1.00 95.62 348 GLY A C 1
ATOM 2611 O O . GLY A 1 348 ? -13.780 15.136 7.080 1.00 95.62 348 GLY A O 1
ATOM 2612 N N . ARG A 1 349 ? -11.702 14.925 6.274 1.00 93.12 349 ARG A N 1
ATOM 2613 C CA . ARG A 1 349 ? -11.779 16.072 5.351 1.00 93.12 349 ARG A CA 1
ATOM 2614 C C . ARG A 1 349 ? -11.779 15.688 3.874 1.00 93.12 349 ARG A C 1
ATOM 2616 O O . ARG A 1 349 ? -11.998 16.549 3.030 1.00 93.12 349 ARG A O 1
ATOM 2623 N N . GLY A 1 350 ? -11.571 14.405 3.586 1.00 93.00 350 GLY A N 1
ATOM 2624 C CA . GLY A 1 350 ? -11.513 13.852 2.243 1.00 93.00 350 GLY A CA 1
ATOM 2625 C C . GLY A 1 350 ? -10.152 14.045 1.573 1.00 93.00 350 GLY A C 1
ATOM 2626 O O . GLY A 1 350 ? -9.384 14.949 1.898 1.00 93.00 350 GLY A O 1
ATOM 2627 N N . THR A 1 351 ? -9.833 13.140 0.650 1.00 94.00 351 THR A N 1
ATOM 2628 C CA . THR A 1 351 ? -8.601 13.170 -0.144 1.00 94.00 351 THR A CA 1
ATOM 2629 C C . THR A 1 351 ? -8.791 12.390 -1.449 1.00 94.00 351 THR A C 1
ATOM 2631 O O . THR A 1 351 ? -9.478 11.358 -1.449 1.00 94.00 351 THR A O 1
ATOM 2634 N N . PRO A 1 352 ? -8.211 12.837 -2.578 1.00 94.56 352 PRO A N 1
ATOM 2635 C CA . PRO A 1 352 ? -8.207 12.040 -3.796 1.00 94.56 352 PRO A CA 1
ATOM 2636 C C . PRO A 1 352 ? -7.205 10.880 -3.733 1.00 94.56 352 PRO A C 1
ATOM 2638 O O . PRO A 1 352 ? -7.415 9.898 -4.443 1.00 94.56 352 PRO A O 1
ATOM 2641 N N . THR A 1 353 ? -6.186 10.950 -2.866 1.00 95.62 353 THR A N 1
ATOM 2642 C CA . THR A 1 353 ? -5.006 10.072 -2.863 1.00 95.62 353 THR A CA 1
ATOM 2643 C C . THR A 1 353 ? -5.350 8.584 -2.993 1.00 95.62 353 THR A C 1
ATOM 2645 O O . THR A 1 353 ? -6.335 8.090 -2.428 1.00 95.62 353 THR A O 1
ATOM 2648 N N . GLY A 1 354 ? -4.544 7.862 -3.768 1.00 97.06 354 GLY A N 1
ATOM 2649 C CA . GLY A 1 354 ? -4.566 6.407 -3.871 1.00 97.06 354 GLY A CA 1
ATOM 2650 C C . GLY A 1 354 ? -3.174 5.790 -3.745 1.00 97.06 354 GLY A C 1
ATOM 2651 O O . GLY A 1 354 ? -2.260 6.391 -3.190 1.00 97.06 354 GLY A O 1
ATOM 2652 N N . CYS A 1 355 ? -3.025 4.564 -4.245 1.00 97.75 355 CYS A N 1
ATOM 2653 C CA . CYS A 1 355 ? -1.773 3.816 -4.197 1.00 97.75 355 CYS A CA 1
ATOM 2654 C C . CYS A 1 355 ? -1.552 3.082 -5.535 1.00 97.75 355 CYS A C 1
ATOM 2656 O O . CYS A 1 355 ? -2.502 2.512 -6.086 1.00 97.75 355 CYS A O 1
ATOM 2658 N N . PRO A 1 356 ? -0.330 3.059 -6.098 1.00 96.38 356 PRO A N 1
ATOM 2659 C CA . PRO A 1 356 ? -0.068 2.380 -7.361 1.00 96.38 356 PRO A CA 1
ATOM 2660 C C . PRO A 1 356 ? -0.285 0.867 -7.246 1.00 96.38 356 PRO A C 1
ATOM 2662 O O . PRO A 1 356 ? 0.432 0.172 -6.534 1.00 96.38 356 PRO A O 1
ATOM 2665 N N . GLY A 1 357 ? -1.267 0.338 -7.982 1.00 96.44 357 GLY A N 1
ATOM 2666 C CA . GLY A 1 357 ? -1.523 -1.105 -8.084 1.00 96.44 357 GLY A CA 1
ATOM 2667 C C . GLY A 1 357 ? -2.147 -1.761 -6.844 1.00 96.44 357 GLY A C 1
ATOM 2668 O O . GLY A 1 357 ? -2.357 -2.977 -6.845 1.00 96.44 357 GLY A O 1
ATOM 2669 N N . VAL A 1 358 ? -2.474 -0.983 -5.809 1.00 98.62 358 VAL A N 1
ATOM 2670 C CA . VAL A 1 358 ? -3.135 -1.456 -4.586 1.00 98.62 358 VAL A CA 1
ATOM 2671 C C . VAL A 1 358 ? -4.441 -0.673 -4.393 1.00 98.62 358 VAL A C 1
ATOM 2673 O O . VAL A 1 358 ? -4.395 0.550 -4.265 1.00 98.62 358 VAL A O 1
ATOM 2676 N N . PRO A 1 359 ? -5.612 -1.339 -4.379 1.00 98.69 359 PRO A N 1
ATOM 2677 C CA . PRO A 1 359 ? -6.890 -0.685 -4.116 1.00 98.69 359 PRO A CA 1
ATOM 2678 C C . PRO A 1 359 ? -6.900 0.001 -2.750 1.00 98.69 359 PRO A C 1
ATOM 2680 O O . PRO A 1 359 ? -6.533 -0.605 -1.741 1.00 98.69 359 PRO A O 1
ATOM 2683 N N . VAL A 1 360 ? -7.369 1.248 -2.723 1.00 98.81 360 VAL A N 1
ATOM 2684 C CA . VAL A 1 360 ? -7.521 2.036 -1.492 1.00 98.81 360 VAL A CA 1
ATOM 2685 C C . VAL A 1 360 ? -9.001 2.286 -1.257 1.00 98.81 360 VAL A C 1
ATOM 2687 O O . VAL A 1 360 ? -9.627 2.992 -2.048 1.00 98.81 360 VAL A O 1
ATOM 2690 N N . ILE A 1 361 ? -9.544 1.700 -0.192 1.00 98.81 361 ILE A N 1
ATOM 2691 C CA . ILE A 1 361 ? -10.930 1.881 0.244 1.00 98.81 361 ILE A CA 1
ATOM 2692 C C . ILE A 1 361 ? -10.959 3.080 1.184 1.00 98.81 361 ILE A C 1
ATOM 2694 O O . ILE A 1 361 ? -10.489 2.998 2.323 1.00 98.81 361 ILE A O 1
ATOM 2698 N N . LYS A 1 362 ? -11.507 4.196 0.706 1.00 98.69 362 LYS A N 1
ATOM 2699 C CA . LYS A 1 362 ? -11.600 5.432 1.485 1.00 98.69 362 LYS A CA 1
ATOM 2700 C C . LYS A 1 362 ? -12.853 5.447 2.351 1.00 98.69 362 LYS A C 1
ATOM 2702 O O . LYS A 1 362 ? -13.966 5.276 1.855 1.00 98.69 362 LYS A O 1
ATOM 2707 N N . VAL A 1 363 ? -12.657 5.677 3.646 1.00 98.75 363 VAL A N 1
ATOM 2708 C CA . VAL A 1 363 ? -13.687 5.622 4.689 1.00 98.75 363 VAL A CA 1
ATOM 2709 C C . VAL A 1 363 ? -13.805 6.998 5.339 1.00 98.75 363 VAL A C 1
ATOM 2711 O O . VAL A 1 363 ? -12.881 7.445 6.020 1.00 98.75 363 VAL A O 1
ATOM 2714 N N . SER A 1 364 ? -14.931 7.686 5.143 1.00 98.44 364 SER A N 1
ATOM 2715 C CA . SER A 1 364 ? -15.139 8.985 5.791 1.00 98.44 364 SER A CA 1
ATOM 2716 C C . SER A 1 364 ? -15.590 8.834 7.239 1.00 98.44 364 SER A C 1
ATOM 2718 O O . SER A 1 364 ? -16.468 8.017 7.516 1.00 98.44 364 SER A O 1
ATOM 2720 N N . SER A 1 365 ? -15.046 9.645 8.150 1.00 98.19 365 SER A N 1
ATOM 2721 C CA . SER A 1 365 ? -15.479 9.697 9.555 1.00 98.19 365 SER A CA 1
ATOM 2722 C C . SER A 1 365 ? -16.795 10.450 9.771 1.00 98.19 365 SER A C 1
ATOM 2724 O O . SER A 1 365 ? -17.417 10.288 10.822 1.00 98.19 365 SER A O 1
ATOM 2726 N N . ASN A 1 366 ? -17.267 11.230 8.795 1.00 97.50 366 ASN A N 1
ATOM 2727 C CA . ASN A 1 366 ? -18.504 11.996 8.914 1.00 97.50 366 ASN A CA 1
ATOM 2728 C C . ASN A 1 366 ? -19.303 12.031 7.597 1.00 97.50 366 ASN A C 1
ATOM 2730 O O . ASN A 1 366 ? -18.753 12.000 6.495 1.00 97.50 366 ASN A O 1
ATOM 2734 N N . THR A 1 367 ? -20.629 12.120 7.713 1.00 98.19 367 THR A N 1
ATOM 2735 C CA . THR A 1 367 ? -21.540 12.053 6.559 1.00 98.19 367 THR A CA 1
ATOM 2736 C C . THR A 1 367 ? -21.411 13.263 5.635 1.00 98.19 367 THR A C 1
ATOM 2738 O O . THR A 1 367 ? -21.594 13.134 4.424 1.00 98.19 367 THR A O 1
ATOM 2741 N N . THR A 1 368 ? -21.065 14.436 6.171 1.00 97.62 368 THR A N 1
ATOM 2742 C CA . THR A 1 368 ? -20.894 15.669 5.388 1.00 97.62 368 THR A CA 1
ATOM 2743 C C . THR A 1 368 ? -19.765 15.527 4.372 1.00 97.62 368 THR A C 1
ATOM 2745 O O . THR A 1 368 ? -19.980 15.738 3.178 1.00 97.62 368 THR A O 1
ATOM 2748 N N . THR A 1 369 ? -18.581 15.107 4.816 1.00 97.38 369 THR A N 1
ATOM 2749 C CA . THR A 1 369 ? -17.423 14.866 3.949 1.00 97.38 369 THR A CA 1
ATOM 2750 C C . THR A 1 369 ? -17.702 13.752 2.950 1.00 97.38 369 THR A C 1
ATOM 2752 O O . THR A 1 369 ? -17.410 13.926 1.766 1.00 97.38 369 THR A O 1
ATOM 2755 N N . TYR A 1 370 ? -18.333 12.652 3.383 1.00 98.25 370 TYR A N 1
ATOM 2756 C CA . TYR A 1 370 ? -18.772 11.603 2.461 1.00 98.25 370 TYR A CA 1
ATOM 2757 C C . TYR A 1 370 ? -19.643 12.168 1.335 1.00 98.25 370 TYR A C 1
ATOM 2759 O O . TYR A 1 370 ? -19.365 11.915 0.169 1.00 98.25 370 TYR A O 1
ATOM 2767 N N . ASN A 1 371 ? -20.666 12.963 1.664 1.00 98.00 371 ASN A N 1
ATOM 2768 C CA . ASN A 1 371 ? -21.580 13.540 0.679 1.00 98.00 371 ASN A CA 1
ATOM 2769 C C . ASN A 1 371 ? -20.899 14.535 -0.267 1.00 98.00 371 ASN A C 1
ATOM 2771 O O . ASN A 1 371 ? -21.224 14.552 -1.452 1.00 98.00 371 ASN A O 1
ATOM 2775 N N . ASN A 1 372 ? -19.947 15.321 0.236 1.00 97.75 372 ASN A N 1
ATOM 2776 C CA . ASN A 1 372 ? -19.228 16.316 -0.558 1.00 97.75 372 ASN A CA 1
ATOM 2777 C C . ASN A 1 372 ? -18.184 15.694 -1.498 1.00 97.75 372 ASN A C 1
ATOM 2779 O O . ASN A 1 372 ? -17.887 16.275 -2.537 1.00 97.75 372 ASN A O 1
ATOM 2783 N N . MET A 1 373 ? -17.625 14.531 -1.148 1.00 96.81 373 MET A N 1
ATOM 2784 C CA . MET A 1 373 ? -16.542 13.876 -1.894 1.00 96.81 373 MET A CA 1
ATOM 2785 C C . MET A 1 373 ? -16.877 12.427 -2.280 1.00 96.81 373 MET A C 1
ATOM 2787 O O . MET A 1 373 ? -16.001 11.559 -2.283 1.00 96.81 373 MET A O 1
ATOM 2791 N N . ARG A 1 374 ? -18.142 12.150 -2.634 1.00 95.94 374 ARG A N 1
ATOM 2792 C CA . ARG A 1 374 ? -18.615 10.799 -3.015 1.00 95.94 374 ARG A CA 1
ATOM 2793 C C . ARG A 1 374 ? -17.831 10.178 -4.170 1.00 95.94 374 ARG A C 1
ATOM 2795 O O . ARG A 1 374 ? -17.683 8.962 -4.217 1.00 95.94 374 ARG A O 1
ATOM 2802 N N . ASP A 1 375 ? -17.284 10.997 -5.063 1.00 96.19 375 ASP A N 1
ATOM 2803 C CA . ASP A 1 375 ? -16.462 10.508 -6.172 1.00 96.19 375 ASP A CA 1
ATOM 2804 C C . ASP A 1 375 ? -15.105 9.962 -5.707 1.00 96.19 375 ASP A C 1
ATOM 2806 O O . ASP A 1 375 ? -14.489 9.170 -6.420 1.00 96.19 375 ASP A O 1
ATOM 2810 N N . ASN A 1 376 ? -14.641 10.338 -4.510 1.00 97.62 376 ASN A N 1
ATOM 2811 C CA . ASN A 1 376 ? -13.355 9.924 -3.950 1.00 97.62 376 ASN A CA 1
ATOM 2812 C C . ASN A 1 376 ? -13.476 8.949 -2.771 1.00 97.62 376 ASN A C 1
ATOM 2814 O O . ASN A 1 376 ? -12.474 8.314 -2.436 1.00 97.62 376 ASN A O 1
ATOM 2818 N N . ILE A 1 377 ? -14.654 8.831 -2.151 1.00 98.38 377 ILE A N 1
ATOM 2819 C CA . ILE A 1 377 ? -14.862 8.087 -0.903 1.00 98.38 377 ILE A CA 1
ATOM 2820 C C . ILE A 1 377 ? -15.790 6.893 -1.133 1.00 98.38 377 ILE A C 1
ATOM 2822 O O . ILE A 1 377 ? -16.904 7.039 -1.628 1.00 98.38 377 ILE A O 1
ATOM 2826 N N . ASP A 1 378 ? -15.331 5.709 -0.734 1.00 98.75 378 ASP A N 1
ATOM 2827 C CA . ASP A 1 378 ? -16.029 4.442 -0.955 1.00 98.75 378 ASP A CA 1
ATOM 2828 C C . ASP A 1 378 ? -17.068 4.134 0.134 1.00 98.75 378 ASP A C 1
ATOM 2830 O O . ASP A 1 378 ? -18.074 3.479 -0.139 1.00 98.75 378 ASP A O 1
ATOM 2834 N N . PHE A 1 379 ? -16.845 4.598 1.370 1.00 98.75 379 PHE A N 1
ATOM 2835 C CA . PHE A 1 379 ? -17.665 4.232 2.527 1.00 98.75 379 PHE A CA 1
ATOM 2836 C C . PHE A 1 379 ? -17.907 5.398 3.496 1.00 98.75 379 PHE A C 1
ATOM 2838 O O . PHE A 1 379 ? -17.012 6.203 3.760 1.00 98.75 379 PHE A O 1
ATOM 2845 N N . ASN A 1 380 ? -19.109 5.452 4.079 1.00 98.69 380 ASN A N 1
ATOM 2846 C CA . ASN A 1 380 ? -19.500 6.445 5.080 1.00 98.69 380 ASN A CA 1
ATOM 2847 C C . ASN A 1 380 ? -19.589 5.826 6.486 1.00 98.69 380 ASN A C 1
ATOM 2849 O O . ASN A 1 380 ? -20.506 5.047 6.748 1.00 98.69 380 ASN A O 1
ATOM 2853 N N . ALA A 1 381 ? -18.696 6.209 7.403 1.00 98.56 381 ALA A N 1
ATOM 2854 C CA . ALA A 1 381 ? -18.784 5.846 8.822 1.00 98.56 381 ALA A CA 1
ATOM 2855 C C . ALA A 1 381 ? -19.485 6.916 9.688 1.00 98.56 381 ALA A C 1
ATOM 2857 O O . ALA A 1 381 ? -19.725 6.680 10.871 1.00 98.56 381 ALA A O 1
ATOM 2858 N N . GLY A 1 382 ? -19.874 8.057 9.108 1.00 98.12 382 GLY A N 1
ATOM 2859 C CA . GLY A 1 382 ? -20.651 9.109 9.775 1.00 98.12 382 GLY A CA 1
ATOM 2860 C C . GLY A 1 382 ? -21.927 8.650 10.502 1.00 98.12 382 GLY A C 1
ATOM 2861 O O . GLY A 1 382 ? -22.172 9.165 11.594 1.00 98.12 382 GLY A O 1
ATOM 2862 N N . PRO A 1 383 ? -22.668 7.630 10.014 1.00 98.50 383 PRO A N 1
ATOM 2863 C CA . PRO A 1 383 ? -23.844 7.079 10.692 1.00 98.50 383 PRO A CA 1
ATOM 2864 C C . PRO A 1 383 ? -23.626 6.574 12.123 1.00 98.50 383 PRO A C 1
ATOM 2866 O O . PRO A 1 383 ? -24.607 6.424 12.853 1.00 98.50 383 PRO A O 1
ATOM 2869 N N . VAL A 1 384 ? -22.377 6.336 12.551 1.00 97.81 384 VAL A N 1
ATOM 2870 C CA . VAL A 1 384 ? -22.060 6.078 13.971 1.00 97.81 384 VAL A CA 1
ATOM 2871 C C . VAL A 1 384 ? -22.426 7.277 14.848 1.00 97.81 384 VAL A C 1
ATOM 2873 O O . VAL A 1 384 ? -22.894 7.105 15.970 1.00 97.81 384 VAL A O 1
ATOM 2876 N N . ILE A 1 385 ? -22.221 8.489 14.333 1.00 96.06 385 ILE A N 1
ATOM 2877 C CA . ILE A 1 385 ? -22.421 9.746 15.054 1.00 96.06 385 ILE A CA 1
ATOM 2878 C C . ILE A 1 385 ? -23.834 10.289 14.834 1.00 96.06 385 ILE A C 1
ATOM 2880 O O . ILE A 1 385 ? -24.498 10.668 15.795 1.00 96.06 385 ILE A O 1
ATOM 2884 N N . ASP A 1 386 ? -24.300 10.335 13.583 1.00 96.19 386 ASP A N 1
ATOM 2885 C CA . ASP A 1 386 ? -25.514 11.082 13.215 1.00 96.19 386 ASP A CA 1
ATOM 2886 C C . ASP A 1 386 ? -26.784 10.228 13.054 1.00 96.19 386 ASP A C 1
ATOM 2888 O O . ASP A 1 386 ? -27.884 10.779 12.994 1.00 96.19 386 ASP A O 1
ATOM 2892 N N . ALA A 1 387 ? -26.660 8.896 13.037 1.00 92.56 387 ALA A N 1
ATOM 2893 C CA . ALA A 1 387 ? -27.783 7.983 12.806 1.00 92.56 387 ALA A CA 1
ATOM 2894 C C . ALA A 1 387 ? -27.866 6.817 13.808 1.00 92.56 387 ALA A C 1
ATOM 2896 O O . ALA A 1 387 ? -28.700 5.927 13.647 1.00 92.56 387 ALA A O 1
ATOM 2897 N N . GLY A 1 388 ? -27.013 6.802 14.839 1.00 92.56 388 GLY A N 1
ATOM 2898 C CA . GLY A 1 388 ? -27.035 5.796 15.906 1.00 92.56 388 GLY A CA 1
ATOM 2899 C C . GLY A 1 388 ? -26.682 4.371 15.465 1.00 92.56 388 GLY A C 1
ATOM 2900 O O . GLY A 1 388 ? -26.977 3.424 16.197 1.00 92.56 388 GLY A O 1
ATOM 2901 N N . LYS A 1 389 ? -26.059 4.191 14.290 1.00 97.19 389 LYS A N 1
ATOM 2902 C CA . LYS A 1 389 ? -25.558 2.877 13.864 1.00 97.19 389 LYS A CA 1
ATOM 2903 C C . LYS A 1 389 ? -24.412 2.430 14.765 1.00 97.19 389 LYS A C 1
ATOM 2905 O O . LYS A 1 389 ? -23.582 3.233 15.187 1.00 97.19 389 LYS A O 1
ATOM 2910 N N . SER A 1 390 ? -24.324 1.132 15.040 1.00 98.19 390 SER A N 1
ATOM 2911 C CA . SER A 1 390 ? -23.216 0.616 15.841 1.00 98.19 390 SER A CA 1
ATOM 2912 C C . SER A 1 390 ? -21.933 0.490 15.012 1.00 98.19 390 SER A C 1
ATOM 2914 O O . SER A 1 390 ? -21.959 0.250 13.803 1.00 98.19 390 SER A O 1
ATOM 2916 N N . ILE A 1 391 ? -20.783 0.586 15.687 1.00 98.25 391 ILE A N 1
ATOM 2917 C CA . ILE A 1 391 ? -19.466 0.338 15.077 1.00 98.25 391 ILE A CA 1
ATOM 2918 C C . ILE A 1 391 ? -19.391 -1.073 14.476 1.00 98.25 391 ILE A C 1
ATOM 2920 O O . ILE A 1 391 ? -18.792 -1.256 13.421 1.00 98.25 391 ILE A O 1
ATOM 2924 N N . SER A 1 392 ? -19.998 -2.072 15.126 1.00 97.81 392 SER A N 1
ATOM 2925 C CA . SER A 1 392 ? -19.983 -3.450 14.628 1.00 97.81 392 SER A CA 1
ATOM 2926 C C . SER A 1 392 ? -20.822 -3.625 13.364 1.00 97.81 392 SER A C 1
ATOM 2928 O O . SER A 1 392 ? -20.395 -4.336 12.460 1.00 97.81 392 SER A O 1
ATOM 2930 N N . GLU A 1 393 ? -21.978 -2.961 13.266 1.00 97.81 393 GLU A N 1
ATOM 2931 C CA . GLU A 1 393 ? -22.813 -2.987 12.061 1.00 97.81 393 GLU A CA 1
ATOM 2932 C C . GLU A 1 393 ? -22.037 -2.440 10.859 1.00 97.81 393 GLU A C 1
ATOM 2934 O O . GLU A 1 393 ? -21.816 -3.164 9.888 1.00 97.81 393 GLU A O 1
ATOM 2939 N N . LEU A 1 394 ? -21.524 -1.210 10.959 1.00 98.56 394 LEU A N 1
ATOM 2940 C CA . LEU A 1 394 ? -20.756 -0.615 9.862 1.00 98.56 394 LEU A CA 1
ATOM 2941 C C . LEU A 1 394 ? -19.422 -1.326 9.615 1.00 98.56 394 LEU A C 1
ATOM 2943 O O . LEU A 1 394 ? -18.954 -1.369 8.481 1.00 98.56 394 LEU A O 1
ATOM 2947 N N . GLY A 1 395 ? -18.808 -1.905 10.648 1.00 98.62 395 GLY A N 1
ATOM 2948 C CA . GLY A 1 395 ? -17.597 -2.710 10.507 1.00 98.62 395 GLY A CA 1
ATOM 2949 C C . GLY A 1 395 ? -17.829 -3.982 9.688 1.00 98.62 395 GLY A C 1
ATOM 2950 O O . GLY A 1 395 ? -16.989 -4.339 8.862 1.00 98.62 395 GLY A O 1
ATOM 2951 N N . ASN A 1 396 ? -18.981 -4.639 9.862 1.00 98.38 396 ASN A N 1
ATOM 2952 C CA . ASN A 1 396 ? -19.385 -5.779 9.035 1.00 98.38 396 ASN A CA 1
ATOM 2953 C C . ASN A 1 396 ? -19.629 -5.355 7.580 1.00 98.38 396 ASN A C 1
ATOM 2955 O O . ASN A 1 396 ? -19.174 -6.036 6.657 1.00 98.38 396 ASN A O 1
ATOM 2959 N N . ASP A 1 397 ? -20.303 -4.222 7.369 1.00 98.56 397 ASP A N 1
ATOM 2960 C CA . ASP A 1 397 ? -20.554 -3.675 6.031 1.00 98.56 397 ASP A CA 1
ATOM 2961 C C . ASP A 1 397 ? -19.240 -3.333 5.311 1.00 98.56 397 ASP A C 1
ATOM 2963 O O . ASP A 1 397 ? -19.040 -3.716 4.154 1.00 98.56 397 ASP A O 1
ATOM 2967 N N . LEU A 1 398 ? -18.306 -2.682 6.010 1.00 98.81 398 LEU A N 1
ATOM 2968 C CA . LEU A 1 398 ? -16.988 -2.342 5.478 1.00 98.81 398 LEU A CA 1
ATOM 2969 C C . LEU A 1 398 ? -16.155 -3.592 5.161 1.00 98.81 398 LEU A C 1
ATOM 2971 O O . LEU A 1 398 ? -15.505 -3.651 4.115 1.00 98.81 398 LEU A O 1
ATOM 2975 N N . PHE A 1 399 ? -16.188 -4.609 6.025 1.00 98.56 399 PHE A N 1
ATOM 2976 C CA . PHE A 1 399 ? -15.535 -5.891 5.760 1.00 98.56 399 PHE A CA 1
ATOM 2977 C C . PHE A 1 399 ? -16.086 -6.548 4.483 1.00 98.56 399 PHE A C 1
ATOM 2979 O O . PHE A 1 399 ? -15.312 -6.983 3.628 1.00 98.56 399 PHE A O 1
ATOM 2986 N N . ASN A 1 400 ? -17.410 -6.568 4.305 1.00 98.00 400 ASN A N 1
ATOM 2987 C CA . ASN A 1 400 ? -18.041 -7.114 3.101 1.00 98.00 400 ASN A CA 1
ATOM 2988 C C . ASN A 1 400 ? -17.660 -6.322 1.839 1.00 98.00 400 ASN A C 1
ATOM 2990 O O . ASN A 1 400 ? -17.361 -6.928 0.807 1.00 98.00 400 ASN A O 1
ATOM 2994 N N . LEU A 1 401 ? -17.602 -4.987 1.925 1.00 98.62 401 LEU A N 1
ATOM 2995 C CA . LEU A 1 401 ? -17.099 -4.140 0.841 1.00 98.62 401 LEU A CA 1
ATOM 2996 C C . LEU A 1 401 ? -15.649 -4.499 0.486 1.00 98.62 401 LEU A C 1
ATOM 2998 O O . LEU A 1 401 ? -15.333 -4.677 -0.689 1.00 98.62 401 LEU A O 1
ATOM 3002 N N . ALA A 1 402 ? -14.774 -4.666 1.477 1.00 98.62 402 ALA A N 1
ATOM 3003 C CA . ALA A 1 402 ? -13.380 -5.028 1.239 1.00 98.62 402 ALA A CA 1
ATOM 3004 C C . ALA A 1 402 ? -13.223 -6.413 0.598 1.00 98.62 402 ALA A C 1
ATOM 3006 O O . ALA A 1 402 ? -12.406 -6.583 -0.308 1.00 98.62 402 ALA A O 1
ATOM 3007 N N . VAL A 1 403 ? -14.049 -7.387 0.988 1.00 97.69 403 VAL A N 1
ATOM 3008 C CA . VAL A 1 403 ? -14.113 -8.697 0.319 1.00 97.69 403 VAL A CA 1
ATOM 3009 C C . VAL A 1 403 ? -14.592 -8.556 -1.132 1.00 97.69 403 VAL A C 1
ATOM 3011 O O . VAL A 1 403 ? -14.046 -9.212 -2.023 1.00 97.69 403 VAL A O 1
ATOM 3014 N N . ALA A 1 404 ? -15.568 -7.691 -1.415 1.00 98.12 404 ALA A N 1
ATOM 3015 C CA . ALA A 1 404 ? -16.000 -7.415 -2.787 1.00 98.12 404 ALA A CA 1
ATOM 3016 C C . ALA A 1 404 ? -14.877 -6.762 -3.619 1.00 98.12 404 ALA A C 1
ATOM 3018 O O . ALA A 1 404 ? -14.622 -7.171 -4.755 1.00 98.12 404 ALA A O 1
ATOM 3019 N N . VAL A 1 405 ? -14.136 -5.814 -3.036 1.00 98.69 405 VAL A N 1
ATOM 3020 C CA . VAL A 1 405 ? -12.962 -5.180 -3.663 1.00 98.69 405 VAL A CA 1
ATOM 3021 C C . VAL A 1 405 ? -11.859 -6.199 -3.947 1.00 98.69 405 VAL A C 1
ATOM 3023 O O . VAL A 1 405 ? -11.312 -6.223 -5.056 1.00 98.69 405 VAL A O 1
ATOM 3026 N N . ALA A 1 406 ? -11.585 -7.104 -3.005 1.00 97.94 406 ALA A N 1
ATOM 3027 C CA . ALA A 1 406 ? -10.652 -8.213 -3.197 1.00 97.94 406 ALA A CA 1
ATOM 3028 C C . ALA A 1 406 ? -11.068 -9.142 -4.353 1.00 97.94 406 ALA A C 1
ATOM 3030 O O . ALA A 1 406 ? -10.208 -9.669 -5.054 1.00 97.94 406 ALA A O 1
ATOM 3031 N N . ASN A 1 407 ? -12.370 -9.294 -4.611 1.00 96.88 407 ASN A N 1
ATOM 3032 C CA . ASN A 1 407 ? -12.887 -10.090 -5.730 1.00 96.88 407 ASN A CA 1
ATOM 3033 C C . ASN A 1 407 ? -12.929 -9.341 -7.076 1.00 96.88 407 ASN A C 1
ATOM 3035 O O . ASN A 1 407 ? -13.031 -9.979 -8.131 1.00 96.88 407 ASN A O 1
ATOM 3039 N N . GLY A 1 408 ? -12.773 -8.016 -7.077 1.00 96.31 408 GLY A N 1
ATOM 3040 C CA . GLY A 1 408 ? -12.621 -7.223 -8.300 1.00 96.31 408 GLY A CA 1
ATOM 3041 C C . GLY A 1 408 ? -13.460 -5.953 -8.377 1.00 96.31 408 GLY A C 1
ATOM 3042 O O . GLY A 1 408 ? -13.336 -5.244 -9.373 1.00 96.31 408 GLY A O 1
ATOM 3043 N N . THR A 1 409 ? -14.282 -5.635 -7.371 1.00 98.00 409 THR A N 1
ATOM 3044 C CA . THR A 1 409 ? -14.933 -4.318 -7.312 1.00 98.00 409 THR A CA 1
ATOM 3045 C C . THR A 1 409 ? -13.864 -3.227 -7.257 1.00 98.00 409 THR A C 1
ATOM 3047 O O . THR A 1 409 ? -12.923 -3.319 -6.466 1.00 98.00 409 THR A O 1
ATOM 3050 N N . GLN A 1 410 ? -13.993 -2.211 -8.111 1.00 98.12 410 GLN A N 1
ATOM 3051 C CA . GLN A 1 410 ? -13.052 -1.094 -8.153 1.00 98.12 410 GLN A CA 1
ATOM 3052 C C . GLN A 1 410 ? -13.379 -0.057 -7.082 1.00 98.12 410 GLN A C 1
ATOM 3054 O O . GLN A 1 410 ? -14.536 0.360 -6.961 1.00 98.12 410 GLN A O 1
ATOM 3059 N N . THR A 1 411 ? -12.358 0.417 -6.375 1.00 98.69 411 THR A N 1
ATOM 3060 C CA . THR A 1 411 ? -12.487 1.576 -5.482 1.00 98.69 411 THR A CA 1
ATOM 3061 C C . THR A 1 411 ? -12.552 2.887 -6.269 1.00 98.69 411 THR A C 1
ATOM 3063 O O . THR A 1 411 ? -12.224 2.946 -7.460 1.00 98.69 411 THR A O 1
ATOM 3066 N N . CYS A 1 412 ? -12.948 3.972 -5.606 1.00 98.31 412 CYS A N 1
ATOM 3067 C CA . CYS A 1 412 ? -12.920 5.322 -6.164 1.00 98.31 412 CYS A CA 1
ATOM 3068 C C . CYS A 1 412 ? -11.522 5.694 -6.695 1.00 98.31 412 CYS A C 1
ATOM 3070 O O . CYS A 1 412 ? -11.411 6.201 -7.810 1.00 98.31 412 CYS A O 1
ATOM 3072 N N . SER A 1 413 ? -10.446 5.399 -5.948 1.00 97.50 413 SER A N 1
ATOM 3073 C CA . SER A 1 413 ? -9.065 5.668 -6.401 1.00 97.50 413 SER A CA 1
ATOM 3074 C C . SER A 1 413 ? -8.691 4.900 -7.666 1.00 97.50 413 SER A C 1
ATOM 3076 O O . SER A 1 413 ? -8.028 5.459 -8.536 1.00 97.50 413 SER A O 1
ATOM 3078 N N . GLU A 1 414 ? -9.136 3.650 -7.810 1.00 97.81 414 GLU A N 1
ATOM 3079 C CA . GLU A 1 414 ? -8.878 2.865 -9.019 1.00 97.81 414 GLU A CA 1
ATOM 3080 C C . GLU A 1 414 ? -9.584 3.459 -10.241 1.00 97.81 414 GLU A C 1
ATOM 3082 O O . GLU A 1 414 ? -8.958 3.602 -11.294 1.00 97.81 414 GLU A O 1
ATOM 3087 N N . ARG A 1 415 ? -10.858 3.856 -10.096 1.00 96.81 415 ARG A N 1
ATOM 3088 C CA . ARG A 1 415 ? -11.643 4.462 -11.186 1.00 96.81 415 ARG A CA 1
ATOM 3089 C C . ARG A 1 415 ? -11.024 5.766 -11.684 1.00 96.81 415 ARG A C 1
ATOM 3091 O O . ARG A 1 415 ? -10.945 5.981 -12.891 1.00 96.81 415 ARG A O 1
ATOM 3098 N N . TRP A 1 416 ? -10.538 6.597 -10.765 1.00 96.12 416 TRP A N 1
ATOM 3099 C CA . TRP A 1 416 ? -9.902 7.877 -11.089 1.00 96.12 416 TRP A CA 1
ATOM 3100 C C . TRP A 1 416 ? -8.399 7.786 -11.348 1.00 96.12 416 TRP A C 1
ATOM 3102 O O . TRP A 1 416 ? -7.774 8.795 -11.662 1.00 96.12 416 TRP A O 1
ATOM 3112 N N . ARG A 1 417 ? -7.814 6.585 -11.256 1.00 95.44 417 ARG A N 1
ATOM 3113 C CA . ARG A 1 417 ? -6.374 6.346 -11.428 1.00 95.44 417 ARG A CA 1
ATOM 3114 C C . ARG A 1 417 ? -5.511 7.205 -10.492 1.00 95.44 417 ARG A C 1
ATOM 3116 O O . ARG A 1 417 ? -4.405 7.589 -10.866 1.00 95.44 417 ARG A O 1
ATOM 3123 N N . CYS A 1 418 ? -5.987 7.449 -9.273 1.00 96.38 418 CYS A N 1
ATOM 3124 C CA . CYS A 1 418 ? -5.205 8.074 -8.207 1.00 96.38 418 CYS A CA 1
ATOM 3125 C C . CYS A 1 418 ? -4.108 7.090 -7.778 1.00 96.38 418 CYS A C 1
ATOM 3127 O O . CYS A 1 418 ? -4.389 6.044 -7.186 1.00 96.38 418 CYS A O 1
ATOM 3129 N N . ARG A 1 419 ? -2.873 7.375 -8.192 1.00 94.75 419 ARG A N 1
ATOM 3130 C CA . ARG A 1 419 ? -1.703 6.481 -8.116 1.00 94.75 419 ARG A CA 1
ATOM 3131 C C . ARG A 1 419 ? -0.493 7.266 -7.607 1.00 94.75 419 ARG A C 1
ATOM 3133 O O . ARG A 1 419 ? 0.605 7.144 -8.147 1.00 94.75 419 ARG A O 1
ATOM 3140 N N . GLU A 1 420 ? -0.714 8.131 -6.625 1.00 96.19 420 GLU A N 1
ATOM 3141 C CA . GLU A 1 420 ? 0.341 8.945 -6.029 1.00 96.19 420 GLU A CA 1
ATOM 3142 C C . GLU A 1 420 ? 1.436 8.040 -5.450 1.00 96.19 420 GLU A C 1
ATOM 3144 O O . GLU A 1 420 ? 1.157 6.981 -4.890 1.00 96.19 420 GLU A O 1
ATOM 3149 N N . PHE A 1 421 ? 2.695 8.443 -5.607 1.00 96.06 421 PHE A N 1
ATOM 3150 C CA . PHE A 1 421 ? 3.847 7.652 -5.190 1.00 96.06 421 PHE A CA 1
ATOM 3151 C C . PHE A 1 421 ? 4.889 8.546 -4.524 1.00 96.06 421 PHE A C 1
ATOM 3153 O O . PHE A 1 421 ? 5.287 9.570 -5.080 1.00 96.06 421 PHE A O 1
ATOM 3160 N N . ALA A 1 422 ? 5.331 8.139 -3.341 1.00 93.56 422 ALA A N 1
ATOM 3161 C CA . ALA A 1 422 ? 6.347 8.802 -2.541 1.00 93.56 422 ALA A CA 1
ATOM 3162 C C . ALA A 1 422 ? 7.117 7.737 -1.754 1.00 93.56 422 ALA A C 1
ATOM 3164 O O . ALA A 1 422 ? 6.593 6.654 -1.490 1.00 93.56 422 ALA A O 1
ATOM 3165 N N . ILE A 1 423 ? 8.365 8.032 -1.401 1.00 90.75 423 ILE A N 1
ATOM 3166 C CA . ILE A 1 423 ? 9.232 7.122 -0.649 1.00 90.75 423 ILE A CA 1
ATOM 3167 C C . ILE A 1 423 ? 9.820 7.913 0.508 1.00 90.75 423 ILE A C 1
ATOM 3169 O O . ILE A 1 423 ? 10.354 8.991 0.276 1.00 90.75 423 ILE A O 1
ATOM 3173 N N . ARG A 1 424 ? 9.776 7.373 1.728 1.00 86.62 424 ARG A N 1
ATOM 3174 C CA . ARG A 1 424 ? 10.394 8.029 2.884 1.00 86.62 424 ARG A CA 1
ATOM 3175 C C . ARG A 1 424 ? 11.889 8.259 2.648 1.00 86.62 424 ARG A C 1
ATOM 3177 O O . ARG A 1 424 ? 12.598 7.398 2.126 1.00 86.62 424 ARG A O 1
ATOM 3184 N N . ARG A 1 425 ? 12.387 9.400 3.124 1.00 76.25 425 ARG A N 1
ATOM 3185 C CA . ARG A 1 425 ? 13.820 9.703 3.201 1.00 76.25 425 ARG A CA 1
ATOM 3186 C C . ARG A 1 425 ? 14.266 9.777 4.661 1.00 76.25 425 ARG A C 1
ATOM 3188 O O . ARG A 1 425 ? 14.055 10.794 5.312 1.00 76.25 425 ARG A O 1
ATOM 3195 N N . LYS A 1 426 ? 14.908 8.720 5.165 1.00 69.50 426 LYS A N 1
ATOM 3196 C CA . LYS A 1 426 ? 15.367 8.638 6.567 1.00 69.50 426 LYS A CA 1
ATOM 3197 C C . LYS A 1 426 ? 16.736 9.306 6.826 1.00 69.50 426 LYS A C 1
ATOM 3199 O O . LYS A 1 426 ? 17.069 9.587 7.971 1.00 69.50 426 LYS A O 1
ATOM 3204 N N . GLY A 1 427 ? 17.540 9.586 5.793 1.00 60.72 427 GLY A N 1
ATOM 3205 C CA . GLY A 1 427 ? 18.912 10.100 5.945 1.00 60.72 427 GLY A CA 1
ATOM 3206 C C . GLY A 1 427 ? 19.049 11.563 6.411 1.00 60.72 427 GLY A C 1
ATOM 3207 O O . GLY A 1 427 ? 18.376 12.459 5.908 1.00 60.72 427 GLY A O 1
ATOM 3208 N N . VAL A 1 428 ? 20.019 11.817 7.306 1.00 54.09 428 VAL A N 1
ATOM 3209 C CA . VAL A 1 428 ? 20.350 13.137 7.909 1.00 54.09 428 VAL A CA 1
ATOM 3210 C C . VAL A 1 428 ? 20.937 14.131 6.893 1.00 54.09 428 VAL A C 1
ATOM 3212 O O . VAL A 1 428 ? 20.861 15.347 7.057 1.00 54.09 428 VAL A O 1
ATOM 3215 N N . LYS A 1 429 ? 21.544 13.618 5.818 1.00 51.12 429 LYS A N 1
ATOM 3216 C CA . LYS A 1 429 ? 22.077 14.413 4.713 1.00 51.12 429 LYS A CA 1
ATOM 3217 C C . LYS A 1 429 ? 21.433 13.945 3.424 1.00 51.12 429 LYS A C 1
ATOM 3219 O O . LYS A 1 429 ? 21.941 13.051 2.763 1.00 51.12 429 LYS A O 1
ATOM 3224 N N . ALA A 1 430 ? 20.360 14.630 3.045 1.00 47.16 430 ALA A N 1
ATOM 3225 C CA . ALA A 1 430 ? 20.402 15.351 1.788 1.00 47.16 430 ALA A CA 1
ATOM 3226 C C . ALA A 1 430 ? 21.019 14.558 0.611 1.00 47.16 430 ALA A C 1
ATOM 3228 O O . ALA A 1 430 ? 20.479 13.627 0.017 1.00 47.16 430 ALA A O 1
ATOM 3229 N N . TYR A 1 431 ? 22.254 14.940 0.339 1.00 47.59 431 TYR A N 1
ATOM 3230 C CA . TYR A 1 431 ? 23.064 14.459 -0.755 1.00 47.59 431 TYR A CA 1
ATOM 3231 C C . TYR A 1 431 ? 24.465 14.216 -0.200 1.00 47.59 431 TYR A C 1
ATOM 3233 O O . TYR A 1 431 ? 24.962 15.030 0.587 1.00 47.59 431 TYR A O 1
ATOM 3241 N N . ILE A 1 432 ? 25.097 13.111 -0.592 1.00 43.91 432 ILE A N 1
ATOM 3242 C CA . ILE A 1 432 ? 26.553 13.013 -0.498 1.00 43.91 432 ILE A CA 1
ATOM 3243 C C . ILE A 1 432 ? 27.073 13.656 -1.785 1.00 43.91 432 ILE A C 1
ATOM 3245 O O . ILE A 1 432 ? 26.819 13.139 -2.874 1.00 43.91 432 ILE A O 1
ATOM 3249 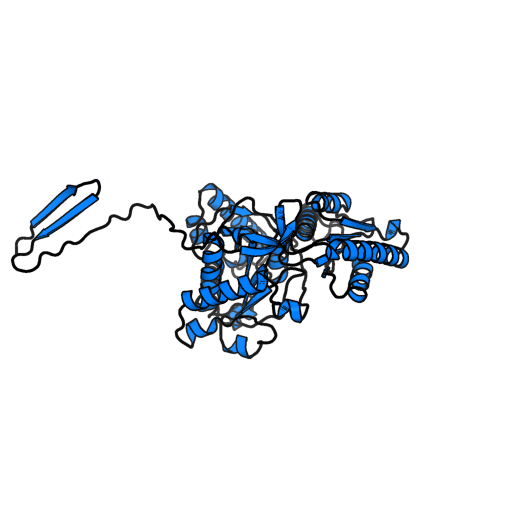N N . LEU A 1 433 ? 27.689 14.832 -1.645 1.00 36.16 433 LEU A N 1
ATOM 3250 C CA . LEU A 1 433 ? 28.503 15.441 -2.698 1.00 36.16 433 LEU A CA 1
ATOM 3251 C C . LEU A 1 433 ? 29.870 14.765 -2.735 1.00 36.16 433 LEU A C 1
ATOM 3253 O O . LEU A 1 433 ? 30.456 14.603 -1.637 1.00 36.16 433 LEU A O 1
#

Secondary structure (DSSP, 8-state):
---EEEEEEETTEEEEEEE-SSS-----------S-------S-TT-EEEEEE-TTS-EESS-EEEEEESSGGGHHHHHHHHHH-TTSEE----S-S---HHHHHHHHHHHHHHHH-TTEEEEEEEE-SS-SS-HHHHHHHHHTTSS-EEEEEHHHHTSHHHHHHHHHHHHHHHHHHHTT---EEEEGGG-EEEEEE-S--TTTTTTHHHHHHHHHHHHHHTT-EEEE--GGGGTT-HHHHHTTBSSHHHHHHHHHHHHHHHHHHHHTT--SS----HHHHTTT---HHHHHHHHTTTT-SSPEEEEE-TTPPPSSSEEEEE---S-HHHHHHHHHHTT-SEEEEEESS------TTS-EEEEESSHHHHHHTTTT-SEE-THHHHS---HHHHHHHHHHHHHHHHHTPPPHHHHHT----------SSS---

Sequence (433 aa):
MQLFISMEKLSGQLHLILVLEPWFMFTISVVTVGRNRRWISMGDKNKTLKGYMRKNGTVGIRNHILVLPLVVCANSVVEEMGRRYPDAITVPHPYGCTFDPSSNKEITDIFVGLGRNPNFGAVLLVSLGCETIKLHEVYEGIRLSGKPVGVVSIQKEGGTGRAIEKADAIVREFMALLEKDVKVDVPLSSLIVGTECGASDSYSGLSANPVVGHACDHFVDSGATVFLTEVTEFLGAEDILAQRCVSAKVAENLMEYVRETEGFMAQVGHSEIADIAPGNIAGGLSTLEEKSLGCIRKGGTRPIQEVVPHGGCPRGRGLVVMDAPGHDVESMVAMAAGGANLIFFTTGRGTPTGCPGVPVIKVSSNTTTYNNMRDNIDFNAGPVIDAGKSISELGNDLFNLAVAVANGTQTCSERWRCREFAIRRKGVKAYIL